Protein AF-0000000066671052 (afdb_homodimer)

Secondary structure (DSSP, 8-state):
-HHHHHHHHHHHTT----EE-S-HHHHHHHHHTT--EES-HHHHHHHHHHHTPPEEE-S-HHHHHHHHHHHHHH-TTS-EEE--S-SHHHHHHHHHTT-GGGEE-EEE----S--SGGG--TTTTTT-EEEEE--TT--HHHHHHHHHHHHHTT-EEEEE-HHHHHHHHIIIIIHHHHHHHHHHHHHHTTHHHHHHH--HHHHHHHGGGGS-HHHHHHHHGGGHHHHHHHHHHHHHHHHHHHHHHHHHS--HHHHHHHHHHHHHHHH---EE--S--TTSTTHHHHHHHHHHTTEEB----/-HHHHHHHHHHHTT----EE-S-HHHHHHHHHTT--EES-HHHHHHHHHHHTPPEEE-S-HHHHHHHHHHHHHH-TTS-EEE--S-SHHHHHHHHHTT-GGGEE-EEE----S--SGGG--TTTTTT-EEEEE--TT--HHHHHHHHHHHHHTT-EEEEE-HHHHHHHHIIIIIHHHHHHHHHHHHHHTTHHHHHHH--HHHHHHHGGGGS-HHHHHHHHGGGHHHHHHHHHHHHHHHHHHHHHHHHHS--HHHHHHHHHHHHHHHH---EE--S--TTSTTHHHHHHHHHHTTEEB----

InterPro domains:
  IPR003099 Prephenate dehydrogenase [PS51176] (1-275)
  IPR008927 6-phosphogluconate dehydrogenase-like, C-terminal domain superfamily [SSF48179] (162-263)
  IPR036291 NAD(P)-binding domain superfamily [SSF51735] (1-157)
  IPR046825 Prephenate dehydrogenase, dimerization domain [PF20463] (162-247)
  IPR046826 Prephenate dehydrogenase, nucleotide-binding domain [PF02153] (35-158)
  IPR050812 Prephenate/Arogenate Dehydrogenase [PTHR21363] (2-270)

Solvent-accessible surface area (backbone atoms only — not comparable to full-atom values): 30106 Å² total; per-residue (Å²): 48,69,45,51,14,46,52,46,18,41,40,73,60,67,46,92,68,71,48,74,31,90,45,66,68,50,20,47,53,41,38,74,73,71,43,58,42,36,71,51,60,68,61,55,33,40,53,32,40,76,66,62,34,78,43,72,47,59,55,56,63,88,54,44,56,66,51,46,54,50,36,49,72,49,26,58,85,31,34,35,36,32,51,34,84,54,37,48,66,50,52,51,50,36,46,73,54,70,42,48,72,39,37,32,50,28,30,57,48,52,83,68,70,61,64,44,62,88,52,36,38,54,64,58,36,51,76,20,43,26,40,34,46,38,43,90,78,57,43,41,67,47,42,50,52,56,51,48,52,44,41,61,36,38,22,31,34,29,38,30,35,37,65,59,46,39,48,20,40,22,35,23,49,40,44,36,42,55,53,7,12,50,47,20,38,50,22,45,73,47,38,44,34,17,52,60,57,43,37,69,58,30,51,40,34,23,51,66,14,62,26,54,44,67,59,53,45,51,54,36,42,82,43,39,71,46,32,48,55,51,50,51,54,44,51,52,52,52,49,50,40,52,52,37,30,70,75,64,56,36,53,60,69,52,38,47,48,4,24,53,25,30,48,49,55,73,63,58,64,75,43,76,57,79,86,75,52,76,74,44,87,62,28,46,61,52,41,36,54,36,13,50,67,19,24,29,36,78,69,86,134,50,68,45,51,13,47,52,45,17,39,40,74,60,66,46,94,68,70,47,74,32,90,46,63,67,49,19,49,53,40,37,73,73,71,42,57,41,36,70,52,60,68,60,55,33,39,52,32,40,76,66,60,34,79,42,71,46,58,54,56,62,88,54,44,57,67,51,46,53,51,36,48,72,48,27,58,84,32,33,34,35,32,52,34,85,53,38,48,68,52,52,51,50,35,45,73,56,70,43,48,70,37,37,34,49,28,29,57,49,54,82,68,70,61,62,45,63,89,52,37,38,54,65,59,36,51,75,21,43,25,39,33,45,38,43,92,76,55,42,40,67,48,42,50,53,54,51,48,52,44,41,61,35,38,20,32,33,28,38,29,35,38,66,59,47,41,48,20,40,22,34,25,47,39,43,38,40,55,54,6,12,50,48,20,38,50,22,45,72,47,39,44,34,16,50,62,58,44,37,68,59,31,52,41,32,24,52,66,14,62,27,54,45,68,58,53,43,52,53,35,42,82,44,40,71,45,32,48,55,50,50,52,53,45,50,51,53,52,48,51,40,52,50,36,31,71,75,67,55,37,52,62,68,52,38,46,48,4,26,52,24,31,50,48,56,73,64,59,64,74,43,75,56,82,86,74,52,77,74,44,88,62,29,45,63,51,40,35,56,38,14,50,66,19,25,28,37,78,69,85,133

Sequence (602 aa):
MIGGSLLRAAVAAGYDAWGFNRSARGAGAARADGFDVTEDLPAALTKAAEADALLVLAVPMPAVGPLLSAVATFAPHCALTDVVSVKGPVAAAVRKEGLAARYVGGHPMAGTAESGWAATDPDLFRDAVWAVGVDEGTRAEPWTTVTRLALDCGAVVVPVVADEHDRAVARISHLPHVLAEALAVAGAAGGDLALGLAAGSFRDGTRVAGTAPDLVRAICEPNSGALLEVLEETLTLLGAARDTLRADNSLAELVEAGHDARQRYETAQRWEITDIHPGDHNWLAKLRDAGQRGGVITRLNMIGGSLLRAAVAAGYDAWGFNRSARGAGAARADGFDVTEDLPAALTKAAEADALLVLAVPMPAVGPLLSAVATFAPHCALTDVVSVKGPVAAAVRKEGLAARYVGGHPMAGTAESGWAATDPDLFRDAVWAVGVDEGTRAEPWTTVTRLALDCGAVVVPVVADEHDRAVARISHLPHVLAEALAVAGAAGGDLALGLAAGSFRDGTRVAGTAPDLVRAICEPNSGALLEVLEETLTLLGAARDTLRADNSLAELVEAGHDARQRYETAQRWEITDIHPGDHNWLAKLRDAGQRGGVITRLN

Nearest PDB structures (foldseek):
  3ktd-assembly2_C  TM=9.474E-01  e=5.613E-29  Corynebacterium glutamicum ATCC 13032
  3ktd-assembly1_B  TM=9.502E-01  e=5.613E-29  Corynebacterium glutamicum ATCC 13032
  3ktd-assembly1_A  TM=9.434E-01  e=4.308E-28  Corynebacterium glutamicum ATCC 13032
  3ggp-assembly2_D  TM=8.505E-01  e=1.833E-16  Aquifex aeolicus
  2g5c-assembly1_A  TM=8.518E-01  e=2.090E-15  Aquifex aeolicus VF5

pLDDT: mean 96.87, std 3.25, range [72.88, 98.88]

Structure (mmCIF, N/CA/C/O backbone):
data_AF-0000000066671052-model_v1
#
loop_
_entity.id
_entity.type
_entity.pdbx_description
1 polymer 'Prephenate dehydrogenase'
#
loop_
_atom_site.group_PDB
_atom_site.id
_atom_site.type_symbol
_atom_site.label_atom_id
_atom_site.label_alt_id
_atom_site.label_comp_id
_atom_site.label_asym_id
_atom_site.label_entity_id
_atom_site.label_seq_id
_atom_site.pdbx_PDB_ins_code
_atom_site.Cartn_x
_atom_site.Cartn_y
_atom_site.Cartn_z
_atom_site.occupancy
_atom_site.B_iso_or_equiv
_atom_site.auth_seq_id
_atom_site.auth_comp_id
_atom_site.auth_asym_id
_atom_site.auth_atom_id
_atom_site.pdbx_PDB_model_num
ATOM 1 N N . MET A 1 1 ? 9.102 20.469 0.971 1 91 1 MET A N 1
ATOM 2 C CA . MET A 1 1 ? 8.281 20.188 -0.204 1 91 1 MET A CA 1
ATOM 3 C C . MET A 1 1 ? 6.91 20.859 -0.075 1 91 1 MET A C 1
ATOM 5 O O . MET A 1 1 ? 6.516 21.641 -0.937 1 91 1 MET A O 1
ATOM 9 N N . ILE A 1 2 ? 6.23 20.688 1.039 1 94.19 2 ILE A N 1
ATOM 10 C CA . ILE A 1 2 ? 4.887 21.234 1.219 1 94.19 2 ILE A CA 1
ATOM 11 C C . ILE A 1 2 ? 4.941 22.75 1.244 1 94.19 2 ILE A C 1
ATOM 13 O O . ILE A 1 2 ? 4.191 23.422 0.527 1 94.19 2 ILE A O 1
ATOM 17 N N . GLY A 1 3 ? 5.883 23.344 2.023 1 96.56 3 GLY A N 1
ATOM 18 C CA . GLY A 1 3 ? 6.008 24.781 2.105 1 96.56 3 GLY A CA 1
ATOM 19 C C . GLY A 1 3 ? 6.336 25.438 0.774 1 96.56 3 GLY A C 1
ATOM 20 O O . GLY A 1 3 ? 5.727 26.438 0.398 1 96.56 3 GLY A O 1
ATOM 21 N N . GLY A 1 4 ? 7.301 24.812 0.073 1 97.38 4 GLY A N 1
ATOM 22 C CA . GLY A 1 4 ? 7.648 25.328 -1.245 1 97.38 4 GLY A CA 1
ATOM 23 C C . GLY A 1 4 ? 6.52 25.188 -2.25 1 97.38 4 GLY A C 1
ATOM 24 O O . GLY A 1 4 ? 6.293 26.094 -3.061 1 97.38 4 GLY A O 1
ATOM 25 N N . SER A 1 5 ? 5.832 24.109 -2.205 1 98.19 5 SER A N 1
ATOM 26 C CA . SER A 1 5 ? 4.676 23.922 -3.078 1 98.19 5 SER A CA 1
ATOM 27 C C . SER A 1 5 ? 3.598 24.969 -2.789 1 98.19 5 SER A C 1
ATOM 29 O O . SER A 1 5 ? 2.947 25.469 -3.709 1 98.19 5 SER A O 1
ATOM 31 N N . LEU A 1 6 ? 3.453 25.281 -1.523 1 98.31 6 LEU A N 1
ATOM 32 C CA . LEU A 1 6 ? 2.461 26.281 -1.143 1 98.31 6 LEU A CA 1
ATOM 33 C C . LEU A 1 6 ? 2.863 27.656 -1.641 1 98.31 6 LEU A C 1
ATOM 35 O O . LEU A 1 6 ? 2.021 28.422 -2.125 1 98.31 6 LEU A O 1
ATOM 39 N N . LEU A 1 7 ? 4.129 28.016 -1.538 1 98.44 7 LEU A N 1
ATOM 40 C CA . LEU A 1 7 ? 4.613 29.281 -2.072 1 98.44 7 LEU A CA 1
ATOM 41 C C . LEU A 1 7 ? 4.312 29.391 -3.562 1 98.44 7 LEU A C 1
ATOM 43 O O . LEU A 1 7 ? 3.768 30.406 -4.016 1 98.44 7 LEU A O 1
ATOM 47 N N . ARG A 1 8 ? 4.617 28.328 -4.289 1 98.5 8 ARG A N 1
ATOM 48 C CA . ARG A 1 8 ? 4.352 28.328 -5.723 1 98.5 8 ARG A CA 1
ATOM 49 C C . ARG A 1 8 ? 2.861 28.453 -6.008 1 98.5 8 ARG A C 1
ATOM 51 O O . ARG A 1 8 ? 2.455 29.25 -6.867 1 98.5 8 ARG A O 1
ATOM 58 N N . ALA A 1 9 ? 2.08 27.703 -5.312 1 98.5 9 ALA A N 1
ATOM 59 C CA . ALA A 1 9 ? 0.636 27.688 -5.535 1 98.5 9 ALA A CA 1
ATOM 60 C C . ALA A 1 9 ? 0.013 29.031 -5.195 1 98.5 9 ALA A C 1
ATOM 62 O O . ALA A 1 9 ? -0.866 29.516 -5.91 1 98.5 9 ALA A O 1
ATOM 63 N N . ALA A 1 10 ? 0.42 29.656 -4.086 1 98.5 10 ALA A N 1
ATOM 64 C CA . ALA A 1 10 ? -0.112 30.953 -3.658 1 98.5 10 ALA A CA 1
ATOM 65 C C . ALA A 1 10 ? 0.219 32.062 -4.672 1 98.5 10 ALA A C 1
ATOM 67 O O . ALA A 1 10 ? -0.645 32.844 -5.035 1 98.5 10 ALA A O 1
ATOM 68 N N . VAL A 1 11 ? 1.448 32.062 -5.125 1 98.38 11 VAL A N 1
ATOM 69 C CA . VAL A 1 11 ? 1.854 33.031 -6.125 1 98.38 11 VAL A CA 1
ATOM 70 C C . VAL A 1 11 ? 1.043 32.812 -7.406 1 98.38 11 VAL A C 1
ATOM 72 O O . VAL A 1 11 ? 0.549 33.781 -7.996 1 98.38 11 VAL A O 1
ATOM 75 N N . ALA A 1 12 ? 0.932 31.609 -7.781 1 98.06 12 ALA A N 1
ATOM 76 C CA . ALA A 1 12 ? 0.157 31.297 -8.977 1 98.06 12 ALA A CA 1
ATOM 77 C C . ALA A 1 12 ? -1.292 31.75 -8.828 1 98.06 12 ALA A C 1
ATOM 79 O O . ALA A 1 12 ? -1.929 32.156 -9.805 1 98.06 12 ALA A O 1
ATOM 80 N N . ALA A 1 13 ? -1.791 31.719 -7.645 1 97.81 13 ALA A N 1
ATOM 81 C CA . ALA A 1 13 ? -3.174 32.094 -7.363 1 97.81 13 ALA A CA 1
ATOM 82 C C . ALA A 1 13 ? -3.312 33.625 -7.246 1 97.81 13 ALA A C 1
ATOM 84 O O . ALA A 1 13 ? -4.414 34.125 -7.051 1 97.81 13 ALA A O 1
ATOM 85 N N . GLY A 1 14 ? -2.225 34.344 -7.246 1 97.75 14 GLY A N 1
ATOM 86 C CA . GLY A 1 14 ? -2.287 35.812 -7.309 1 97.75 14 GLY A CA 1
ATOM 87 C C . GLY A 1 14 ? -1.894 36.469 -6.008 1 97.75 14 GLY A C 1
ATOM 88 O O . GLY A 1 14 ? -1.979 37.688 -5.883 1 97.75 14 GLY A O 1
ATOM 89 N N . TYR A 1 15 ? -1.429 35.75 -5.055 1 98.19 15 TYR A N 1
ATOM 90 C CA . TYR A 1 15 ? -1.012 36.312 -3.783 1 98.19 15 TYR A CA 1
ATOM 91 C C . TYR A 1 15 ? 0.383 36.938 -3.893 1 98.19 15 TYR A C 1
ATOM 93 O O . TYR A 1 15 ? 1.239 36.406 -4.609 1 98.19 15 TYR A O 1
ATOM 101 N N . ASP A 1 16 ? 0.544 38.031 -3.207 1 97.94 16 ASP A N 1
ATOM 102 C CA . ASP A 1 16 ? 1.909 38.438 -2.877 1 97.94 16 ASP A CA 1
ATOM 103 C C . ASP A 1 16 ? 2.48 37.562 -1.759 1 97.94 16 ASP A C 1
ATOM 105 O O . ASP A 1 16 ? 2.027 37.625 -0.615 1 97.94 16 ASP A O 1
ATOM 109 N N . ALA A 1 17 ? 3.396 36.688 -2.115 1 98.25 17 ALA A N 1
ATOM 110 C CA . ALA A 1 17 ? 3.871 35.719 -1.146 1 98.25 17 ALA A CA 1
ATOM 111 C C . ALA A 1 17 ? 5.395 35.625 -1.146 1 98.25 17 ALA A C 1
ATOM 113 O O . ALA A 1 17 ? 6.031 35.812 -2.188 1 98.25 17 ALA A O 1
ATOM 114 N N . TRP A 1 18 ? 5.961 35.375 -0.019 1 98.19 18 TRP A N 1
ATOM 115 C CA . TRP A 1 18 ? 7.395 35.188 0.157 1 98.19 18 TRP A CA 1
ATOM 116 C C . TRP A 1 18 ? 7.672 34.156 1.258 1 98.19 18 TRP A C 1
ATOM 118 O O . TRP A 1 18 ? 6.754 33.719 1.952 1 98.19 18 TRP A O 1
ATOM 128 N N . GLY A 1 19 ? 8.977 33.75 1.271 1 97.62 19 GLY A N 1
ATOM 129 C CA . GLY A 1 19 ? 9.25 32.656 2.215 1 97.62 19 GLY A CA 1
ATOM 130 C C . GLY A 1 19 ? 10.57 32.844 2.941 1 97.62 19 GLY A C 1
ATOM 131 O O . GLY A 1 19 ? 11.367 33.719 2.602 1 97.62 19 GLY A O 1
ATOM 132 N N . PHE A 1 20 ? 10.719 32.094 3.965 1 97.81 20 PHE A N 1
ATOM 133 C CA . PHE A 1 20 ? 11.953 31.859 4.707 1 97.81 20 PHE A CA 1
ATOM 134 C C . PHE A 1 20 ? 12.359 30.391 4.664 1 97.81 20 PHE A C 1
ATOM 136 O O . PHE A 1 20 ? 11.508 29.516 4.742 1 97.81 20 PHE A O 1
ATOM 143 N N . ASN A 1 21 ? 13.609 30.172 4.418 1 96.81 21 ASN A N 1
ATOM 144 C CA . ASN A 1 21 ? 14.188 28.844 4.555 1 96.81 21 ASN A CA 1
ATOM 145 C C . ASN A 1 21 ? 15.531 28.891 5.281 1 96.81 21 ASN A C 1
ATOM 147 O O . ASN A 1 21 ? 16.391 29.703 4.957 1 96.81 21 ASN A O 1
ATOM 151 N N . ARG A 1 22 ? 15.656 27.969 6.184 1 93.44 22 ARG A N 1
ATOM 152 C CA . ARG A 1 22 ? 16.875 27.938 6.973 1 93.44 22 ARG A CA 1
ATOM 153 C C . ARG A 1 22 ? 18.062 27.5 6.121 1 93.44 22 ARG A C 1
ATOM 155 O O . ARG A 1 22 ? 19.219 27.844 6.414 1 93.44 22 ARG A O 1
ATOM 162 N N . SER A 1 23 ? 17.766 26.656 5.199 1 92.56 23 SER A N 1
ATOM 163 C CA . SER A 1 23 ? 18.812 26.141 4.328 1 92.56 23 SER A CA 1
ATOM 164 C C . SER A 1 23 ? 19.141 27.125 3.205 1 92.56 23 SER A C 1
ATOM 166 O O . SER A 1 23 ? 18.25 27.484 2.416 1 92.56 23 SER A O 1
ATOM 168 N N . ALA A 1 24 ? 20.438 27.469 3.016 1 94.06 24 ALA A N 1
ATOM 169 C CA . ALA A 1 24 ? 20.859 28.344 1.927 1 94.06 24 ALA A CA 1
ATOM 170 C C . ALA A 1 24 ? 20.594 27.688 0.569 1 94.06 24 ALA A C 1
ATOM 172 O O . ALA A 1 24 ? 20.25 28.375 -0.395 1 94.06 24 ALA A O 1
ATOM 173 N N . ARG A 1 25 ? 20.844 26.453 0.545 1 92.81 25 ARG A N 1
ATOM 174 C CA . ARG A 1 25 ? 20.641 25.719 -0.7 1 92.81 25 ARG A CA 1
ATOM 175 C C . ARG A 1 25 ? 19.188 25.781 -1.138 1 92.81 25 ARG A C 1
ATOM 177 O O . ARG A 1 25 ? 18.891 26.062 -2.305 1 92.81 25 ARG A O 1
ATOM 184 N N . GLY A 1 26 ? 18.281 25.562 -0.194 1 94.69 26 GLY A N 1
ATOM 185 C CA . GLY A 1 26 ? 16.859 25.641 -0.495 1 94.69 26 GLY A CA 1
ATOM 186 C C . GLY A 1 26 ? 16.406 27.031 -0.878 1 94.69 26 GLY A C 1
ATOM 187 O O . GLY A 1 26 ? 15.688 27.203 -1.868 1 94.69 26 GLY A O 1
ATOM 188 N N . ALA A 1 27 ? 16.859 28.016 -0.106 1 96.88 27 ALA A N 1
ATOM 189 C CA . ALA A 1 27 ? 16.5 29.391 -0.393 1 96.88 27 ALA A CA 1
ATOM 190 C C . ALA A 1 27 ? 17.047 29.844 -1.746 1 96.88 27 ALA A C 1
ATOM 192 O O . ALA A 1 27 ? 16.344 30.484 -2.525 1 96.88 27 ALA A O 1
ATOM 193 N N . GLY A 1 28 ? 18.281 29.422 -1.997 1 97.19 28 GLY A N 1
ATOM 194 C CA . GLY A 1 28 ? 18.906 29.766 -3.264 1 97.19 28 GLY A CA 1
ATOM 195 C C . GLY A 1 28 ? 18.203 29.156 -4.461 1 97.19 28 GLY A C 1
ATOM 196 O O . GLY A 1 28 ? 18.016 29.828 -5.48 1 97.19 28 GLY A O 1
ATOM 197 N N . ALA A 1 29 ? 17.797 27.953 -4.336 1 97.44 29 ALA A N 1
ATOM 198 C CA . ALA A 1 29 ? 17.094 27.281 -5.422 1 97.44 29 ALA A CA 1
ATOM 199 C C . ALA A 1 29 ? 15.766 27.969 -5.711 1 97.44 29 ALA A C 1
ATOM 201 O O . ALA A 1 29 ? 15.383 28.125 -6.875 1 97.44 29 ALA A O 1
ATOM 202 N N . ALA A 1 30 ? 15.094 28.359 -4.684 1 97.94 30 ALA A N 1
ATOM 203 C CA . ALA A 1 30 ? 13.82 29.062 -4.844 1 97.94 30 ALA A CA 1
ATOM 204 C C . ALA A 1 30 ? 14.016 30.422 -5.527 1 97.94 30 ALA A C 1
ATOM 206 O O . ALA A 1 30 ? 13.266 30.781 -6.434 1 97.94 30 ALA A O 1
ATOM 207 N N . ARG A 1 31 ? 15.055 31.109 -5.145 1 98.12 31 ARG A N 1
ATOM 208 C CA . ARG A 1 31 ? 15.352 32.406 -5.75 1 98.12 31 ARG A CA 1
ATOM 209 C C . ARG A 1 31 ? 15.719 32.25 -7.223 1 98.12 31 ARG A C 1
ATOM 211 O O . ARG A 1 31 ? 15.336 33.094 -8.055 1 98.12 31 ARG A O 1
ATOM 218 N N . ALA A 1 32 ? 16.469 31.234 -7.43 1 98.06 32 ALA A N 1
ATOM 219 C CA . ALA A 1 32 ? 16.859 30.969 -8.812 1 98.06 32 ALA A CA 1
ATOM 220 C C . ALA A 1 32 ? 15.625 30.734 -9.688 1 98.06 32 ALA A C 1
ATOM 222 O O . ALA A 1 32 ? 15.641 31.047 -10.883 1 98.06 32 ALA A O 1
ATOM 223 N N . ASP A 1 33 ? 14.594 30.25 -9.086 1 97.88 33 ASP A N 1
ATOM 224 C CA . ASP A 1 33 ? 13.359 29.984 -9.812 1 97.88 33 ASP A CA 1
ATOM 225 C C . ASP A 1 33 ? 12.445 31.203 -9.797 1 97.88 33 ASP A C 1
ATOM 227 O O . ASP A 1 33 ? 11.305 31.141 -10.25 1 97.88 33 ASP A O 1
ATOM 231 N N . GLY A 1 34 ? 12.867 32.312 -9.148 1 98 34 GLY A N 1
ATOM 232 C CA . GLY A 1 34 ? 12.148 33.562 -9.242 1 98 34 GLY A CA 1
ATOM 233 C C . GLY A 1 34 ? 11.289 33.844 -8.031 1 98 34 GLY A C 1
ATOM 234 O O . GLY A 1 34 ? 10.461 34.781 -8.047 1 98 34 GLY A O 1
ATOM 235 N N . PHE A 1 35 ? 11.445 33.125 -6.992 1 98.44 35 PHE A N 1
ATOM 236 C CA . PHE A 1 35 ? 10.617 33.344 -5.812 1 98.44 35 PHE A CA 1
ATOM 237 C C . PHE A 1 35 ? 11.375 34.188 -4.77 1 98.44 35 PHE A C 1
ATOM 239 O O . PHE A 1 35 ? 12.602 34.125 -4.688 1 98.44 35 PHE A O 1
ATOM 246 N N . ASP A 1 36 ? 10.641 34.906 -4.023 1 98.25 36 ASP A N 1
ATOM 247 C CA . ASP A 1 36 ? 11.195 35.75 -2.949 1 98.25 36 ASP A CA 1
ATOM 248 C C . ASP A 1 36 ? 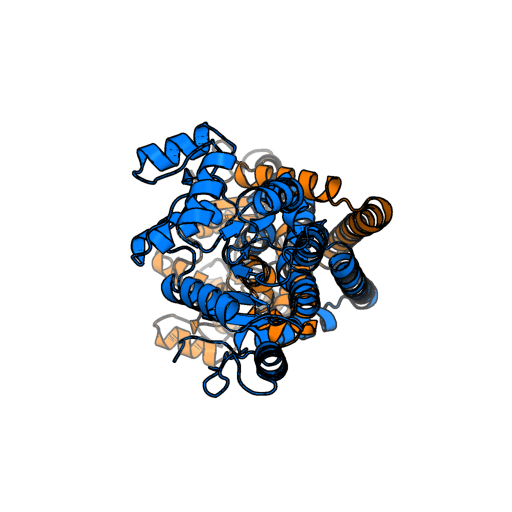11.359 34.906 -1.667 1 98.25 36 ASP A C 1
ATOM 250 O O . ASP A 1 36 ? 10.406 34.781 -0.891 1 98.25 36 ASP A O 1
ATOM 254 N N . VAL A 1 37 ? 12.539 34.406 -1.485 1 98.31 37 VAL A N 1
ATOM 255 C CA . VAL A 1 37 ? 12.828 33.594 -0.316 1 98.31 37 VAL A CA 1
ATOM 256 C C . VAL A 1 37 ? 14.117 34.062 0.345 1 98.31 37 VAL A C 1
ATOM 258 O O . VAL A 1 37 ? 15.125 34.281 -0.334 1 98.31 37 VAL A O 1
ATOM 261 N N . THR A 1 38 ? 14.125 34.25 1.604 1 98 38 THR A N 1
ATOM 262 C CA . THR A 1 38 ? 15.281 34.75 2.334 1 98 38 THR A CA 1
ATOM 263 C C . THR A 1 38 ? 15.711 33.781 3.42 1 98 38 THR A C 1
ATOM 265 O O . THR A 1 38 ? 14.969 32.844 3.766 1 98 38 THR A O 1
ATOM 268 N N . GLU A 1 39 ? 16.938 33.906 3.857 1 97.75 39 GLU A N 1
ATOM 269 C CA . GLU A 1 39 ? 17.453 33.125 4.996 1 97.75 39 GLU A CA 1
ATOM 270 C C . GLU A 1 39 ? 17.391 33.969 6.277 1 97.75 39 GLU A C 1
ATOM 272 O O . GLU A 1 39 ? 17.734 33.469 7.352 1 97.75 39 GLU A O 1
ATOM 277 N N . ASP A 1 40 ? 16.922 35.188 6.168 1 97.75 40 ASP A N 1
ATOM 278 C CA . ASP A 1 40 ? 16.844 36.125 7.289 1 97.75 40 ASP A CA 1
ATOM 279 C C . ASP A 1 40 ? 15.453 36.094 7.914 1 97.75 40 ASP A C 1
ATOM 281 O O . ASP A 1 40 ? 14.562 36.844 7.484 1 97.75 40 ASP A O 1
ATOM 285 N N . LEU A 1 41 ? 15.32 35.344 9.039 1 97.88 41 LEU A N 1
ATOM 286 C CA . LEU A 1 41 ? 14.016 35.125 9.656 1 97.88 41 LEU A CA 1
ATOM 287 C C . LEU A 1 41 ? 13.461 36.438 10.234 1 97.88 41 LEU A C 1
ATOM 289 O O . LEU A 1 41 ? 12.32 36.812 9.969 1 97.88 41 LEU A O 1
ATOM 293 N N . PRO A 1 42 ? 14.227 37.219 10.953 1 98.19 42 PRO A N 1
ATOM 294 C CA . PRO A 1 42 ? 13.703 38.469 11.477 1 98.19 42 PRO A CA 1
ATOM 295 C C . PRO A 1 42 ? 13.211 39.406 10.383 1 98.19 42 PRO A C 1
ATOM 297 O O . PRO A 1 42 ? 12.156 40.031 10.516 1 98.19 42 PRO A O 1
ATOM 300 N N . ALA A 1 43 ? 13.953 39.469 9.359 1 97.94 43 ALA A N 1
ATOM 301 C CA . ALA A 1 43 ? 13.562 40.344 8.266 1 97.94 43 ALA A CA 1
ATOM 302 C C . ALA A 1 43 ? 12.258 39.875 7.629 1 97.94 43 ALA A C 1
ATOM 304 O O . ALA A 1 43 ? 11.391 40.719 7.305 1 97.94 43 ALA A O 1
ATOM 305 N N . ALA A 1 44 ? 12.164 38.625 7.367 1 98.06 44 ALA A N 1
ATOM 306 C CA . ALA A 1 44 ? 10.953 38.062 6.773 1 98.06 44 ALA A CA 1
ATOM 307 C C . ALA A 1 44 ? 9.734 38.344 7.656 1 98.06 44 ALA A C 1
ATOM 309 O O . ALA A 1 44 ? 8.664 38.688 7.156 1 98.06 44 ALA A O 1
ATOM 310 N N . LEU A 1 45 ? 9.875 38.188 8.953 1 98.62 45 LEU A N 1
ATOM 311 C CA . LEU A 1 45 ? 8.766 38.344 9.883 1 98.62 45 LEU A CA 1
ATOM 312 C C . LEU A 1 45 ? 8.414 39.812 10.055 1 98.62 45 LEU A C 1
ATOM 314 O O . LEU A 1 45 ? 7.238 40.156 10.211 1 98.62 45 LEU A O 1
ATOM 318 N N . THR A 1 46 ? 9.391 40.656 10.07 1 98.56 46 THR A N 1
ATOM 319 C CA . THR A 1 46 ? 9.125 42.094 10.141 1 98.56 46 THR A CA 1
ATOM 320 C C . THR A 1 46 ? 8.305 42.562 8.93 1 98.56 46 THR A C 1
ATOM 322 O O . THR A 1 46 ? 7.336 43.281 9.078 1 98.56 46 THR A O 1
ATOM 325 N N . LYS A 1 47 ? 8.719 42.094 7.816 1 98.19 47 LYS A N 1
ATOM 326 C CA . LYS A 1 47 ? 7.961 42.375 6.602 1 98.19 47 LYS A CA 1
ATOM 327 C C . LYS A 1 47 ? 6.523 41.875 6.723 1 98.19 47 LYS A C 1
ATOM 329 O O . LYS A 1 47 ? 5.586 42.562 6.301 1 98.19 47 LYS A O 1
ATOM 334 N N . ALA A 1 48 ? 6.309 40.719 7.238 1 98.31 48 ALA A N 1
ATOM 335 C CA . ALA A 1 48 ? 4.984 40.125 7.422 1 98.31 48 ALA A CA 1
ATOM 336 C C . ALA A 1 48 ? 4.137 40.969 8.367 1 98.31 48 ALA A C 1
ATOM 338 O O . ALA A 1 48 ? 2.943 41.188 8.125 1 98.31 48 ALA A O 1
ATOM 339 N N . ALA A 1 49 ? 4.75 41.375 9.414 1 98.38 49 ALA A N 1
ATOM 340 C CA . ALA A 1 49 ? 4.043 42.219 10.375 1 98.38 49 ALA A CA 1
ATOM 341 C C . ALA A 1 49 ? 3.578 43.531 9.727 1 98.38 49 ALA A C 1
ATOM 343 O O . ALA A 1 49 ? 2.451 43.969 9.953 1 98.38 49 ALA A O 1
ATOM 344 N N . GLU A 1 50 ? 4.445 44.125 8.953 1 98.19 50 GLU A N 1
ATOM 345 C CA . GLU A 1 50 ? 4.133 45.375 8.281 1 98.19 50 GLU A CA 1
ATOM 346 C C . GLU A 1 50 ? 2.982 45.188 7.293 1 98.19 50 GLU A C 1
ATOM 348 O O . GLU A 1 50 ? 2.15 46.094 7.141 1 98.19 50 GLU A O 1
ATOM 353 N N . ALA A 1 51 ? 2.912 44.094 6.688 1 97.94 51 ALA A N 1
ATOM 354 C CA . ALA A 1 51 ? 1.915 43.844 5.652 1 97.94 51 ALA A CA 1
ATOM 355 C C . ALA A 1 51 ? 0.665 43.188 6.238 1 97.94 51 ALA A C 1
ATOM 357 O O . ALA A 1 51 ? -0.317 42.969 5.527 1 97.94 51 ALA A O 1
ATOM 358 N N . ASP A 1 52 ? 0.7 42.844 7.492 1 97.75 52 ASP A N 1
ATOM 359 C CA . ASP A 1 52 ? -0.359 42.062 8.133 1 97.75 52 ASP A CA 1
ATOM 360 C C . ASP A 1 52 ? -0.638 40.781 7.355 1 97.75 52 ASP A C 1
ATOM 362 O O . ASP A 1 52 ? -1.783 40.5 6.992 1 97.75 52 ASP A O 1
ATOM 366 N N . ALA A 1 53 ? 0.448 40.062 7.078 1 98.38 53 ALA A N 1
ATOM 367 C CA . ALA A 1 53 ? 0.39 38.875 6.242 1 98.38 53 ALA A CA 1
ATOM 368 C C . ALA A 1 53 ? -0.092 37.656 7.043 1 98.38 53 ALA A C 1
ATOM 370 O O . ALA A 1 53 ? -0.045 37.656 8.273 1 98.38 53 ALA A O 1
ATOM 371 N N . LEU A 1 54 ? -0.647 36.688 6.328 1 98.81 54 LEU A N 1
ATOM 372 C CA . LEU A 1 54 ? -0.841 35.375 6.906 1 98.81 54 LEU A CA 1
ATOM 373 C C . LEU A 1 54 ? 0.481 34.625 6.988 1 98.81 54 LEU A C 1
ATOM 375 O O . LEU A 1 54 ? 1.191 34.5 5.988 1 98.81 54 LEU A O 1
ATOM 379 N N . LEU A 1 55 ? 0.848 34.188 8.164 1 98.81 55 LEU A N 1
ATOM 380 C CA . LEU A 1 55 ? 2.039 33.375 8.359 1 98.81 55 LEU A CA 1
ATOM 381 C C . LEU A 1 55 ? 1.698 31.891 8.266 1 98.81 55 LEU A C 1
ATOM 383 O O . LEU A 1 55 ? 0.724 31.438 8.867 1 98.81 55 LEU A O 1
ATOM 387 N N . VAL A 1 56 ? 2.479 31.141 7.48 1 98.88 56 VAL A N 1
ATOM 388 C CA . VAL A 1 56 ? 2.295 29.688 7.363 1 98.88 56 VAL A CA 1
ATOM 389 C C . VAL A 1 56 ? 3.559 28.969 7.824 1 98.88 56 VAL A C 1
ATOM 391 O O . VAL A 1 56 ? 4.613 29.094 7.203 1 98.88 56 VAL A O 1
ATOM 394 N N . LEU A 1 57 ? 3.459 28.266 8.898 1 98.56 57 LEU A N 1
ATOM 395 C CA . LEU A 1 57 ? 4.562 27.422 9.344 1 98.56 57 LEU A CA 1
ATOM 396 C C . LEU A 1 57 ? 4.605 26.125 8.547 1 98.56 57 LEU A C 1
ATOM 398 O O . LEU A 1 57 ? 3.652 25.328 8.578 1 98.56 57 LEU A O 1
ATOM 402 N N . ALA A 1 58 ? 5.668 25.891 7.852 1 97.25 58 ALA A N 1
ATOM 403 C CA . ALA A 1 58 ? 5.824 24.703 7.012 1 97.25 58 ALA A CA 1
ATOM 404 C C . ALA A 1 58 ? 7.137 23.984 7.32 1 97.25 58 ALA A C 1
ATOM 406 O O . ALA A 1 58 ? 7.941 23.734 6.418 1 97.25 58 ALA A O 1
ATOM 407 N N . VAL A 1 59 ? 7.359 23.672 8.547 1 95.19 59 VAL A N 1
ATOM 408 C CA . VAL A 1 59 ? 8.539 22.984 9.047 1 95.19 59 VAL A CA 1
ATOM 409 C C . VAL A 1 59 ? 8.109 21.734 9.812 1 95.19 59 VAL A C 1
ATOM 411 O O . VAL A 1 59 ? 6.961 21.609 10.234 1 95.19 59 VAL A O 1
ATOM 414 N N . PRO A 1 60 ? 9.016 20.812 9.984 1 92.25 60 PRO A N 1
ATOM 415 C CA . PRO A 1 60 ? 8.68 19.672 10.836 1 92.25 60 PRO A CA 1
ATOM 416 C C . PRO A 1 60 ? 8.438 20.062 12.289 1 92.25 60 PRO A C 1
ATOM 418 O O . PRO A 1 60 ? 8.922 21.094 12.742 1 92.25 60 PRO A O 1
ATOM 421 N N . MET A 1 61 ? 7.754 19.234 12.977 1 94 61 MET A N 1
ATOM 422 C CA . MET A 1 61 ? 7.273 19.5 14.328 1 94 61 MET A CA 1
ATOM 423 C C . MET A 1 61 ? 8.414 19.938 15.234 1 94 61 MET A C 1
ATOM 425 O O . MET A 1 61 ? 8.266 20.891 16.016 1 94 61 MET A O 1
ATOM 429 N N . PRO A 1 62 ? 9.57 19.375 15.094 1 91.19 62 PRO A N 1
ATOM 430 C CA . PRO A 1 62 ? 10.633 19.781 16.016 1 91.19 62 PRO A CA 1
ATOM 431 C C . PRO A 1 62 ? 11.078 21.234 15.805 1 91.19 62 PRO A C 1
ATOM 433 O O . PRO A 1 62 ? 11.648 21.844 16.703 1 91.19 62 PRO A O 1
ATOM 436 N N . ALA A 1 63 ? 10.82 21.797 14.68 1 94.56 63 ALA A N 1
ATOM 437 C CA . ALA A 1 63 ? 11.273 23.156 14.352 1 94.56 63 ALA A CA 1
ATOM 438 C C . ALA A 1 63 ? 10.188 24.188 14.641 1 94.56 63 ALA A C 1
ATOM 440 O O . ALA A 1 63 ? 10.422 25.391 14.531 1 94.56 63 ALA A O 1
ATOM 441 N N . VAL A 1 64 ? 9.039 23.75 15.07 1 97.81 64 VAL A N 1
ATOM 442 C CA . VAL A 1 64 ? 7.883 24.625 15.242 1 97.81 64 VAL A CA 1
ATOM 443 C C . VAL A 1 64 ? 8.125 25.578 16.406 1 97.81 64 VAL A C 1
ATOM 445 O O . VAL A 1 64 ? 7.902 26.781 16.297 1 97.81 64 VAL A O 1
ATOM 448 N N . GLY A 1 65 ? 8.656 25.094 17.5 1 97.31 65 GLY A N 1
ATOM 449 C CA . GLY A 1 65 ? 8.859 25.891 18.688 1 97.31 65 GLY A CA 1
ATOM 450 C C . GLY A 1 65 ? 9.695 27.141 18.453 1 97.31 65 GLY A C 1
ATOM 451 O O . GLY A 1 65 ? 9.234 28.25 18.656 1 97.31 65 GLY A O 1
ATOM 452 N N . PRO A 1 66 ? 10.898 26.906 17.953 1 96.94 66 PRO A N 1
ATOM 453 C CA . PRO A 1 66 ? 11.781 28.047 17.703 1 96.94 66 PRO A CA 1
ATOM 454 C C . PRO A 1 66 ? 11.156 29.062 16.734 1 96.94 66 PRO A C 1
ATOM 456 O O . PRO A 1 66 ? 11.32 30.266 16.922 1 96.94 66 PRO A O 1
ATOM 459 N N . LEU A 1 67 ? 10.469 28.656 15.789 1 97.88 67 LEU A N 1
ATOM 460 C CA . LEU A 1 67 ? 9.844 29.578 14.836 1 97.88 67 LEU A CA 1
ATOM 461 C C . LEU A 1 67 ? 8.734 30.375 15.5 1 97.88 67 LEU A C 1
ATOM 463 O O . LEU A 1 67 ? 8.57 31.562 15.219 1 97.88 67 LEU A O 1
ATOM 467 N N . LEU A 1 68 ? 7.988 29.688 16.328 1 98.69 68 LEU A N 1
ATOM 468 C CA . LEU A 1 68 ? 6.906 30.375 17.031 1 98.69 68 LEU A CA 1
ATOM 469 C C . LEU A 1 68 ? 7.449 31.453 17.953 1 98.69 68 LEU A C 1
ATOM 471 O O . LEU A 1 68 ? 6.848 32.531 18.094 1 98.69 68 LEU A O 1
ATOM 475 N N . SER A 1 69 ? 8.562 31.172 18.562 1 98.5 69 SER A N 1
ATOM 476 C CA . SER A 1 69 ? 9.195 32.188 19.406 1 98.5 69 SER A CA 1
ATOM 477 C C . SER A 1 69 ? 9.555 33.406 18.594 1 98.5 69 SER A C 1
ATOM 479 O O . SER A 1 69 ? 9.344 34.562 19.047 1 98.5 69 SER A O 1
ATOM 481 N N . ALA A 1 70 ? 10.094 33.188 17.453 1 98.56 70 ALA A N 1
ATOM 482 C CA . ALA A 1 70 ? 10.43 34.312 16.562 1 98.56 70 ALA A CA 1
ATOM 483 C C . ALA A 1 70 ? 9.18 35.062 16.125 1 98.56 70 ALA A C 1
ATOM 485 O O . ALA A 1 70 ? 9.172 36.281 16.078 1 98.56 70 ALA A O 1
ATOM 486 N N . VAL A 1 71 ? 8.117 34.375 15.812 1 98.81 71 VAL A N 1
ATOM 487 C CA . VAL A 1 71 ? 6.855 35 15.406 1 98.81 71 VAL A CA 1
ATOM 488 C C . VAL A 1 71 ? 6.324 35.875 16.531 1 98.81 71 VAL A C 1
ATOM 490 O O . VAL A 1 71 ? 5.898 37.031 16.297 1 98.81 71 VAL A O 1
ATOM 493 N N . ALA A 1 72 ? 6.379 35.344 17.734 1 98.62 72 ALA A N 1
ATOM 494 C CA . ALA A 1 72 ? 5.898 36.094 18.906 1 98.62 72 ALA A CA 1
ATOM 495 C C . ALA A 1 72 ? 6.672 37.375 19.078 1 98.62 72 ALA A C 1
ATOM 497 O O . ALA A 1 72 ? 6.117 38.375 19.547 1 98.62 72 ALA A O 1
ATOM 498 N N . THR A 1 73 ? 7.891 37.375 18.641 1 98.44 73 THR A N 1
ATOM 499 C CA . THR A 1 73 ? 8.766 38.531 18.812 1 98.44 73 THR A CA 1
ATOM 500 C C . THR A 1 73 ? 8.547 39.562 17.688 1 98.44 73 THR A C 1
ATOM 502 O O . THR A 1 73 ? 8.406 40.75 17.953 1 98.44 73 THR A O 1
ATOM 505 N N . PHE A 1 74 ? 8.43 39.094 16.484 1 98.5 74 PHE A N 1
ATOM 506 C CA . PHE A 1 74 ? 8.562 40 15.352 1 98.5 74 PHE A CA 1
ATOM 507 C C . PHE A 1 74 ? 7.211 40.25 14.695 1 98.5 74 PHE A C 1
ATOM 509 O O . PHE A 1 74 ? 7.02 41.25 14 1 98.5 74 PHE A O 1
ATOM 516 N N . ALA A 1 75 ? 6.266 39.344 14.844 1 98.44 75 ALA A N 1
ATOM 517 C CA . ALA A 1 75 ? 4.988 39.469 14.141 1 98.44 75 ALA A CA 1
ATOM 518 C C . ALA A 1 75 ? 3.85 38.875 14.977 1 98.44 75 ALA A C 1
ATOM 520 O O . ALA A 1 75 ? 3.068 38.062 14.477 1 98.44 75 ALA A O 1
ATOM 521 N N . PRO A 1 76 ? 3.678 39.219 16.203 1 97.62 76 PRO A N 1
ATOM 522 C CA . PRO A 1 76 ? 2.732 38.562 17.125 1 97.62 76 PRO A CA 1
ATOM 523 C C . PRO A 1 76 ? 1.275 38.844 16.75 1 97.62 76 PRO A C 1
ATOM 525 O O . PRO A 1 76 ? 0.378 38.125 17.219 1 97.62 76 PRO A O 1
ATOM 528 N N . HIS A 1 77 ? 0.971 39.812 15.883 1 97.19 77 HIS A N 1
ATOM 529 C CA . HIS A 1 77 ? -0.416 40.156 15.617 1 97.19 77 HIS A CA 1
ATOM 530 C C . HIS A 1 77 ? -0.905 39.562 14.305 1 97.19 77 HIS A C 1
ATOM 532 O O . HIS A 1 77 ? -2.084 39.688 13.969 1 97.19 77 HIS A O 1
ATOM 538 N N . CYS A 1 78 ? 0.035 38.938 13.547 1 98.38 78 CYS A N 1
ATOM 539 C CA . CYS A 1 78 ? -0.33 38.375 12.258 1 98.38 78 CYS A CA 1
ATOM 540 C C . CYS A 1 78 ? -1.169 37.094 12.445 1 98.38 78 CYS A C 1
ATOM 542 O O . CYS A 1 78 ? -0.989 36.375 13.422 1 98.38 78 CYS A O 1
ATOM 544 N N . ALA A 1 79 ? -2.135 36.875 11.5 1 98.62 79 ALA A N 1
ATOM 545 C CA . ALA A 1 79 ? -2.773 35.562 11.438 1 98.62 79 ALA A CA 1
ATOM 546 C C . ALA A 1 79 ? -1.745 34.469 11.188 1 98.62 79 ALA A C 1
ATOM 548 O O . ALA A 1 79 ? -0.765 34.688 10.469 1 98.62 79 ALA A O 1
ATOM 549 N N . LEU A 1 80 ? -1.962 33.344 11.836 1 98.81 80 LEU A N 1
ATOM 550 C CA . LEU A 1 80 ? -0.994 32.25 11.828 1 98.81 80 LEU A CA 1
ATOM 551 C C . LEU A 1 80 ? -1.67 30.922 11.5 1 98.81 80 LEU A C 1
ATOM 553 O O . LEU A 1 80 ? -2.75 30.625 12.016 1 98.81 80 LEU A O 1
ATOM 557 N N . THR A 1 81 ? -1.108 30.203 10.562 1 98.88 81 THR A N 1
ATOM 558 C CA . THR A 1 81 ? -1.511 28.828 10.273 1 98.88 81 THR A CA 1
ATOM 559 C C . THR A 1 81 ? -0.288 27.938 10.094 1 98.88 81 THR A C 1
ATOM 561 O O . THR A 1 81 ? 0.843 28.359 10.328 1 98.88 81 THR A O 1
ATOM 564 N N . ASP A 1 82 ? -0.471 26.656 9.891 1 98.69 82 ASP A N 1
ATOM 565 C CA . ASP A 1 82 ? 0.598 25.703 9.633 1 98.69 82 ASP A CA 1
ATOM 566 C C . ASP A 1 82 ? 0.136 24.609 8.664 1 98.69 82 ASP A C 1
ATOM 568 O O . ASP A 1 82 ? -1.044 24.547 8.32 1 98.69 82 ASP A O 1
ATOM 572 N N . VAL A 1 83 ? 1.104 23.891 8.203 1 97.88 83 VAL A N 1
ATOM 573 C CA . VAL A 1 83 ? 0.798 22.734 7.363 1 97.88 83 VAL A CA 1
ATOM 574 C C . VAL A 1 83 ? 1.463 21.484 7.941 1 97.88 83 VAL A C 1
ATOM 576 O O . VAL A 1 83 ? 1.854 20.578 7.195 1 97.88 83 VAL A O 1
ATOM 579 N N . VAL A 1 84 ? 1.663 21.484 9.281 1 96.75 84 VAL A N 1
ATOM 580 C CA . VAL A 1 84 ? 2.303 20.375 9.984 1 96.75 84 VAL A CA 1
ATOM 581 C C . VAL A 1 84 ? 1.336 19.188 10.07 1 96.75 84 VAL A C 1
ATOM 583 O O . VAL A 1 84 ? 0.12 19.391 10.156 1 96.75 84 VAL A O 1
ATOM 586 N N . SER A 1 85 ? 1.854 18.016 10.141 1 94.81 85 SER A N 1
ATOM 587 C CA . SER A 1 85 ? 1.073 16.797 10.008 1 94.81 85 SER A CA 1
ATOM 588 C C . SER A 1 85 ? 0.293 16.484 11.281 1 94.81 85 SER A C 1
ATOM 590 O O . SER A 1 85 ? -0.605 15.648 11.281 1 94.81 85 SER A O 1
ATOM 592 N N . VAL A 1 86 ? 0.562 17.203 12.391 1 97.5 86 VAL A N 1
ATOM 593 C CA . VAL A 1 86 ? -0.156 17.031 13.648 1 97.5 86 VAL A CA 1
ATOM 594 C C . VAL A 1 86 ? -0.748 18.375 14.094 1 97.5 86 VAL A C 1
ATOM 596 O O . VAL A 1 86 ? -0.217 19.438 13.758 1 97.5 86 VAL A O 1
ATOM 599 N N . LYS A 1 87 ? -1.821 18.297 14.805 1 98.5 87 LYS A N 1
ATOM 600 C CA . LYS A 1 87 ? -2.498 19.547 15.141 1 98.5 87 LYS A CA 1
ATOM 601 C C . LYS A 1 87 ? -2.418 19.828 16.641 1 98.5 87 LYS A C 1
ATOM 603 O O . LYS A 1 87 ? -2.18 20.969 17.047 1 98.5 87 LYS A O 1
ATOM 608 N N . GLY A 1 88 ? -2.59 18.797 17.453 1 98.06 88 GLY A N 1
ATOM 609 C CA . GLY A 1 88 ? -2.557 18.984 18.891 1 98.06 88 GLY A CA 1
ATOM 610 C C . GLY A 1 88 ? -1.255 19.594 19.391 1 98.06 88 GLY A C 1
ATOM 611 O O . GLY A 1 88 ? -1.253 20.672 20 1 98.06 88 GLY A O 1
ATOM 612 N N . PRO A 1 89 ? -0.163 18.953 19.141 1 98 89 PRO A N 1
ATOM 613 C CA . PRO A 1 89 ? 1.146 19.469 19.547 1 98 89 PRO A CA 1
ATOM 614 C C . PRO A 1 89 ? 1.431 20.859 19.016 1 98 89 PRO A C 1
ATOM 616 O O . PRO A 1 89 ? 1.993 21.703 19.734 1 98 89 PRO A O 1
ATOM 619 N N . VAL A 1 90 ? 1.033 21.188 17.797 1 98.5 90 VAL A N 1
ATOM 620 C CA . VAL A 1 90 ? 1.251 22.516 17.234 1 98.5 90 VAL A CA 1
ATOM 621 C C . VAL A 1 90 ? 0.423 23.547 18 1 98.5 90 VAL A C 1
ATOM 623 O O . VAL A 1 90 ? 0.935 24.594 18.391 1 98.5 90 VAL A O 1
ATOM 626 N N . ALA A 1 91 ? -0.853 23.203 18.203 1 98.44 91 ALA A N 1
ATOM 627 C CA . ALA A 1 91 ? -1.734 24.109 18.938 1 98.44 91 ALA A CA 1
ATOM 628 C C . ALA A 1 91 ? -1.187 24.391 20.328 1 98.44 91 ALA A C 1
ATOM 630 O O . ALA A 1 91 ? -1.251 25.531 20.797 1 98.44 91 ALA A O 1
ATOM 631 N N . ALA A 1 92 ? -0.66 23.375 20.969 1 98.12 92 ALA A N 1
ATOM 632 C CA . ALA A 1 92 ? -0.081 23.547 22.297 1 98.12 92 ALA A CA 1
ATOM 633 C C . ALA A 1 92 ? 1.124 24.484 22.25 1 98.12 92 ALA A C 1
ATOM 635 O O . ALA A 1 92 ? 1.278 25.344 23.125 1 98.12 92 ALA A O 1
ATOM 636 N N . ALA A 1 93 ? 1.966 24.297 21.281 1 98.31 93 ALA A N 1
ATOM 637 C CA . ALA A 1 93 ? 3.137 25.156 21.125 1 98.31 93 ALA A CA 1
ATOM 638 C C . ALA A 1 93 ? 2.725 26.609 20.844 1 98.31 93 ALA A C 1
ATOM 640 O O . ALA A 1 93 ? 3.342 27.547 21.375 1 98.31 93 ALA A O 1
ATOM 641 N N . VAL A 1 94 ? 1.733 26.781 20.047 1 98.62 94 VAL A N 1
ATOM 642 C CA . VAL A 1 94 ? 1.216 28.109 19.719 1 98.62 94 VAL A CA 1
ATOM 643 C C . VAL A 1 94 ? 0.702 28.781 20.984 1 98.62 94 VAL A C 1
ATOM 645 O O . VAL A 1 94 ? 0.991 29.969 21.234 1 98.62 94 VAL A O 1
ATOM 648 N N . ARG A 1 95 ? -0.062 28.047 21.75 1 98 95 ARG A N 1
ATOM 649 C CA . ARG A 1 95 ? -0.593 28.578 23 1 98 95 ARG A CA 1
ATOM 650 C C . ARG A 1 95 ? 0.533 28.984 23.953 1 98 95 ARG A C 1
ATOM 652 O O . ARG A 1 95 ? 0.452 30.016 24.625 1 98 95 ARG A O 1
ATOM 659 N N . LYS A 1 96 ? 1.485 28.188 24.016 1 98 96 LYS A N 1
ATOM 660 C CA . LYS A 1 96 ? 2.625 28.438 24.906 1 98 96 LYS A CA 1
ATOM 661 C C . LYS A 1 96 ? 3.281 29.781 24.578 1 98 96 LYS A C 1
ATOM 663 O O . LYS A 1 96 ? 3.773 30.469 25.469 1 98 96 LYS A O 1
ATOM 668 N N . GLU A 1 97 ? 3.236 30.188 23.328 1 98.25 97 GLU A N 1
ATOM 669 C CA . GLU A 1 97 ? 3.889 31.422 22.891 1 98.25 97 GLU A CA 1
ATOM 670 C C . GLU A 1 97 ? 2.906 32.594 22.875 1 98.25 97 GLU A C 1
ATOM 672 O O . GLU A 1 97 ? 3.246 33.688 22.438 1 98.25 97 GLU A O 1
ATOM 677 N N . GLY A 1 98 ? 1.648 32.375 23.312 1 97.62 98 GLY A N 1
ATOM 678 C CA . GLY A 1 98 ? 0.653 33.406 23.391 1 97.62 98 GLY A CA 1
ATOM 679 C C . GLY A 1 98 ? 0.106 33.844 22.047 1 97.62 98 GLY A C 1
ATOM 680 O O . GLY A 1 98 ? -0.327 34.969 21.875 1 97.62 98 GLY A O 1
ATOM 681 N N . LEU A 1 99 ? 0.124 32.938 21.062 1 98.12 99 LEU A N 1
ATOM 682 C CA . LEU A 1 99 ? -0.238 33.281 19.688 1 98.12 99 LEU A CA 1
ATOM 683 C C . LEU A 1 99 ? -1.572 32.656 19.297 1 98.12 99 LEU A C 1
ATOM 685 O O . LEU A 1 99 ? -1.951 32.688 18.125 1 98.12 99 LEU A O 1
ATOM 689 N N . ALA A 1 100 ? -2.383 32.156 20.266 1 97.88 100 ALA A N 1
ATOM 690 C CA . ALA A 1 100 ? -3.555 31.328 19.984 1 97.88 100 ALA A CA 1
ATOM 691 C C . ALA A 1 100 ? -4.691 32.156 19.406 1 97.88 100 ALA A C 1
ATOM 693 O O . ALA A 1 100 ? -5.539 31.656 18.672 1 97.88 100 ALA A O 1
ATOM 694 N N . ALA A 1 101 ? -4.684 33.406 19.641 1 96.56 101 ALA A N 1
ATOM 695 C CA . ALA A 1 101 ? -5.836 34.25 19.359 1 96.56 101 ALA A CA 1
ATOM 696 C C . ALA A 1 101 ? -6.109 34.281 17.859 1 96.56 101 ALA A C 1
ATOM 698 O O . ALA A 1 101 ? -7.262 34.375 17.422 1 96.56 101 ALA A O 1
ATOM 699 N N . ARG A 1 102 ? -5.07 34.344 17.031 1 97.44 102 ARG A N 1
ATOM 700 C CA . ARG A 1 102 ? -5.258 34.438 15.594 1 97.44 102 ARG A CA 1
ATOM 701 C C . ARG A 1 102 ? -4.68 33.219 14.875 1 97.44 102 ARG A C 1
ATOM 703 O O . ARG A 1 102 ? -4.258 33.312 13.727 1 97.44 102 ARG A O 1
ATOM 710 N N . TYR A 1 103 ? -4.609 32.125 15.578 1 98.69 103 TYR A N 1
ATOM 711 C CA . TYR A 1 103 ? -4.102 30.859 15.023 1 98.69 103 TYR A CA 1
ATOM 712 C C . TYR A 1 103 ? -5.238 30 14.492 1 98.69 103 TYR A C 1
ATOM 714 O O . TYR A 1 103 ? -6.281 29.875 15.141 1 98.69 103 TYR A O 1
ATOM 722 N N . VAL A 1 104 ? -5.07 29.438 13.297 1 98.81 104 VAL A N 1
ATOM 723 C CA . VAL A 1 104 ? -5.91 28.406 12.703 1 98.81 104 VAL A CA 1
ATOM 724 C C . VAL A 1 104 ? -5.035 27.266 12.172 1 98.81 104 VAL A C 1
ATOM 726 O O . VAL A 1 104 ? -4.23 27.484 11.258 1 98.81 104 VAL A O 1
ATOM 729 N N . GLY A 1 105 ? -5.141 26.078 12.719 1 98.69 105 GLY A N 1
ATOM 730 C CA . GLY A 1 105 ? -4.348 24.953 12.258 1 98.69 105 GLY A CA 1
ATOM 731 C C . GLY A 1 105 ? -4.738 24.469 10.867 1 98.69 105 GLY A C 1
ATOM 732 O O . GLY A 1 105 ? -5.914 24.516 10.5 1 98.69 105 GLY A O 1
ATOM 733 N N . GLY A 1 106 ? -3.74 24.016 10.125 1 98.56 106 GLY A N 1
ATOM 734 C CA . GLY A 1 106 ? -3.961 23.469 8.797 1 98.56 106 GLY A CA 1
ATOM 735 C C . GLY A 1 106 ? -3.119 22.234 8.508 1 98.56 106 GLY A C 1
ATOM 736 O O . GLY A 1 106 ? -2.02 22.094 9.039 1 98.56 106 GLY A O 1
ATOM 737 N N . HIS A 1 107 ? -3.633 21.406 7.676 1 98.38 107 HIS A N 1
ATOM 738 C CA . HIS A 1 107 ? -2.904 20.219 7.234 1 98.38 107 HIS A CA 1
ATOM 739 C C . HIS A 1 107 ? -3.369 19.766 5.852 1 98.38 107 HIS A C 1
ATOM 741 O O . HIS A 1 107 ? -4.367 19.047 5.734 1 98.38 107 HIS A O 1
ATOM 747 N N . PRO A 1 108 ? -2.646 20.219 4.785 1 97.75 108 PRO A N 1
ATOM 748 C CA . PRO A 1 108 ? -2.957 19.625 3.484 1 97.75 108 PRO A CA 1
ATOM 749 C C . PRO A 1 108 ? -2.578 18.156 3.402 1 97.75 108 PRO A C 1
ATOM 751 O O . PRO A 1 108 ? -1.431 17.781 3.672 1 97.75 108 PRO A O 1
ATOM 754 N N . MET A 1 109 ? -3.576 17.406 3.148 1 95.75 109 MET A N 1
ATOM 755 C CA . MET A 1 109 ? -3.365 15.977 3.006 1 95.75 109 MET A CA 1
ATOM 756 C C . MET A 1 109 ? -2.789 15.641 1.634 1 95.75 109 MET A C 1
ATOM 758 O O . MET A 1 109 ? -3.402 14.898 0.861 1 95.75 109 MET A O 1
ATOM 762 N N . ALA A 1 110 ? -1.73 16.312 1.437 1 88 110 ALA A N 1
ATOM 763 C CA . ALA A 1 110 ? -1.057 16.219 0.144 1 88 110 ALA A CA 1
ATOM 764 C C . ALA A 1 110 ? 0.449 16.031 0.323 1 88 110 ALA A C 1
ATOM 766 O O . ALA A 1 110 ? 1.009 16.438 1.349 1 88 110 ALA A O 1
ATOM 767 N N . GLY A 1 111 ? 1.073 14.977 0.055 1 82.69 111 GLY A N 1
ATOM 768 C CA . GLY A 1 111 ? 2.51 14.773 0.154 1 82.69 111 GLY A CA 1
ATOM 769 C C . GLY A 1 111 ? 2.998 13.562 -0.612 1 82.69 111 GLY A C 1
ATOM 770 O O . GLY A 1 111 ? 2.209 12.672 -0.945 1 82.69 111 GLY A O 1
ATOM 771 N N . THR A 1 112 ? 4.207 13.812 -0.877 1 79.75 112 THR A N 1
ATOM 772 C CA . THR A 1 112 ? 4.898 12.719 -1.552 1 79.75 112 THR A CA 1
ATOM 773 C C . THR A 1 112 ? 6.09 12.234 -0.726 1 79.75 112 THR A C 1
ATOM 775 O O . THR A 1 112 ? 6.344 12.758 0.364 1 79.75 112 THR A O 1
ATOM 778 N N . ALA A 1 113 ? 6.766 11.289 -1.16 1 78.69 113 ALA A N 1
ATOM 779 C CA . ALA A 1 113 ? 7.941 10.758 -0.478 1 78.69 113 ALA A CA 1
ATOM 780 C C . ALA A 1 113 ? 9.172 11.617 -0.751 1 78.69 113 ALA A C 1
ATOM 782 O O . ALA A 1 113 ? 10.219 11.445 -0.122 1 78.69 113 ALA A O 1
ATOM 783 N N . GLU A 1 114 ? 9.008 12.594 -1.545 1 82.88 114 GLU A N 1
ATOM 784 C CA . GLU A 1 114 ? 10.125 13.438 -1.949 1 82.88 114 GLU A CA 1
ATOM 785 C C . GLU A 1 114 ? 10.227 14.672 -1.065 1 82.88 114 GLU A C 1
ATOM 787 O O . GLU A 1 114 ? 9.266 15.047 -0.39 1 82.88 114 GLU A O 1
ATOM 792 N N . SER A 1 115 ? 11.422 15.289 -1.044 1 84.94 115 SER A N 1
ATOM 793 C CA . SER A 1 115 ? 11.664 16.453 -0.192 1 84.94 115 SER A CA 1
ATOM 794 C C . SER A 1 115 ? 12.469 17.516 -0.927 1 84.94 115 SER A C 1
ATOM 796 O O . SER A 1 115 ? 13.055 17.25 -1.976 1 84.94 115 SER A O 1
ATOM 798 N N . GLY A 1 116 ? 12.375 18.766 -0.341 1 89.25 116 GLY A N 1
ATOM 799 C CA . GLY A 1 116 ? 13.172 19.859 -0.877 1 89.25 116 GLY A CA 1
ATOM 800 C C . GLY A 1 116 ? 12.461 20.641 -1.962 1 89.25 116 GLY A C 1
ATOM 801 O O . GLY A 1 116 ? 11.352 20.297 -2.359 1 89.25 116 GLY A O 1
ATOM 802 N N . TRP A 1 117 ? 13.172 21.688 -2.43 1 94.62 117 TRP A N 1
ATOM 803 C CA . TRP A 1 117 ? 12.586 22.609 -3.4 1 94.62 117 TRP A CA 1
ATOM 804 C C . TRP A 1 117 ? 12.359 21.922 -4.738 1 94.62 117 TRP A C 1
ATOM 806 O O . TRP A 1 117 ? 11.352 22.172 -5.41 1 94.62 117 TRP A O 1
ATOM 816 N N . ALA A 1 118 ? 13.297 21 -5.059 1 93.31 118 ALA A N 1
ATOM 817 C CA . ALA A 1 118 ? 13.211 20.312 -6.348 1 93.31 118 ALA A CA 1
ATOM 818 C C . ALA A 1 118 ? 11.953 19.453 -6.434 1 93.31 118 ALA A C 1
ATOM 820 O O . ALA A 1 118 ? 11.453 19.188 -7.527 1 93.31 118 ALA A O 1
ATOM 821 N N . ALA A 1 119 ? 11.422 19.094 -5.328 1 93.12 119 ALA A N 1
ATOM 822 C CA . ALA A 1 119 ? 10.25 18.219 -5.266 1 93.12 119 ALA A CA 1
ATOM 823 C C . ALA A 1 119 ? 8.961 19.031 -5.238 1 93.12 119 ALA A C 1
ATOM 825 O O . ALA A 1 119 ? 7.867 18.453 -5.188 1 93.12 119 ALA A O 1
ATOM 826 N N . THR A 1 120 ? 9.016 20.328 -5.273 1 96.38 120 THR A N 1
ATOM 827 C CA . THR A 1 120 ? 7.828 21.172 -5.156 1 96.38 120 THR A CA 1
ATOM 828 C C . THR A 1 120 ? 6.973 21.078 -6.414 1 96.38 120 THR A C 1
ATOM 830 O O . THR A 1 120 ? 7.492 20.828 -7.508 1 96.38 120 THR A O 1
ATOM 833 N N . ASP A 1 121 ? 5.707 21.25 -6.23 1 96.44 121 ASP A N 1
ATOM 834 C CA . ASP A 1 121 ? 4.695 21.172 -7.281 1 96.44 121 ASP A CA 1
ATOM 835 C C . ASP A 1 121 ? 3.566 22.172 -7.023 1 96.44 121 ASP A C 1
ATOM 837 O O . ASP A 1 121 ? 2.826 22.047 -6.047 1 96.44 121 ASP A O 1
ATOM 841 N N . PRO A 1 122 ? 3.4 23.156 -7.953 1 96.31 122 PRO A N 1
ATOM 842 C CA . PRO A 1 122 ? 2.342 24.156 -7.754 1 96.31 122 PRO A CA 1
ATOM 843 C C . PRO A 1 122 ? 0.945 23.531 -7.77 1 96.31 122 PRO A C 1
ATOM 845 O O . PRO A 1 122 ? -0.014 24.156 -7.301 1 96.31 122 PRO A O 1
ATOM 848 N N . ASP A 1 123 ? 0.848 22.281 -8.312 1 97 123 ASP A N 1
ATOM 849 C CA . ASP A 1 123 ? -0.453 21.625 -8.414 1 97 123 ASP A CA 1
ATOM 850 C C . ASP A 1 123 ? -0.636 20.594 -7.309 1 97 123 ASP A C 1
ATOM 852 O O . ASP A 1 123 ? -1.588 19.812 -7.332 1 97 123 ASP A O 1
ATOM 856 N N . LEU A 1 124 ? 0.208 20.609 -6.34 1 96.5 124 LEU A N 1
ATOM 857 C CA . LEU A 1 124 ? 0.247 19.578 -5.309 1 96.5 124 LEU A CA 1
ATOM 858 C C . LEU A 1 124 ? -1.09 19.484 -4.578 1 96.5 124 LEU A C 1
ATOM 860 O O . LEU A 1 124 ? -1.5 18.406 -4.16 1 96.5 124 LEU A O 1
ATOM 864 N N . PHE A 1 125 ? -1.802 20.609 -4.465 1 97.62 125 PHE A N 1
ATOM 865 C CA . PHE A 1 125 ? -2.953 20.672 -3.572 1 97.62 125 PHE A CA 1
ATOM 866 C C . PHE A 1 125 ? -4.254 20.547 -4.355 1 97.62 125 PHE A C 1
ATOM 868 O O . PHE A 1 125 ? -5.336 20.5 -3.77 1 97.62 125 PHE A O 1
ATOM 875 N N . ARG A 1 126 ? -4.137 20.484 -5.672 1 97.06 126 ARG A N 1
ATOM 876 C CA . ARG A 1 126 ? -5.34 20.375 -6.488 1 97.06 126 ARG A CA 1
ATOM 877 C C . ARG A 1 126 ? -6.141 19.125 -6.129 1 97.06 126 ARG A C 1
ATOM 879 O O . ARG A 1 126 ? -5.605 18.016 -6.145 1 97.06 126 ARG A O 1
ATOM 886 N N . ASP A 1 127 ? -7.32 19.359 -5.668 1 94.88 127 ASP A N 1
ATOM 887 C CA . ASP A 1 127 ? -8.32 18.344 -5.336 1 94.88 127 ASP A CA 1
ATOM 888 C C . ASP A 1 127 ? -7.934 17.578 -4.074 1 94.88 127 ASP A C 1
ATOM 890 O O . ASP A 1 127 ? -8.57 16.578 -3.721 1 94.88 127 ASP A O 1
ATOM 894 N N . ALA A 1 128 ? -6.898 18.031 -3.447 1 96.12 128 ALA A N 1
ATOM 895 C CA . ALA A 1 128 ? -6.523 17.406 -2.18 1 96.12 128 ALA A CA 1
ATOM 896 C C . ALA A 1 128 ? -7.371 17.953 -1.031 1 96.12 128 ALA A C 1
ATOM 898 O O . ALA A 1 128 ? -7.938 19.047 -1.128 1 96.12 128 ALA A O 1
ATOM 899 N N . VAL A 1 129 ? -7.445 17.172 -0.065 1 97 129 VAL A N 1
ATOM 900 C CA . VAL A 1 129 ? -8.125 17.609 1.153 1 97 129 VAL A CA 1
ATOM 901 C C . VAL A 1 129 ? -7.18 18.438 2.006 1 97 129 VAL A C 1
ATOM 903 O O . VAL A 1 129 ? -5.996 18.125 2.129 1 97 129 VAL A O 1
ATOM 906 N N . TRP A 1 130 ? -7.73 19.531 2.547 1 98.5 130 TRP A N 1
ATOM 907 C CA . TRP A 1 130 ? -7.023 20.391 3.484 1 98.5 130 TRP A CA 1
ATOM 908 C C . TRP A 1 130 ? -7.781 20.516 4.801 1 98.5 130 TRP A C 1
ATOM 910 O O . TRP A 1 130 ? -8.836 21.141 4.859 1 98.5 130 TRP A O 1
ATOM 920 N N . ALA A 1 131 ? -7.266 19.812 5.855 1 98.75 131 ALA A N 1
ATOM 921 C CA . ALA A 1 131 ? -7.875 19.938 7.176 1 98.75 131 ALA A CA 1
ATOM 922 C C . ALA A 1 131 ? -7.656 21.344 7.746 1 98.75 131 ALA A C 1
ATOM 924 O O . ALA A 1 131 ? -6.531 21.844 7.738 1 98.75 131 ALA A O 1
ATOM 925 N N . VAL A 1 132 ? -8.703 21.969 8.211 1 98.88 132 VAL A N 1
ATOM 926 C CA . VAL A 1 132 ? -8.625 23.297 8.812 1 98.88 132 VAL A CA 1
ATOM 927 C C . VAL A 1 132 ? -9.305 23.281 10.172 1 98.88 132 VAL A C 1
ATOM 929 O O . VAL A 1 132 ? -10.438 22.812 10.305 1 98.88 132 VAL A O 1
ATOM 932 N N . GLY A 1 133 ? -8.617 23.797 11.133 1 98.75 133 GLY A N 1
ATOM 933 C CA . GLY A 1 133 ? -9.031 23.688 12.523 1 98.75 133 GLY A CA 1
ATOM 934 C C . GLY A 1 133 ? -10.25 24.531 12.852 1 98.75 133 GLY A C 1
ATOM 935 O O . GLY A 1 133 ? -10.352 25.672 12.398 1 98.75 133 GLY A O 1
ATOM 936 N N . VAL A 1 134 ? -11.141 23.953 13.695 1 98.75 134 VAL A N 1
ATOM 937 C CA . VAL A 1 134 ? -12.312 24.672 14.188 1 98.75 134 VAL A CA 1
ATOM 938 C C . VAL A 1 134 ? -12.43 24.484 15.695 1 98.75 134 VAL A C 1
ATOM 940 O O . VAL A 1 134 ? -13.531 24.359 16.234 1 98.75 134 VAL A O 1
ATOM 943 N N . ASP A 1 135 ? -11.289 24.391 16.359 1 98.25 135 ASP A N 1
ATOM 944 C CA . ASP A 1 135 ? -11.273 24.281 17.812 1 98.25 135 ASP A CA 1
ATOM 945 C C . ASP A 1 135 ? -11.984 25.453 18.469 1 98.25 135 ASP A C 1
ATOM 947 O O . ASP A 1 135 ? -12.102 26.531 17.875 1 98.25 135 ASP A O 1
ATOM 951 N N . GLU A 1 136 ? -12.422 25.219 19.688 1 96.56 136 GLU A N 1
ATOM 952 C CA . GLU A 1 136 ? -13.047 26.297 20.438 1 96.56 136 GLU A CA 1
ATOM 953 C C . GLU A 1 136 ? -12.125 27.516 20.531 1 96.56 136 GLU A C 1
ATOM 955 O O . GLU A 1 136 ? -10.922 27.375 20.766 1 96.56 136 GLU A O 1
ATOM 960 N N . GLY A 1 137 ? -12.688 28.672 20.266 1 95.69 137 GLY A N 1
ATOM 961 C CA . GLY A 1 137 ? -11.914 29.891 20.375 1 95.69 137 GLY A CA 1
ATOM 962 C C . GLY A 1 137 ? -11.375 30.375 19.031 1 95.69 137 GLY A C 1
ATOM 963 O O . GLY A 1 137 ? -10.891 31.5 18.922 1 95.69 137 GLY A O 1
ATOM 964 N N . THR A 1 138 ? -11.484 29.562 17.984 1 98.06 138 THR A N 1
ATOM 965 C CA . THR A 1 138 ? -11.047 29.969 16.656 1 98.06 138 THR A CA 1
ATOM 966 C C . THR A 1 138 ? -11.867 31.172 16.172 1 98.06 138 THR A C 1
ATOM 968 O O . THR A 1 138 ? -13.094 31.172 16.266 1 98.06 138 THR A O 1
ATOM 971 N N . ARG A 1 139 ? -11.18 32.188 15.688 1 98 139 ARG A N 1
ATOM 972 C CA . ARG A 1 139 ? -11.852 33.375 15.219 1 98 139 ARG A CA 1
ATOM 973 C C . ARG A 1 139 ? -12.211 33.281 13.742 1 98 139 ARG A C 1
ATOM 975 O O . ARG A 1 139 ? -11.5 32.625 12.969 1 98 139 ARG A O 1
ATOM 982 N N . ALA A 1 140 ? -13.242 33.938 13.375 1 98.06 140 ALA A N 1
ATOM 983 C CA . ALA A 1 140 ? -13.82 33.812 12.039 1 98.06 140 ALA A CA 1
ATOM 984 C C . ALA A 1 140 ? -12.883 34.406 10.984 1 98.06 140 ALA A C 1
ATOM 986 O O . ALA A 1 140 ? -12.719 33.812 9.906 1 98.06 140 ALA A O 1
ATOM 987 N N . GLU A 1 141 ? -12.336 35.531 11.289 1 97.62 141 GLU A N 1
ATOM 988 C CA . GLU A 1 141 ? -11.562 36.219 10.273 1 97.62 141 GLU A CA 1
ATOM 989 C C . GLU A 1 141 ? -10.336 35.406 9.867 1 97.62 141 GLU A C 1
ATOM 991 O O . GLU A 1 141 ? -10.156 35.094 8.688 1 97.62 141 GLU A O 1
ATOM 996 N N . PRO A 1 142 ? -9.453 35.031 10.82 1 98.31 142 PRO A N 1
ATOM 997 C CA . PRO A 1 142 ? -8.312 34.219 10.398 1 98.31 142 PRO A CA 1
ATOM 998 C C . PRO A 1 142 ? -8.734 32.875 9.789 1 98.31 142 PRO A C 1
ATOM 1000 O O . PRO A 1 142 ? -8.078 32.375 8.875 1 98.31 142 PRO A O 1
ATOM 1003 N N . TRP A 1 143 ? -9.828 32.312 10.273 1 98.62 143 TRP A N 1
ATOM 1004 C CA . TRP A 1 143 ? -10.312 31.047 9.711 1 98.62 143 TRP A CA 1
ATOM 1005 C C . TRP A 1 143 ? -10.672 31.219 8.242 1 98.62 143 TRP A C 1
ATOM 1007 O O . TRP A 1 143 ? -10.305 30.391 7.402 1 98.62 143 TRP A O 1
ATOM 1017 N N . THR A 1 144 ? -11.344 32.281 7.953 1 98.25 144 THR A N 1
ATOM 1018 C CA . THR A 1 144 ? -11.75 32.562 6.582 1 98.25 144 THR A CA 1
ATOM 1019 C C . THR A 1 144 ? -10.531 32.781 5.691 1 98.25 144 THR A C 1
ATOM 1021 O O . THR A 1 144 ? -10.5 32.312 4.551 1 98.25 144 THR A O 1
ATOM 1024 N N . THR A 1 145 ? -9.586 33.438 6.23 1 98.19 145 THR A N 1
ATOM 1025 C CA . THR A 1 145 ? -8.359 33.688 5.477 1 98.19 145 THR A CA 1
ATOM 1026 C C . THR A 1 145 ? -7.645 32.406 5.129 1 98.19 145 THR A C 1
ATOM 1028 O O . THR A 1 145 ? -7.258 32.188 3.98 1 98.19 145 THR A O 1
ATOM 1031 N N . VAL A 1 146 ? -7.477 31.5 6.066 1 98.75 146 VAL A N 1
ATOM 1032 C CA . VAL A 1 146 ? -6.797 30.219 5.879 1 98.75 146 VAL A CA 1
ATOM 1033 C C . VAL A 1 146 ? -7.586 29.359 4.898 1 98.75 146 VAL A C 1
ATOM 1035 O O . VAL A 1 146 ? -7.008 28.75 3.996 1 98.75 146 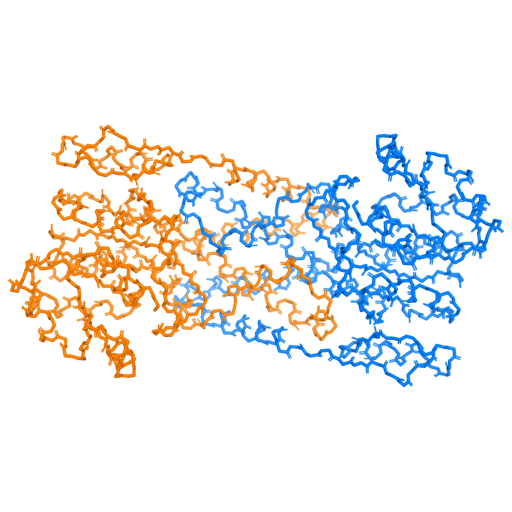VAL A O 1
ATOM 1038 N N . THR A 1 147 ? -8.867 29.312 5.055 1 98.62 147 THR A N 1
ATOM 1039 C CA . THR A 1 147 ? -9.727 28.516 4.191 1 98.62 147 THR A CA 1
ATOM 1040 C C . THR A 1 147 ? -9.68 29.031 2.756 1 98.62 147 THR A C 1
ATOM 1042 O O . THR A 1 147 ? -9.602 28.25 1.812 1 98.62 147 THR A O 1
ATOM 1045 N N . ARG A 1 148 ? -9.719 30.344 2.609 1 98.38 148 ARG A N 1
ATOM 1046 C CA . ARG A 1 148 ? -9.633 30.938 1.278 1 98.38 148 ARG A CA 1
ATOM 1047 C C . ARG A 1 148 ? -8.32 30.562 0.592 1 98.38 148 ARG A C 1
ATOM 1049 O O . ARG A 1 148 ? -8.312 30.234 -0.596 1 98.38 148 ARG A O 1
ATOM 1056 N N . LEU A 1 149 ? -7.273 30.656 1.344 1 98.5 149 LEU A N 1
ATOM 1057 C CA . LEU A 1 149 ? -5.984 30.266 0.78 1 98.5 149 LEU A CA 1
ATOM 1058 C C . LEU A 1 149 ? -6.031 28.812 0.28 1 98.5 149 LEU A C 1
ATOM 1060 O O . LEU A 1 149 ? -5.613 28.531 -0.846 1 98.5 149 LEU A O 1
ATOM 1064 N N . ALA A 1 150 ? -6.516 27.859 1.104 1 98.62 150 ALA A N 1
ATOM 1065 C CA . ALA A 1 150 ? -6.605 26.438 0.735 1 98.62 150 ALA A CA 1
ATOM 1066 C C . ALA A 1 150 ? -7.422 26.266 -0.541 1 98.62 150 ALA A C 1
ATOM 1068 O O . ALA A 1 150 ? -7.004 25.547 -1.455 1 98.62 150 ALA A O 1
ATOM 1069 N N . LEU A 1 151 ? -8.523 26.953 -0.598 1 98.56 151 LEU A N 1
ATOM 1070 C CA . LEU A 1 151 ? -9.414 26.844 -1.746 1 98.56 151 LEU A CA 1
ATOM 1071 C C . LEU A 1 151 ? -8.766 27.422 -2.998 1 98.56 151 LEU A C 1
ATOM 1073 O O . LEU A 1 151 ? -8.852 26.828 -4.078 1 98.56 151 LEU A O 1
ATOM 1077 N N . ASP A 1 152 ? -8.133 28.547 -2.83 1 98.31 152 ASP A N 1
ATOM 1078 C CA . ASP A 1 152 ? -7.488 29.203 -3.965 1 98.31 152 ASP A CA 1
ATOM 1079 C C . ASP A 1 152 ? -6.344 28.344 -4.512 1 98.31 152 ASP A C 1
ATOM 1081 O O . ASP A 1 152 ? -5.992 28.453 -5.688 1 98.31 152 ASP A O 1
ATOM 1085 N N . CYS A 1 153 ? -5.766 27.516 -3.688 1 98 153 CYS A N 1
ATOM 1086 C CA . CYS A 1 153 ? -4.707 26.609 -4.113 1 98 153 CYS A CA 1
ATOM 1087 C C . CYS A 1 153 ? -5.285 25.344 -4.738 1 98 153 CYS A C 1
ATOM 1089 O O . CYS A 1 153 ? -4.539 24.484 -5.195 1 98 153 CYS A O 1
ATOM 1091 N N . GLY A 1 154 ? -6.551 25.203 -4.73 1 97.75 154 GLY A N 1
ATOM 1092 C CA . GLY A 1 154 ? -7.227 24.125 -5.438 1 97.75 154 GLY A CA 1
ATOM 1093 C C . GLY A 1 154 ? -7.676 23 -4.52 1 97.75 154 GLY A C 1
ATOM 1094 O O . GLY A 1 154 ? -8.203 21.984 -4.984 1 97.75 154 GLY A O 1
ATOM 1095 N N . ALA A 1 155 ? -7.551 23.156 -3.25 1 98.06 155 ALA A N 1
ATOM 1096 C CA . ALA A 1 155 ? -7.891 22.109 -2.301 1 98.06 155 ALA A CA 1
ATOM 1097 C C . ALA A 1 155 ? -9.367 22.156 -1.933 1 98.06 155 ALA A C 1
ATOM 1099 O O . ALA A 1 155 ? -10.078 23.109 -2.295 1 98.06 155 ALA A O 1
ATOM 1100 N N . VAL A 1 156 ? -9.812 21.094 -1.363 1 97.69 156 VAL A N 1
ATOM 1101 C CA . VAL A 1 156 ? -11.094 21.031 -0.674 1 97.69 156 VAL A CA 1
ATOM 1102 C C . VAL A 1 156 ? -10.867 21 0.836 1 97.69 156 VAL A C 1
ATOM 1104 O O . VAL A 1 156 ? -9.945 20.344 1.322 1 97.69 156 VAL A O 1
ATOM 1107 N N . VAL A 1 157 ? -11.766 21.75 1.572 1 98.5 157 VAL A N 1
ATOM 1108 C CA . VAL A 1 157 ? -11.461 21.984 2.982 1 98.5 157 VAL A CA 1
ATOM 1109 C C . VAL A 1 157 ? -12.352 21.094 3.85 1 98.5 157 VAL A C 1
ATOM 1111 O O . VAL A 1 157 ? -13.562 21.016 3.627 1 98.5 157 VAL A O 1
ATOM 1114 N N . VAL A 1 158 ? -11.75 20.406 4.824 1 98.5 158 VAL A N 1
ATOM 1115 C CA . VAL A 1 158 ? -12.461 19.641 5.848 1 98.5 158 VAL A CA 1
ATOM 1116 C C . VAL A 1 158 ? -12.266 20.297 7.207 1 98.5 158 VAL A C 1
ATOM 1118 O O . VAL A 1 158 ? -11.148 20.359 7.723 1 98.5 158 VAL A O 1
ATOM 1121 N N . PRO A 1 159 ? -13.352 20.828 7.785 1 98.69 159 PRO A N 1
ATOM 1122 C CA . PRO A 1 159 ? -13.211 21.359 9.148 1 98.69 159 PRO A CA 1
ATOM 1123 C C . PRO A 1 159 ? -13.008 20.266 10.188 1 98.69 159 PRO A C 1
ATOM 1125 O O . PRO A 1 159 ? -13.703 19.234 10.148 1 98.69 159 PRO A O 1
ATOM 1128 N N . VAL A 1 160 ? -12.078 20.453 11.086 1 98.69 160 VAL A N 1
ATOM 1129 C CA . VAL A 1 160 ? -11.758 19.422 12.062 1 98.69 160 VAL A CA 1
ATOM 1130 C C . VAL A 1 160 ? -11.258 20.047 13.352 1 98.69 160 VAL A C 1
ATOM 1132 O O . VAL A 1 160 ? -10.703 21.141 13.344 1 98.69 160 VAL A O 1
ATOM 1135 N N . VAL A 1 161 ? -11.5 19.375 14.477 1 98.5 161 VAL A N 1
ATOM 1136 C CA . VAL A 1 161 ? -10.836 19.75 15.719 1 98.5 161 VAL A CA 1
ATOM 1137 C C . VAL A 1 161 ? -9.508 19 15.844 1 98.5 161 VAL A C 1
ATOM 1139 O O . VAL A 1 161 ? -9.375 17.875 15.344 1 98.5 161 VAL A O 1
ATOM 1142 N N . ALA A 1 162 ? -8.578 19.594 16.531 1 98.5 162 ALA A N 1
ATOM 1143 C CA . ALA A 1 162 ? -7.191 19.141 16.562 1 98.5 162 ALA A CA 1
ATOM 1144 C C . ALA A 1 162 ? -7.098 17.703 17.047 1 98.5 162 ALA A C 1
ATOM 1146 O O . ALA A 1 162 ? -6.457 16.859 16.406 1 98.5 162 ALA A O 1
ATOM 1147 N N . ASP A 1 163 ? -7.758 17.375 18.125 1 98.06 163 ASP A N 1
ATOM 1148 C CA . ASP A 1 163 ? -7.691 16.047 18.703 1 98.06 163 ASP A CA 1
ATOM 1149 C C . ASP A 1 163 ? -8.281 14.992 17.766 1 98.06 163 ASP A C 1
ATOM 1151 O O . ASP A 1 163 ? -7.734 13.898 17.625 1 98.06 163 ASP A O 1
ATOM 1155 N N . GLU A 1 164 ? -9.383 15.328 17.125 1 98.5 164 GLU A N 1
ATOM 1156 C CA . GLU A 1 164 ? -10.031 14.43 16.188 1 98.5 164 GLU A CA 1
ATOM 1157 C C . GLU A 1 164 ? -9.172 14.219 14.945 1 98.5 164 GLU A C 1
ATOM 1159 O O . GLU A 1 164 ? -9.078 13.109 14.422 1 98.5 164 GLU A O 1
ATOM 1164 N N . HIS A 1 165 ? -8.602 15.328 14.508 1 98.69 165 HIS A N 1
ATOM 1165 C CA . HIS A 1 165 ? -7.656 15.242 13.398 1 98.69 165 HIS A CA 1
ATOM 1166 C C . HIS A 1 165 ? -6.539 14.25 13.703 1 98.69 165 HIS A C 1
ATOM 1168 O O . HIS A 1 165 ? -6.27 13.344 12.914 1 98.69 165 HIS A O 1
ATOM 1174 N N . ASP A 1 166 ? -5.934 14.391 14.859 1 98.75 166 ASP A N 1
ATOM 1175 C CA . ASP A 1 166 ? -4.766 13.586 15.203 1 98.75 166 ASP A CA 1
ATOM 1176 C C . ASP A 1 166 ? -5.141 12.109 15.359 1 98.75 166 ASP A C 1
ATOM 1178 O O . ASP A 1 166 ? -4.375 11.227 14.977 1 98.75 166 ASP A O 1
ATOM 1182 N N . ARG A 1 167 ? -6.309 11.828 15.906 1 98.69 167 ARG A N 1
ATOM 1183 C CA . ARG A 1 167 ? -6.785 10.453 15.992 1 98.69 167 ARG A CA 1
ATOM 1184 C C . ARG A 1 167 ? -7.043 9.875 14.602 1 98.69 167 ARG A C 1
ATOM 1186 O O . ARG A 1 167 ? -6.727 8.719 14.336 1 98.69 167 ARG A O 1
ATOM 1193 N N . ALA A 1 168 ? -7.617 10.688 13.734 1 98.62 168 ALA A N 1
ATOM 1194 C CA . ALA A 1 168 ? -7.926 10.242 12.383 1 98.62 168 ALA A CA 1
ATOM 1195 C C . ALA A 1 168 ? -6.652 9.922 11.609 1 98.62 168 ALA A C 1
ATOM 1197 O O . ALA A 1 168 ? -6.539 8.859 10.992 1 98.62 168 ALA A O 1
ATOM 1198 N N . VAL A 1 169 ? -5.68 10.797 11.664 1 98.44 169 VAL A N 1
ATOM 1199 C CA . VAL A 1 169 ? -4.496 10.617 10.836 1 98.44 169 VAL A CA 1
ATOM 1200 C C . VAL A 1 169 ? -3.625 9.5 11.414 1 98.44 169 VAL A C 1
ATOM 1202 O O . VAL A 1 169 ? -2.857 8.867 10.688 1 98.44 169 VAL A O 1
ATOM 1205 N N . ALA A 1 170 ? -3.723 9.188 12.734 1 98.81 170 ALA A N 1
ATOM 1206 C CA . ALA A 1 170 ? -3.051 8.016 13.281 1 98.81 170 ALA A CA 1
ATOM 1207 C C . ALA A 1 170 ? -3.453 6.75 12.523 1 98.81 170 ALA A C 1
ATOM 1209 O O . ALA A 1 170 ? -2.621 5.875 12.273 1 98.81 170 ALA A O 1
ATOM 1210 N N . ARG A 1 171 ? -4.703 6.715 12.133 1 98.69 171 ARG A N 1
ATOM 1211 C CA . ARG A 1 171 ? -5.27 5.539 11.477 1 98.69 171 ARG A CA 1
ATOM 1212 C C . ARG A 1 171 ? -4.934 5.527 9.992 1 98.69 171 ARG A C 1
ATOM 1214 O O . ARG A 1 171 ? -4.555 4.492 9.445 1 98.69 171 ARG A O 1
ATOM 1221 N N . ILE A 1 172 ? -4.969 6.676 9.305 1 98.25 172 ILE A N 1
ATOM 1222 C CA . ILE A 1 172 ? -5 6.652 7.844 1 98.25 172 ILE A CA 1
ATOM 1223 C C . ILE A 1 172 ?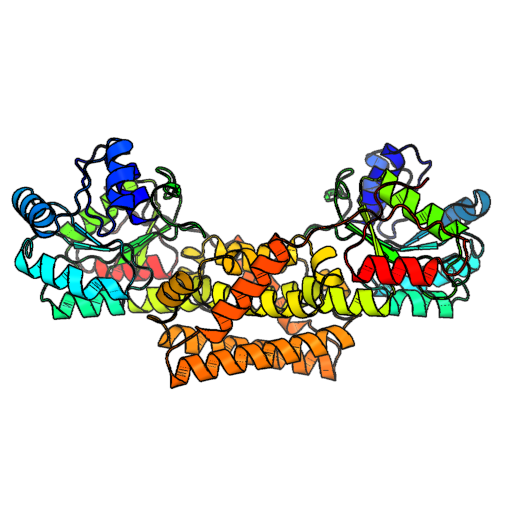 -3.693 7.215 7.293 1 98.25 172 ILE A C 1
ATOM 1225 O O . ILE A 1 172 ? -3.453 7.176 6.082 1 98.25 172 ILE A O 1
ATOM 1229 N N . SER A 1 173 ? -2.809 7.668 8.094 1 97.5 173 SER A N 1
ATOM 1230 C CA . SER A 1 173 ? -1.533 8.203 7.629 1 97.5 173 SER A CA 1
ATOM 1231 C C . SER A 1 173 ? -0.365 7.582 8.391 1 97.5 173 SER A C 1
ATOM 1233 O O . SER A 1 173 ? 0.547 7.02 7.781 1 97.5 173 SER A O 1
ATOM 1235 N N . HIS A 1 174 ? -0.385 7.598 9.758 1 98.19 174 HIS A N 1
ATOM 1236 C CA . HIS A 1 174 ? 0.739 7.098 10.547 1 98.19 174 HIS A CA 1
ATOM 1237 C C . HIS A 1 174 ? 0.827 5.578 10.477 1 98.19 174 HIS A C 1
ATOM 1239 O O . HIS A 1 174 ? 1.894 5.023 10.195 1 98.19 174 HIS A O 1
ATOM 1245 N N . LEU A 1 175 ? -0.294 4.891 10.688 1 98.81 175 LEU A N 1
ATOM 1246 C CA . LEU A 1 175 ? -0.315 3.432 10.672 1 98.81 175 LEU A CA 1
ATOM 1247 C C . LEU A 1 175 ? 0.132 2.896 9.312 1 98.81 175 LEU A C 1
ATOM 1249 O O . LEU A 1 175 ? 0.859 1.903 9.242 1 98.81 175 LEU A O 1
ATOM 1253 N N . PRO A 1 176 ? -0.31 3.545 8.195 1 98.44 176 PRO A N 1
ATOM 1254 C CA . PRO A 1 176 ? 0.195 3.107 6.891 1 98.44 176 PRO A CA 1
ATOM 1255 C C . PRO A 1 176 ? 1.721 3.08 6.828 1 98.44 176 PRO A C 1
ATOM 1257 O O . PRO A 1 176 ? 2.301 2.148 6.262 1 98.44 176 PRO A O 1
ATOM 1260 N N . HIS A 1 177 ? 2.404 4.059 7.395 1 98.06 177 HIS A N 1
ATOM 1261 C CA . HIS A 1 177 ? 3.863 4.07 7.414 1 98.06 177 HIS A CA 1
ATOM 1262 C C . HIS A 1 177 ? 4.41 2.904 8.234 1 98.06 177 HIS A C 1
ATOM 1264 O O . HIS A 1 177 ? 5.332 2.213 7.793 1 98.06 177 HIS A O 1
ATOM 1270 N N . VAL A 1 178 ? 3.836 2.67 9.375 1 98.88 178 VAL A N 1
ATOM 1271 C CA . VAL A 1 178 ? 4.301 1.621 10.281 1 98.88 178 VAL A CA 1
ATOM 1272 C C . VAL A 1 178 ? 4.176 0.26 9.594 1 98.88 178 VAL A C 1
ATOM 1274 O O . VAL A 1 178 ? 5.125 -0.523 9.586 1 98.88 178 VAL A O 1
ATOM 1277 N N . LEU A 1 179 ? 3.037 -0.018 9.008 1 98.88 179 LEU A N 1
ATOM 1278 C CA . LEU A 1 179 ? 2.807 -1.311 8.375 1 98.88 179 LEU A CA 1
ATOM 1279 C C . LEU A 1 179 ? 3.65 -1.455 7.113 1 98.88 179 LEU A C 1
ATOM 1281 O O . LEU A 1 179 ? 4.117 -2.551 6.793 1 98.88 179 LEU A O 1
ATOM 1285 N N . ALA A 1 180 ? 3.828 -0.348 6.367 1 98.69 180 ALA A N 1
ATOM 1286 C CA . ALA A 1 180 ? 4.68 -0.386 5.18 1 98.69 180 ALA A CA 1
ATOM 1287 C C . ALA A 1 180 ? 6.113 -0.758 5.543 1 98.69 180 ALA A C 1
ATOM 1289 O O . ALA A 1 180 ? 6.754 -1.545 4.844 1 98.69 180 ALA A O 1
ATOM 1290 N N . GLU A 1 181 ? 6.633 -0.146 6.621 1 98.81 181 GLU A N 1
ATOM 1291 C CA . GLU A 1 181 ? 7.984 -0.453 7.082 1 98.81 181 GLU A CA 1
ATOM 1292 C C . GLU A 1 181 ? 8.125 -1.93 7.438 1 98.81 181 GLU A C 1
ATOM 1294 O O . GLU A 1 181 ? 9.102 -2.578 7.043 1 98.81 181 GLU A O 1
ATOM 1299 N N . ALA A 1 182 ? 7.164 -2.445 8.188 1 98.88 182 ALA A N 1
ATOM 1300 C CA . ALA A 1 182 ? 7.195 -3.85 8.586 1 98.88 182 ALA A CA 1
ATOM 1301 C C . ALA A 1 182 ? 7.133 -4.77 7.371 1 98.88 182 ALA A C 1
ATOM 1303 O O . ALA A 1 182 ? 7.84 -5.777 7.309 1 98.88 182 ALA A O 1
ATOM 1304 N N . LEU A 1 183 ? 6.301 -4.438 6.402 1 98.88 183 LEU A N 1
ATOM 1305 C CA . LEU A 1 183 ? 6.164 -5.23 5.188 1 98.88 183 LEU A CA 1
ATOM 1306 C C . LEU A 1 183 ? 7.469 -5.246 4.398 1 98.88 183 LEU A C 1
ATOM 1308 O O . LEU A 1 183 ? 7.883 -6.293 3.895 1 98.88 183 LEU A O 1
ATOM 1312 N N . ALA A 1 184 ? 8.094 -4.051 4.281 1 98.88 184 ALA A N 1
ATOM 1313 C CA . ALA A 1 184 ? 9.367 -3.965 3.578 1 98.88 184 ALA A CA 1
ATOM 1314 C C . ALA A 1 184 ? 10.406 -4.879 4.219 1 98.88 184 ALA A C 1
ATOM 1316 O O . ALA A 1 184 ? 11.117 -5.613 3.521 1 98.88 184 ALA A O 1
ATOM 1317 N N . VAL A 1 185 ? 10.484 -4.895 5.539 1 98.88 185 VAL A N 1
ATOM 1318 C CA . VAL A 1 185 ? 11.438 -5.727 6.27 1 98.88 185 VAL A CA 1
ATOM 1319 C C . VAL A 1 185 ? 11.133 -7.203 6.008 1 98.88 185 VAL A C 1
ATOM 1321 O O . VAL A 1 185 ? 12.047 -7.988 5.73 1 98.88 185 VAL A O 1
ATOM 1324 N N . ALA A 1 186 ? 9.875 -7.586 6.07 1 98.69 186 ALA A N 1
ATOM 1325 C CA . ALA A 1 186 ? 9.477 -8.969 5.84 1 98.69 186 ALA A CA 1
ATOM 1326 C C . ALA A 1 186 ? 9.859 -9.43 4.434 1 98.69 186 ALA A C 1
ATOM 1328 O O . ALA A 1 186 ? 10.367 -10.531 4.254 1 98.69 186 ALA A O 1
ATOM 1329 N N . GLY A 1 187 ? 9.562 -8.57 3.424 1 98.5 187 GLY A N 1
ATOM 1330 C CA . GLY A 1 187 ? 9.898 -8.914 2.051 1 98.5 187 GLY A CA 1
ATOM 1331 C C . GLY A 1 187 ? 11.391 -9.086 1.83 1 98.5 187 GLY A C 1
ATOM 1332 O O . GLY A 1 187 ? 11.82 -10.062 1.211 1 98.5 187 GLY A O 1
ATOM 1333 N N . ALA A 1 188 ? 12.148 -8.133 2.357 1 98.12 188 ALA A N 1
ATOM 1334 C CA . ALA A 1 188 ? 13.602 -8.156 2.174 1 98.12 188 ALA A CA 1
ATOM 1335 C C . ALA A 1 188 ? 14.219 -9.398 2.816 1 98.12 188 ALA A C 1
ATOM 1337 O O . ALA A 1 188 ? 15.211 -9.93 2.322 1 98.12 188 ALA A O 1
ATOM 1338 N N . ALA A 1 189 ? 13.633 -9.922 3.879 1 98.12 189 ALA A N 1
ATOM 1339 C CA . ALA A 1 189 ? 14.125 -11.109 4.578 1 98.12 189 ALA A CA 1
ATOM 1340 C C . ALA A 1 189 ? 14.039 -12.344 3.688 1 98.12 189 ALA A C 1
ATOM 1342 O O . ALA A 1 189 ? 14.695 -13.359 3.955 1 98.12 189 ALA A O 1
ATOM 1343 N N . GLY A 1 190 ? 13.242 -12.297 2.619 1 97.5 190 GLY A N 1
ATOM 1344 C CA . GLY A 1 190 ? 13.125 -13.406 1.687 1 97.5 190 GLY A CA 1
ATOM 1345 C C . GLY A 1 190 ? 14.227 -13.445 0.651 1 97.5 190 GLY A C 1
ATOM 1346 O O . GLY A 1 190 ? 14.281 -14.352 -0.18 1 97.5 190 GLY A O 1
ATOM 1347 N N . GLY A 1 191 ? 15.086 -12.414 0.684 1 96.81 191 GLY A N 1
ATOM 1348 C CA . GLY A 1 191 ? 16.234 -12.383 -0.208 1 96.81 191 GLY A CA 1
ATOM 1349 C C . GLY A 1 191 ? 15.891 -11.938 -1.617 1 96.81 191 GLY A C 1
ATOM 1350 O O . GLY A 1 191 ? 14.805 -11.406 -1.854 1 96.81 191 GLY A O 1
ATOM 1351 N N . ASP A 1 192 ? 16.844 -12.195 -2.527 1 96.38 192 ASP A N 1
ATOM 1352 C CA . ASP A 1 192 ? 16.734 -11.711 -3.904 1 96.38 192 ASP A CA 1
ATOM 1353 C C . ASP A 1 192 ? 15.594 -12.398 -4.645 1 96.38 192 ASP A C 1
ATOM 1355 O O . ASP A 1 192 ? 14.945 -11.789 -5.5 1 96.38 192 ASP A O 1
ATOM 1359 N N . LEU A 1 193 ? 15.344 -13.602 -4.297 1 97.12 193 LEU A N 1
ATOM 1360 C CA . LEU A 1 193 ? 14.258 -14.32 -4.949 1 97.12 193 LEU A CA 1
ATOM 1361 C C . LEU A 1 193 ? 12.914 -13.664 -4.652 1 97.12 193 LEU A C 1
ATOM 1363 O O . LEU A 1 193 ? 12.148 -13.367 -5.574 1 97.12 193 LEU A O 1
ATOM 1367 N N . ALA A 1 194 ? 12.695 -13.422 -3.336 1 97.44 194 ALA A N 1
ATOM 1368 C CA . ALA A 1 194 ? 11.438 -12.781 -2.953 1 97.44 194 ALA A CA 1
ATOM 1369 C C . ALA A 1 194 ? 11.312 -11.398 -3.594 1 97.44 194 ALA A C 1
ATOM 1371 O O . ALA A 1 194 ? 10.273 -11.07 -4.176 1 97.44 194 ALA A O 1
ATOM 1372 N N . LEU A 1 195 ? 12.367 -10.633 -3.52 1 96.94 195 LEU A N 1
ATOM 1373 C CA . LEU A 1 195 ? 12.336 -9.281 -4.074 1 96.94 195 LEU A CA 1
ATOM 1374 C C . LEU A 1 195 ? 12.172 -9.32 -5.59 1 96.94 195 LEU A C 1
ATOM 1376 O O . LEU A 1 195 ? 11.508 -8.453 -6.164 1 96.94 195 LEU A O 1
ATOM 1380 N N . GLY A 1 196 ? 12.734 -10.359 -6.227 1 95.31 196 GLY A N 1
ATOM 1381 C CA . GLY A 1 196 ? 12.602 -10.523 -7.668 1 95.31 196 GLY A CA 1
ATOM 1382 C C . GLY A 1 196 ? 11.203 -10.93 -8.102 1 95.31 196 GLY A C 1
ATOM 1383 O O . GLY A 1 196 ? 10.789 -10.641 -9.227 1 95.31 196 GLY A O 1
ATOM 1384 N N . LEU A 1 197 ? 10.477 -11.578 -7.211 1 96.5 197 LEU A N 1
ATOM 1385 C CA . LEU A 1 197 ? 9.125 -12.047 -7.523 1 96.5 197 LEU A CA 1
ATOM 1386 C C . LEU A 1 197 ? 8.086 -11 -7.152 1 96.5 197 LEU A C 1
ATOM 1388 O O . LEU A 1 197 ? 6.926 -11.102 -7.551 1 96.5 197 LEU A O 1
ATOM 1392 N N . ALA A 1 198 ? 8.523 -10 -6.359 1 95.31 198 ALA A N 1
ATOM 1393 C CA . ALA A 1 198 ? 7.586 -9 -5.859 1 95.31 198 ALA A CA 1
ATOM 1394 C C . ALA A 1 198 ? 6.883 -8.281 -7.008 1 95.31 198 ALA A C 1
ATOM 1396 O O . ALA A 1 198 ? 7.5 -7.992 -8.039 1 95.31 198 ALA A O 1
ATOM 1397 N N . ALA A 1 199 ? 5.621 -7.984 -6.844 1 92.69 199 ALA A N 1
ATOM 1398 C CA . ALA A 1 199 ? 4.773 -7.348 -7.844 1 92.69 199 ALA A CA 1
ATOM 1399 C C . ALA A 1 199 ? 3.982 -6.191 -7.238 1 92.69 199 ALA A C 1
ATOM 1401 O O . ALA A 1 199 ? 4.5 -5.445 -6.402 1 92.69 199 ALA A O 1
ATOM 1402 N N . GLY A 1 200 ? 2.82 -5.891 -7.746 1 90.56 200 GLY A N 1
ATOM 1403 C CA . GLY A 1 200 ? 2.072 -4.676 -7.473 1 90.56 200 GLY A CA 1
ATOM 1404 C C . GLY A 1 200 ? 1.66 -4.547 -6.016 1 90.56 200 GLY A C 1
ATOM 1405 O O . GLY A 1 200 ? 1.699 -3.451 -5.449 1 90.56 200 GLY A O 1
ATOM 1406 N N . SER A 1 201 ? 1.23 -5.672 -5.367 1 92.06 201 SER A N 1
ATOM 1407 C CA . SER A 1 201 ? 0.758 -5.605 -3.986 1 92.06 201 SER A CA 1
ATOM 1408 C C . SER A 1 201 ? 1.885 -5.215 -3.035 1 92.06 201 SER A C 1
ATOM 1410 O O . SER A 1 201 ? 1.681 -4.422 -2.115 1 92.06 201 SER A O 1
ATOM 1412 N N . PHE A 1 202 ? 3.082 -5.738 -3.275 1 97.12 202 PHE A N 1
ATOM 1413 C CA . PHE A 1 202 ? 4.238 -5.41 -2.451 1 97.12 202 PHE A CA 1
ATOM 1414 C C . PHE A 1 202 ? 4.707 -3.984 -2.719 1 97.12 202 PHE A C 1
ATOM 1416 O O . PHE A 1 202 ? 4.98 -3.229 -1.784 1 97.12 202 PHE A O 1
ATOM 1423 N N . ARG A 1 203 ? 4.785 -3.633 -4 1 95.44 203 ARG A N 1
ATOM 1424 C CA . ARG A 1 203 ? 5.207 -2.293 -4.391 1 95.44 203 ARG A CA 1
ATOM 1425 C C . ARG A 1 203 ? 4.32 -1.23 -3.75 1 95.44 203 ARG A C 1
ATOM 1427 O O . ARG A 1 203 ? 4.816 -0.307 -3.104 1 95.44 203 ARG A O 1
ATOM 1434 N N . ASP A 1 204 ? 3.031 -1.386 -3.865 1 94.56 204 ASP A N 1
ATOM 1435 C CA . ASP A 1 204 ? 2.088 -0.406 -3.334 1 94.56 204 ASP A CA 1
ATOM 1436 C C . ASP A 1 204 ? 2.107 -0.397 -1.807 1 94.56 204 ASP A C 1
ATOM 1438 O O . ASP A 1 204 ? 2.1 0.668 -1.187 1 94.56 204 ASP A O 1
ATOM 1442 N N . GLY A 1 205 ? 2.191 -1.572 -1.207 1 96.88 205 GLY A N 1
ATOM 1443 C CA . GLY A 1 205 ? 2.143 -1.705 0.24 1 96.88 205 GLY A CA 1
ATOM 1444 C C . GLY A 1 205 ? 3.383 -1.168 0.93 1 96.88 205 GLY A C 1
ATOM 1445 O O . GLY A 1 205 ? 3.359 -0.889 2.131 1 96.88 205 GLY A O 1
ATOM 1446 N N . THR A 1 206 ? 4.484 -0.996 0.137 1 97.88 206 THR A N 1
ATOM 1447 C CA . THR A 1 206 ? 5.734 -0.571 0.76 1 97.88 206 THR A CA 1
ATOM 1448 C C . THR A 1 206 ? 6.164 0.795 0.233 1 97.88 206 THR A C 1
ATOM 1450 O O . THR A 1 206 ? 7.242 1.284 0.568 1 97.88 206 THR A O 1
ATOM 1453 N N . ARG A 1 207 ? 5.379 1.418 -0.639 1 95.69 207 ARG A N 1
ATOM 1454 C CA . ARG A 1 207 ? 5.777 2.65 -1.31 1 95.69 207 ARG A CA 1
ATOM 1455 C C . ARG A 1 207 ? 6.273 3.686 -0.305 1 95.69 207 ARG A C 1
ATOM 1457 O O . ARG A 1 207 ? 7.344 4.27 -0.485 1 95.69 207 ARG A O 1
ATOM 1464 N N . VAL A 1 208 ? 5.559 3.881 0.781 1 95.5 208 VAL A N 1
ATOM 1465 C CA . VAL A 1 208 ? 5.863 4.977 1.696 1 95.5 208 VAL A CA 1
ATOM 1466 C C . VAL A 1 208 ? 7.051 4.594 2.58 1 95.5 208 VAL A C 1
ATOM 1468 O O . VAL A 1 208 ? 7.617 5.445 3.27 1 95.5 208 VAL A O 1
ATOM 1471 N N . ALA A 1 209 ? 7.461 3.314 2.598 1 97.56 209 ALA A N 1
ATOM 1472 C CA . ALA A 1 209 ? 8.688 2.916 3.285 1 97.56 209 ALA A CA 1
ATOM 1473 C C . ALA A 1 209 ? 9.914 3.498 2.594 1 97.56 209 ALA A C 1
ATOM 1475 O O . ALA A 1 209 ? 11.016 3.475 3.15 1 97.56 209 ALA A O 1
ATOM 1476 N N . GLY A 1 210 ? 9.75 4.035 1.403 1 96 210 GLY A N 1
ATOM 1477 C CA . GLY A 1 210 ? 10.812 4.738 0.708 1 96 210 GLY A CA 1
ATOM 1478 C C . GLY A 1 210 ? 11.062 6.133 1.248 1 96 210 GLY A C 1
ATOM 1479 O O . GLY A 1 210 ? 12.07 6.762 0.923 1 96 210 GLY A O 1
ATOM 1480 N N . THR A 1 211 ? 10.188 6.676 2.086 1 93.81 211 THR A N 1
ATOM 1481 C CA . THR A 1 211 ? 10.32 8 2.68 1 93.81 211 THR A CA 1
ATOM 1482 C C . THR A 1 211 ? 11.5 8.047 3.65 1 93.81 211 THR A C 1
ATOM 1484 O O . THR A 1 211 ? 11.727 7.094 4.402 1 93.81 211 THR A O 1
ATOM 1487 N N . ALA A 1 212 ? 12.211 9.164 3.631 1 94.12 212 ALA A N 1
ATOM 1488 C CA . ALA A 1 212 ? 13.344 9.312 4.543 1 94.12 212 ALA A CA 1
ATOM 1489 C C . ALA A 1 212 ? 12.914 9.07 5.988 1 94.12 212 ALA A C 1
ATOM 1491 O O . ALA A 1 212 ? 11.922 9.633 6.453 1 94.12 212 ALA A O 1
ATOM 1492 N N . PRO A 1 213 ? 13.734 8.258 6.734 1 96.75 213 PRO A N 1
ATOM 1493 C CA . PRO A 1 213 ? 13.352 7.871 8.094 1 96.75 213 PRO A CA 1
ATOM 1494 C C . PRO A 1 213 ? 13.094 9.07 9 1 96.75 213 PRO A C 1
ATOM 1496 O O . PRO A 1 213 ? 12.133 9.078 9.766 1 96.75 213 PRO A O 1
ATOM 1499 N N . ASP A 1 214 ? 13.859 10.109 8.906 1 94.12 214 ASP A N 1
ATOM 1500 C CA . ASP A 1 214 ? 13.695 11.297 9.75 1 94.12 214 ASP A CA 1
ATOM 1501 C C . ASP A 1 214 ? 12.336 11.953 9.508 1 94.12 214 ASP A C 1
ATOM 1503 O O . ASP A 1 214 ? 11.711 12.453 10.445 1 94.12 214 ASP A O 1
ATOM 1507 N N . LEU A 1 215 ? 11.938 12 8.273 1 91.69 215 LEU A N 1
ATOM 1508 C CA . LEU A 1 215 ? 10.641 12.594 7.953 1 91.69 215 LEU A CA 1
ATOM 1509 C C . LEU A 1 215 ? 9.508 11.758 8.531 1 91.69 215 LEU A C 1
ATOM 1511 O O . LEU A 1 215 ? 8.555 12.305 9.094 1 91.69 215 LEU A O 1
ATOM 1515 N N . VAL A 1 216 ? 9.609 10.406 8.414 1 95.62 216 VAL A N 1
ATOM 1516 C CA . VAL A 1 216 ? 8.57 9.523 8.945 1 95.62 216 VAL A CA 1
ATOM 1517 C C . VAL A 1 216 ? 8.461 9.711 10.461 1 95.62 216 VAL A C 1
ATOM 1519 O O . VAL A 1 216 ? 7.363 9.812 11.008 1 95.62 216 VAL A O 1
ATOM 1522 N N . ARG A 1 217 ? 9.602 9.742 11.094 1 96.69 217 ARG A N 1
ATOM 1523 C CA . ARG A 1 217 ? 9.609 9.945 12.539 1 96.69 217 ARG A CA 1
ATOM 1524 C C . ARG A 1 217 ? 9 11.289 12.906 1 96.69 217 ARG A C 1
ATOM 1526 O O . ARG A 1 217 ? 8.219 11.391 13.852 1 96.69 217 ARG A O 1
ATOM 1533 N N . ALA A 1 218 ? 9.336 12.336 12.156 1 92.94 218 ALA A N 1
ATOM 1534 C CA . ALA A 1 218 ? 8.828 13.68 12.406 1 92.94 218 ALA A CA 1
ATOM 1535 C C . ALA A 1 218 ? 7.312 13.742 12.227 1 92.94 218 ALA A C 1
ATOM 1537 O O . ALA A 1 218 ? 6.641 14.586 12.82 1 92.94 218 ALA A O 1
ATOM 1538 N N . ILE A 1 219 ? 6.805 12.859 11.43 1 92.56 219 ILE A N 1
ATOM 1539 C CA . ILE A 1 219 ? 5.375 12.805 11.141 1 92.56 219 ILE A CA 1
ATOM 1540 C C . ILE A 1 219 ? 4.656 12 12.227 1 92.56 219 ILE A C 1
ATOM 1542 O O . ILE A 1 219 ? 3.631 12.438 12.75 1 92.56 219 ILE A O 1
ATOM 1546 N N . CYS A 1 220 ? 5.207 10.883 12.688 1 97.38 220 CYS A N 1
ATOM 1547 C CA . CYS A 1 220 ? 4.492 9.891 13.492 1 97.38 220 CYS A CA 1
ATOM 1548 C C . CYS A 1 220 ? 4.719 10.133 14.977 1 97.38 220 CYS A C 1
ATOM 1550 O O . CYS A 1 220 ? 3.777 10.062 15.773 1 97.38 220 CYS A O 1
ATOM 1552 N N . GLU A 1 221 ? 5.891 10.445 15.391 1 98.12 221 GLU A N 1
ATOM 1553 C CA . GLU A 1 221 ? 6.273 10.414 16.797 1 98.12 221 GLU A CA 1
ATOM 1554 C C . GLU A 1 221 ? 5.566 11.516 17.594 1 98.12 221 GLU A C 1
ATOM 1556 O O . GLU A 1 221 ? 5.16 11.297 18.734 1 98.12 221 GLU A O 1
ATOM 1561 N N . PRO A 1 222 ? 5.359 12.703 17 1 97.5 222 PRO A N 1
ATOM 1562 C CA . PRO A 1 222 ? 4.629 13.719 17.75 1 97.5 222 PRO A CA 1
ATOM 1563 C C . PRO A 1 222 ? 3.186 13.305 18.047 1 97.5 222 PRO A C 1
ATOM 1565 O O . PRO A 1 222 ? 2.516 13.938 18.859 1 97.5 222 PRO A O 1
ATOM 1568 N N . ASN A 1 223 ? 2.658 12.328 17.375 1 98 223 ASN A N 1
ATOM 1569 C CA . ASN A 1 223 ? 1.312 11.805 17.578 1 98 223 ASN A CA 1
ATOM 1570 C C . ASN A 1 223 ? 1.339 10.391 18.156 1 98 223 ASN A C 1
ATOM 1572 O O . ASN A 1 223 ? 0.467 9.57 17.859 1 98 223 ASN A O 1
ATOM 1576 N N . SER A 1 224 ? 2.342 10.094 18.984 1 98.12 224 SER A N 1
ATOM 1577 C CA . SER A 1 224 ? 2.611 8.75 19.469 1 98.12 224 SER A CA 1
ATOM 1578 C C . SER A 1 224 ? 1.44 8.211 20.281 1 98.12 224 SER A C 1
ATOM 1580 O O . SER A 1 224 ? 1.149 7.012 20.25 1 98.12 224 SER A O 1
ATOM 1582 N N . GLY A 1 225 ? 0.726 9.07 21.078 1 98.12 225 GLY A N 1
ATOM 1583 C CA . GLY A 1 225 ? -0.407 8.602 21.875 1 98.12 225 GLY A CA 1
ATOM 1584 C C . GLY A 1 225 ? -1.49 7.957 21.031 1 98.12 225 GLY A C 1
ATOM 1585 O O . GLY A 1 225 ? -1.877 6.812 21.266 1 98.12 225 GLY A O 1
ATOM 1586 N N . ALA A 1 226 ? -1.976 8.703 20.031 1 98.56 226 ALA A N 1
ATOM 1587 C CA . ALA A 1 226 ? -3.01 8.188 19.141 1 98.56 226 ALA A CA 1
ATOM 1588 C C . ALA A 1 226 ? -2.492 7.004 18.328 1 98.56 226 ALA A C 1
ATOM 1590 O O . ALA A 1 226 ? -3.217 6.031 18.109 1 98.56 226 ALA A O 1
ATOM 1591 N N . LEU A 1 227 ? -1.244 7.059 17.891 1 98.75 227 LEU A N 1
ATOM 1592 C CA . LEU A 1 227 ? -0.662 5.988 17.094 1 98.75 227 LEU A CA 1
ATOM 1593 C C . LEU A 1 227 ? -0.558 4.699 17.891 1 98.75 227 LEU A C 1
ATOM 1595 O O . LEU A 1 227 ? -0.809 3.611 17.359 1 98.75 227 LEU A O 1
ATOM 1599 N N . LEU A 1 228 ? -0.186 4.832 19.172 1 98.81 228 LEU A N 1
ATOM 1600 C CA . LEU A 1 228 ? -0.081 3.656 20.031 1 98.81 228 LEU A CA 1
ATOM 1601 C C . LEU A 1 228 ? -1.433 2.965 20.172 1 98.81 228 LEU A C 1
ATOM 1603 O O . LEU A 1 228 ? -1.512 1.734 20.141 1 98.81 228 LEU A O 1
ATOM 1607 N N . GLU A 1 229 ? -2.463 3.734 20.328 1 98.62 229 GLU A N 1
ATOM 1608 C CA . GLU A 1 229 ? -3.803 3.17 20.438 1 98.62 229 GLU A CA 1
ATOM 1609 C C . GLU A 1 229 ? -4.172 2.361 19.203 1 98.62 229 GLU A C 1
ATOM 1611 O O . GLU A 1 229 ? -4.625 1.22 19.312 1 98.62 229 GLU A O 1
ATOM 1616 N N . VAL A 1 230 ? -3.941 2.916 18.062 1 98.75 230 VAL A N 1
ATOM 1617 C CA . VAL A 1 230 ? -4.344 2.256 16.812 1 98.75 230 VAL A CA 1
ATOM 1618 C C . VAL A 1 230 ? -3.426 1.064 16.547 1 98.75 230 VAL A C 1
ATOM 1620 O O . VAL A 1 230 ? -3.869 0.037 16.031 1 98.75 230 VAL A O 1
ATOM 1623 N N . LEU A 1 231 ? -2.117 1.179 16.828 1 98.81 231 LEU A N 1
ATOM 1624 C CA . LEU A 1 231 ? -1.181 0.073 16.656 1 98.81 231 LEU A CA 1
ATOM 1625 C C . LEU A 1 231 ? -1.579 -1.113 17.531 1 98.81 231 LEU A C 1
ATOM 1627 O O . LEU A 1 231 ? -1.533 -2.262 17.094 1 98.81 231 LEU A O 1
ATOM 1631 N N . GLU A 1 232 ? -1.99 -0.84 18.766 1 98.75 232 GLU A N 1
ATOM 1632 C CA . GLU A 1 232 ? -2.432 -1.9 19.672 1 98.75 232 GLU A CA 1
ATOM 1633 C C . GLU A 1 232 ? -3.691 -2.582 19.141 1 98.75 232 GLU A C 1
ATOM 1635 O O . GLU A 1 232 ? -3.805 -3.811 19.188 1 98.75 232 GLU A O 1
ATOM 1640 N N . GLU A 1 233 ? -4.652 -1.782 18.656 1 98.69 233 GLU A N 1
ATOM 1641 C CA . GLU A 1 233 ? -5.836 -2.34 18 1 98.69 233 GLU A CA 1
ATOM 1642 C C . GLU A 1 233 ? -5.453 -3.252 16.844 1 98.69 233 GLU A C 1
ATOM 1644 O O . GLU A 1 233 ? -6.016 -4.336 16.688 1 98.69 233 GLU A O 1
ATOM 1649 N N . THR A 1 234 ? -4.531 -2.816 16.047 1 98.81 234 THR A N 1
ATOM 1650 C CA . THR A 1 234 ? -4.105 -3.537 14.852 1 98.81 234 THR A CA 1
ATOM 1651 C C . THR A 1 234 ? -3.395 -4.836 15.227 1 98.81 234 THR A C 1
ATOM 1653 O O . THR A 1 234 ? -3.625 -5.875 14.609 1 98.81 234 THR A O 1
ATOM 1656 N N . LEU A 1 235 ? -2.512 -4.777 16.266 1 98.88 235 LEU A N 1
ATOM 1657 C CA . LEU A 1 235 ? -1.818 -5.965 16.75 1 98.88 235 LEU A CA 1
ATOM 1658 C C . LEU A 1 235 ? -2.812 -7.004 17.266 1 98.88 235 LEU A C 1
ATOM 1660 O O . LEU A 1 235 ? -2.631 -8.203 17.031 1 98.88 235 LEU A O 1
ATOM 1664 N N . THR A 1 236 ? -3.836 -6.535 17.922 1 98.81 236 THR A N 1
ATOM 1665 C CA . THR A 1 236 ? -4.883 -7.438 18.391 1 98.81 236 THR A CA 1
ATOM 1666 C C . THR A 1 236 ? -5.582 -8.109 17.219 1 98.81 236 THR A C 1
ATOM 1668 O O . THR A 1 236 ? -5.789 -9.328 17.219 1 98.81 236 THR A O 1
ATOM 1671 N N . LEU A 1 237 ? -5.93 -7.34 16.219 1 98.81 237 LEU A N 1
ATOM 1672 C CA . LEU A 1 237 ? -6.598 -7.844 15.016 1 98.81 237 LEU A CA 1
ATOM 1673 C C . LEU A 1 237 ? -5.727 -8.867 14.297 1 98.81 237 LEU A C 1
ATOM 1675 O O . LEU A 1 237 ? -6.199 -9.938 13.922 1 98.81 237 LEU A O 1
ATOM 1679 N N . LEU A 1 238 ? -4.453 -8.547 14.07 1 98.88 238 LEU A N 1
ATOM 1680 C CA . LEU A 1 238 ? -3.523 -9.43 13.383 1 98.88 238 LEU A CA 1
ATOM 1681 C C . LEU A 1 238 ? -3.256 -10.688 14.211 1 98.88 238 LEU A C 1
ATOM 1683 O O . LEU A 1 238 ? -3.076 -11.773 13.664 1 98.88 238 LEU A O 1
ATOM 1687 N N . GLY A 1 239 ? -3.17 -10.492 15.547 1 98.81 239 GLY A N 1
ATOM 1688 C CA . GLY A 1 239 ? -3.033 -11.648 16.422 1 98.81 239 GLY A CA 1
ATOM 1689 C C . GLY A 1 239 ? -4.191 -12.625 16.328 1 98.81 239 GLY A C 1
ATOM 1690 O O . GLY A 1 239 ? -3.984 -13.836 16.297 1 98.81 239 GLY A O 1
ATOM 1691 N N . ALA A 1 240 ? -5.383 -12.109 16.281 1 98.75 240 ALA A N 1
ATOM 1692 C CA . ALA A 1 240 ? -6.566 -12.945 16.109 1 98.75 240 ALA A CA 1
ATOM 1693 C C . ALA A 1 240 ? -6.527 -13.68 14.766 1 98.75 240 ALA A C 1
ATOM 1695 O O . ALA A 1 240 ? -6.887 -14.852 14.68 1 98.75 240 ALA A O 1
ATOM 1696 N N . ALA A 1 241 ? -6.156 -12.984 13.719 1 98.75 241 ALA A N 1
ATOM 1697 C CA . ALA A 1 241 ? -6.031 -13.602 12.406 1 98.75 241 ALA A CA 1
ATOM 1698 C C . ALA A 1 241 ? -5.012 -14.734 12.43 1 98.75 241 ALA A C 1
ATOM 1700 O O . ALA A 1 241 ? -5.258 -15.805 11.859 1 98.75 241 ALA A O 1
ATOM 1701 N N . ARG A 1 242 ? -3.828 -14.461 13.07 1 98.75 242 ARG A N 1
ATOM 1702 C CA . ARG A 1 242 ? -2.803 -15.492 13.227 1 98.75 242 ARG A CA 1
ATOM 1703 C C . ARG A 1 242 ? -3.373 -16.734 13.914 1 98.75 242 ARG A C 1
ATOM 1705 O O . ARG A 1 242 ? -3.156 -17.859 13.453 1 98.75 242 ARG A O 1
ATOM 1712 N N . ASP A 1 243 ? -4.109 -16.516 14.961 1 98.69 243 ASP A N 1
ATOM 1713 C CA . ASP A 1 243 ? -4.645 -17.625 15.75 1 98.69 243 ASP A CA 1
ATOM 1714 C C . ASP A 1 243 ? -5.676 -18.422 14.945 1 98.69 243 ASP A C 1
ATOM 1716 O O . ASP A 1 243 ? -5.691 -19.656 14.992 1 98.69 243 ASP A O 1
ATOM 1720 N N . THR A 1 244 ? -6.523 -17.75 14.211 1 98.56 244 THR A N 1
ATOM 1721 C CA . THR A 1 244 ? -7.527 -18.422 13.398 1 98.56 244 THR A CA 1
ATOM 1722 C C . THR A 1 244 ? -6.875 -19.172 12.242 1 98.56 244 THR A C 1
ATOM 1724 O O . THR A 1 244 ? -7.289 -20.281 11.906 1 98.56 244 THR A O 1
ATOM 1727 N N . LEU A 1 245 ? -5.891 -18.531 11.625 1 98.62 245 LEU A N 1
ATOM 1728 C CA . LEU A 1 245 ? -5.16 -19.219 10.562 1 98.62 245 LEU A CA 1
ATOM 1729 C C . LEU A 1 245 ? -4.504 -20.484 11.07 1 98.62 245 LEU A C 1
ATOM 1731 O O . LEU A 1 245 ? -4.562 -21.531 10.414 1 98.62 245 LEU A O 1
ATOM 1735 N N . ARG A 1 246 ? -3.93 -20.438 12.242 1 98.12 246 ARG A N 1
ATOM 1736 C CA . ARG A 1 246 ? -3.254 -21.578 12.852 1 98.12 246 ARG A CA 1
ATOM 1737 C C . ARG A 1 246 ? -4.246 -22.688 13.195 1 98.12 246 ARG A C 1
ATOM 1739 O O . ARG A 1 246 ? -4.02 -23.859 12.875 1 98.12 246 ARG A O 1
ATOM 1746 N N . ALA A 1 247 ? -5.355 -22.359 13.758 1 98.25 247 ALA A N 1
ATOM 1747 C CA . ALA A 1 247 ? -6.305 -23.328 14.289 1 98.25 247 ALA A CA 1
ATOM 1748 C C . ALA A 1 247 ? -7.211 -23.875 13.188 1 98.25 247 ALA A C 1
ATOM 1750 O O . ALA A 1 247 ? -7.535 -25.062 13.172 1 98.25 247 ALA A O 1
ATOM 1751 N N . ASP A 1 248 ? -7.605 -23 12.242 1 97.75 248 ASP A N 1
ATOM 1752 C CA . ASP A 1 248 ? -8.68 -23.359 11.32 1 97.75 248 ASP A CA 1
ATOM 1753 C C . ASP A 1 248 ? -8.227 -23.234 9.867 1 97.75 248 ASP A C 1
ATOM 1755 O O . ASP A 1 248 ? -9.016 -23.453 8.945 1 97.75 248 ASP A O 1
ATOM 1759 N N . ASN A 1 249 ? -7.02 -22.781 9.664 1 97.81 249 ASN A N 1
ATOM 1760 C CA . ASN A 1 249 ? -6.512 -22.547 8.312 1 97.81 249 ASN A CA 1
ATOM 1761 C C . ASN A 1 249 ? -7.398 -21.562 7.555 1 97.81 249 ASN A C 1
ATOM 1763 O O . ASN A 1 249 ? -7.73 -21.781 6.391 1 97.81 249 ASN A O 1
ATOM 1767 N N . SER A 1 250 ? -7.812 -20.5 8.312 1 98.12 250 SER A N 1
ATOM 1768 C CA . SER A 1 250 ? -8.758 -19.594 7.672 1 98.12 250 SER A CA 1
ATOM 1769 C C . SER A 1 250 ? -8.414 -18.141 7.977 1 98.12 250 SER A C 1
ATOM 1771 O O . SER A 1 250 ? -8.016 -17.812 9.102 1 98.12 250 SER A O 1
ATOM 1773 N N . LEU A 1 251 ? -8.539 -17.281 6.957 1 98.5 251 LEU A N 1
ATOM 1774 C CA . LEU A 1 251 ? -8.414 -15.836 7.098 1 98.5 251 LEU A CA 1
ATOM 1775 C C . LEU A 1 251 ? -9.766 -15.156 6.918 1 98.5 251 LEU A C 1
ATOM 1777 O O . LEU A 1 251 ? -9.836 -13.93 6.781 1 98.5 251 LEU A O 1
ATOM 1781 N N . ALA A 1 252 ? -10.852 -15.906 6.934 1 98.31 252 ALA A N 1
ATOM 1782 C CA . ALA A 1 252 ? -12.172 -15.445 6.5 1 98.31 252 ALA A CA 1
ATOM 1783 C C . ALA A 1 252 ? -12.586 -14.188 7.254 1 98.31 252 ALA A C 1
ATOM 1785 O O . ALA A 1 252 ? -13.008 -13.203 6.641 1 98.31 252 ALA A O 1
ATOM 1786 N N . GLU A 1 253 ? -12.438 -14.156 8.547 1 98.38 253 GLU A N 1
ATOM 1787 C CA . GLU A 1 253 ? -12.898 -13.023 9.352 1 98.38 253 GLU A CA 1
ATOM 1788 C C . GLU A 1 253 ? -12.148 -11.75 8.992 1 98.38 253 GLU A C 1
ATOM 1790 O O . GLU A 1 253 ? -12.766 -10.703 8.766 1 98.38 253 GLU A O 1
ATOM 1795 N N . LEU A 1 254 ? -10.867 -11.836 8.914 1 98.75 254 LEU A N 1
ATOM 1796 C CA . LEU A 1 254 ? -10.062 -10.656 8.602 1 98.75 254 LEU A CA 1
ATOM 1797 C C . LEU A 1 254 ? -10.344 -10.164 7.184 1 98.75 254 LEU A C 1
ATOM 1799 O O . LEU A 1 254 ? -10.547 -8.969 6.965 1 98.75 254 LEU A O 1
ATOM 1803 N N . VAL A 1 255 ? -10.359 -11.078 6.246 1 98.56 255 VAL A N 1
ATOM 1804 C CA . VAL A 1 255 ? -10.477 -10.719 4.836 1 98.56 255 VAL A CA 1
ATOM 1805 C C . VAL A 1 255 ? -11.859 -10.125 4.562 1 98.56 255 VAL A C 1
ATOM 1807 O O . VAL A 1 255 ? -11.992 -9.164 3.803 1 98.56 255 VAL A O 1
ATOM 1810 N N . GLU A 1 256 ? -12.898 -10.648 5.168 1 98.62 256 GLU A N 1
ATOM 1811 C CA . GLU A 1 256 ? -14.25 -10.102 5.016 1 98.62 256 GLU A CA 1
ATOM 1812 C C . GLU A 1 256 ? -14.352 -8.711 5.641 1 98.62 256 GLU A C 1
ATOM 1814 O O . GLU A 1 256 ? -14.891 -7.789 5.023 1 98.62 256 GLU A O 1
ATOM 1819 N N . ALA A 1 257 ? -13.836 -8.562 6.844 1 98.75 257 ALA A N 1
ATOM 1820 C CA . ALA A 1 257 ? -13.859 -7.273 7.52 1 98.75 257 ALA A CA 1
ATOM 1821 C C . ALA A 1 257 ? -13.062 -6.23 6.742 1 98.75 257 ALA A C 1
ATOM 1823 O O . ALA A 1 257 ? -13.508 -5.09 6.586 1 98.75 257 ALA A O 1
ATOM 1824 N N . GLY A 1 258 ? -11.867 -6.645 6.305 1 98.75 258 GLY A N 1
ATOM 1825 C CA . GLY A 1 258 ? -11.039 -5.738 5.531 1 98.75 258 GLY A CA 1
ATOM 1826 C C . GLY A 1 258 ? -11.68 -5.305 4.227 1 98.75 258 GLY A C 1
ATOM 1827 O O . GLY A 1 258 ? -11.625 -4.129 3.865 1 98.75 258 GLY A O 1
ATOM 1828 N N . HIS A 1 259 ? -12.273 -6.27 3.523 1 98.38 259 HIS A N 1
ATOM 1829 C CA . HIS A 1 259 ? -12.945 -5.965 2.268 1 98.38 259 HIS A CA 1
ATOM 1830 C C . HIS A 1 259 ? -14.117 -5.008 2.49 1 98.38 259 HIS A C 1
ATOM 1832 O O . HIS A 1 259 ? -14.273 -4.035 1.748 1 98.38 259 HIS A O 1
ATOM 1838 N N . ASP A 1 260 ? -14.914 -5.258 3.506 1 98.44 260 ASP A N 1
ATOM 1839 C CA . ASP A 1 260 ? -16.016 -4.371 3.844 1 98.44 2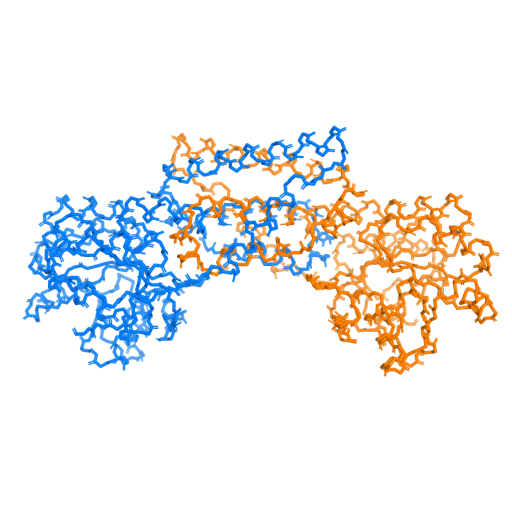60 ASP A CA 1
ATOM 1840 C C . ASP A 1 260 ? -15.516 -2.963 4.164 1 98.44 260 ASP A C 1
ATOM 1842 O O . ASP A 1 260 ? -16.109 -1.974 3.723 1 98.44 260 ASP A O 1
ATOM 1846 N N . ALA A 1 261 ? -14.484 -2.887 4.93 1 98.62 261 ALA A N 1
ATOM 1847 C CA . ALA A 1 261 ? -13.891 -1.605 5.301 1 98.62 261 ALA A CA 1
ATOM 1848 C C . ALA A 1 261 ? -13.391 -0.857 4.07 1 98.62 261 ALA A C 1
ATOM 1850 O O . ALA A 1 261 ? -13.578 0.355 3.951 1 98.62 261 ALA A O 1
ATOM 1851 N N . ARG A 1 262 ? -12.758 -1.581 3.129 1 98.12 262 ARG A N 1
ATOM 1852 C CA . ARG A 1 262 ? -12.281 -0.963 1.899 1 98.12 262 ARG A CA 1
ATOM 1853 C C . ARG A 1 262 ? -13.438 -0.472 1.04 1 98.12 262 ARG A C 1
ATOM 1855 O O . ARG A 1 262 ? -13.352 0.59 0.42 1 98.12 262 ARG A O 1
ATOM 1862 N N . GLN A 1 263 ? -14.508 -1.222 0.987 1 97.12 263 GLN A N 1
ATOM 1863 C CA . GLN A 1 263 ? -15.695 -0.794 0.257 1 97.12 263 GLN A CA 1
ATOM 1864 C C . GLN A 1 263 ? -16.281 0.482 0.854 1 97.12 263 GLN A C 1
ATOM 1866 O O . GLN A 1 263 ? -16.734 1.363 0.124 1 97.12 263 GLN A O 1
ATOM 1871 N N . ARG A 1 264 ? -16.234 0.579 2.16 1 96.75 264 ARG A N 1
ATOM 1872 C CA . ARG A 1 264 ? -16.703 1.797 2.818 1 96.75 264 ARG A CA 1
ATOM 1873 C C . ARG A 1 264 ? -15.852 2.998 2.404 1 96.75 264 ARG A C 1
ATOM 1875 O O . ARG A 1 264 ? -16.391 4.082 2.154 1 96.75 264 ARG A O 1
ATOM 1882 N N . TYR A 1 265 ? -14.602 2.824 2.318 1 97.5 265 TYR A N 1
ATOM 1883 C CA . TYR A 1 265 ? -13.695 3.873 1.855 1 97.5 265 TYR A CA 1
ATOM 1884 C C . TYR A 1 265 ? -14.023 4.281 0.424 1 97.5 265 TYR A C 1
ATOM 1886 O O . TYR A 1 265 ? -14.094 5.473 0.113 1 97.5 265 TYR A O 1
ATOM 1894 N N . GLU A 1 266 ? -14.258 3.289 -0.423 1 94.81 266 GLU A N 1
ATOM 1895 C CA . GLU A 1 266 ? -14.508 3.541 -1.84 1 94.81 266 GLU A CA 1
ATOM 1896 C C . GLU A 1 266 ? -15.836 4.258 -2.047 1 94.81 266 GLU A C 1
ATOM 1898 O O . GLU A 1 266 ? -15.992 5.035 -2.99 1 94.81 266 GLU A O 1
ATOM 1903 N N . THR A 1 267 ? -16.688 4.043 -1.185 1 92.06 267 THR A N 1
ATOM 1904 C CA . THR A 1 267 ? -18.031 4.562 -1.406 1 92.06 267 THR A CA 1
ATOM 1905 C C . THR A 1 267 ? -18.297 5.777 -0.521 1 92.06 267 THR A C 1
ATOM 1907 O O . THR A 1 267 ? -19.391 6.34 -0.542 1 92.06 267 THR A O 1
ATOM 1910 N N . ALA A 1 268 ? -17.281 6.055 0.291 1 88.38 268 ALA A N 1
ATOM 1911 C CA . ALA A 1 268 ? -17.438 7.242 1.125 1 88.38 268 ALA A CA 1
ATOM 1912 C C . ALA A 1 268 ? -17.688 8.484 0.27 1 88.38 268 ALA A C 1
ATOM 1914 O O . ALA A 1 268 ? -16.969 8.719 -0.708 1 88.38 268 ALA A O 1
ATOM 1915 N N . GLN A 1 269 ? -18.766 9.18 0.514 1 83.88 269 GLN A N 1
ATOM 1916 C CA . GLN A 1 269 ? -19.141 10.352 -0.261 1 83.88 269 GLN A CA 1
ATOM 1917 C C . GLN A 1 269 ? -18.953 11.633 0.549 1 83.88 269 GLN A C 1
ATOM 1919 O O . GLN A 1 269 ? -19.312 11.695 1.725 1 83.88 269 GLN A O 1
ATOM 1924 N N . ARG A 1 270 ? -18.25 12.523 -0.066 1 87.44 270 ARG A N 1
ATOM 1925 C CA . ARG A 1 270 ? -18.188 13.883 0.466 1 87.44 270 ARG A CA 1
ATOM 1926 C C . ARG A 1 270 ? -19.422 14.688 0.073 1 87.44 270 ARG A C 1
ATOM 1928 O O . ARG A 1 270 ? -20.047 14.406 -0.949 1 87.44 270 ARG A O 1
ATOM 1935 N N . TRP A 1 271 ? -19.844 15.469 1.045 1 94.31 271 TRP A N 1
ATOM 1936 C CA . TRP A 1 271 ? -20.906 16.422 0.722 1 94.31 271 TRP A CA 1
ATOM 1937 C C . TRP A 1 271 ? -20.469 17.844 1.043 1 94.31 271 TRP A C 1
ATOM 1939 O O . TRP A 1 271 ? -19.641 18.062 1.917 1 94.31 271 TRP A O 1
ATOM 1949 N N . GLU A 1 272 ? -21.109 18.781 0.355 1 96.75 272 GLU A N 1
ATOM 1950 C CA . GLU A 1 272 ? -20.688 20.172 0.478 1 96.75 272 GLU A CA 1
ATOM 1951 C C . GLU A 1 272 ? -21.391 20.859 1.64 1 96.75 272 GLU A C 1
ATOM 1953 O O . GLU A 1 272 ? -22.609 20.781 1.771 1 96.75 272 GLU A O 1
ATOM 1958 N N . ILE A 1 273 ? -20.625 21.469 2.457 1 96.88 273 ILE A N 1
ATOM 1959 C CA . ILE A 1 273 ? -21.156 22.344 3.498 1 96.88 273 ILE A CA 1
ATOM 1960 C C . ILE A 1 273 ? -21.516 23.703 2.895 1 96.88 273 ILE A C 1
ATOM 1962 O O . ILE A 1 273 ? -20.656 24.438 2.434 1 96.88 273 ILE A O 1
ATOM 1966 N N . THR A 1 274 ? -22.781 24.094 2.902 1 94.69 274 THR A N 1
ATOM 1967 C CA . THR A 1 274 ? -23.188 25.312 2.227 1 94.69 274 THR A CA 1
ATOM 1968 C C . THR A 1 274 ? -23.922 26.25 3.193 1 94.69 274 THR A C 1
ATOM 1970 O O . THR A 1 274 ? -24.109 27.422 2.896 1 94.69 274 THR A O 1
ATOM 1973 N N . ASP A 1 275 ? -24.25 25.859 4.348 1 92.75 275 ASP A N 1
ATOM 1974 C CA . ASP A 1 275 ? -25.188 26.609 5.16 1 92.75 275 ASP A CA 1
ATOM 1975 C C . ASP A 1 275 ? -24.562 27.047 6.477 1 92.75 275 ASP A C 1
ATOM 1977 O O . ASP A 1 275 ? -25.266 27.344 7.441 1 92.75 275 ASP A O 1
ATOM 1981 N N . ILE A 1 276 ? -23.281 27.016 6.582 1 95.44 276 ILE A N 1
ATOM 1982 C CA . ILE A 1 276 ? -22.594 27.438 7.801 1 95.44 276 ILE A CA 1
ATOM 1983 C C . ILE A 1 276 ? -21.656 28.609 7.492 1 95.44 276 ILE A C 1
ATOM 1985 O O . ILE A 1 276 ? -20.766 28.484 6.656 1 95.44 276 ILE A O 1
ATOM 1989 N N . HIS A 1 277 ? -21.875 29.688 8.148 1 94.5 277 HIS A N 1
ATOM 1990 C CA . HIS A 1 277 ? -21.078 30.891 7.914 1 94.5 277 HIS A CA 1
ATOM 1991 C C . HIS A 1 277 ? -20.219 31.219 9.125 1 94.5 277 HIS A C 1
ATOM 1993 O O . HIS A 1 277 ? -20.734 31.406 10.227 1 94.5 277 HIS A O 1
ATOM 1999 N N . PRO A 1 278 ? -18.953 31.328 8.914 1 95.19 278 PRO A N 1
ATOM 2000 C CA . PRO A 1 278 ? -18.078 31.672 10.039 1 95.19 278 PRO A CA 1
ATOM 2001 C C . PRO A 1 278 ? -18.5 32.969 10.742 1 95.19 278 PRO A C 1
ATOM 2003 O O . PRO A 1 278 ? -18.828 33.938 10.086 1 95.19 278 PRO A O 1
ATOM 2006 N N . GLY A 1 279 ? -18.5 32.938 12.008 1 94.56 279 GLY A N 1
ATOM 2007 C CA . GLY A 1 279 ? -18.906 34.094 12.789 1 94.56 279 GLY A CA 1
ATOM 2008 C C . GLY A 1 279 ? -20.344 34 13.258 1 94.56 279 GLY A C 1
ATOM 2009 O O . GLY A 1 279 ? -20.75 34.719 14.188 1 94.56 279 GLY A O 1
ATOM 2010 N N . ASP A 1 280 ? -21.109 33.188 12.586 1 94.38 280 ASP A N 1
ATOM 2011 C CA . ASP A 1 280 ? -22.484 32.969 13.047 1 94.38 280 ASP A CA 1
ATOM 2012 C C . ASP A 1 280 ? -22.5 32.219 14.367 1 94.38 280 ASP A C 1
ATOM 2014 O O . ASP A 1 280 ? -21.469 31.703 14.82 1 94.38 280 ASP A O 1
ATOM 2018 N N . HIS A 1 281 ? -23.688 32.188 14.906 1 94.88 281 HIS A N 1
ATOM 2019 C CA . HIS A 1 281 ? -23.875 31.469 16.172 1 94.88 281 HIS A CA 1
ATOM 2020 C C . HIS A 1 281 ? -23.516 30 16.016 1 94.88 281 HIS A C 1
ATOM 2022 O O . HIS A 1 281 ? -23.984 29.328 15.094 1 94.88 281 HIS A O 1
ATOM 2028 N N . ASN A 1 282 ? -22.672 29.484 16.812 1 96.56 282 ASN A N 1
ATOM 2029 C CA . ASN A 1 282 ? -22.281 28.078 16.938 1 96.56 282 ASN A CA 1
ATOM 2030 C C . ASN A 1 282 ? -21.625 27.562 15.664 1 96.56 282 ASN A C 1
ATOM 2032 O O . ASN A 1 282 ? -21.719 26.375 15.352 1 96.56 282 ASN A O 1
ATOM 2036 N N . TRP A 1 283 ? -20.984 28.484 14.914 1 97.5 283 TRP A N 1
ATOM 2037 C CA . TRP A 1 283 ? -20.438 28.062 13.625 1 97.5 283 TRP A CA 1
ATOM 2038 C C . TRP A 1 283 ? -19.344 27.031 13.82 1 97.5 283 TRP A C 1
ATOM 2040 O O . TRP A 1 283 ? -19.203 26.109 13.023 1 97.5 283 TRP A O 1
ATOM 2050 N N . LEU A 1 284 ? -18.609 27.109 14.914 1 98.31 284 LEU A N 1
ATOM 2051 C CA . LEU A 1 284 ? -17.531 26.156 15.164 1 98.31 284 LEU A CA 1
ATOM 2052 C C . LEU A 1 284 ? -18.094 24.766 15.414 1 98.31 284 LEU A C 1
ATOM 2054 O O . LEU A 1 284 ? -17.625 23.781 14.82 1 98.31 284 LEU A O 1
ATOM 2058 N N . ALA A 1 285 ? -19.062 24.656 16.219 1 98.25 285 ALA A N 1
ATOM 2059 C CA . ALA A 1 285 ? -19.688 23.375 16.531 1 98.25 285 ALA A CA 1
ATOM 2060 C C . ALA A 1 285 ? -20.344 22.766 15.289 1 98.25 285 ALA A C 1
ATOM 2062 O O . ALA A 1 285 ? -20.281 21.547 15.078 1 98.25 285 ALA A O 1
ATOM 2063 N N . LYS A 1 286 ? -20.984 23.625 14.57 1 98.25 286 LYS A N 1
ATOM 2064 C CA . LYS A 1 286 ? -21.656 23.156 13.359 1 98.25 286 LYS A CA 1
ATOM 2065 C C . LYS A 1 286 ? -20.656 22.625 12.336 1 98.25 286 LYS A C 1
ATOM 2067 O O . LYS A 1 286 ? -20.875 21.594 11.703 1 98.25 286 LYS A O 1
ATOM 2072 N N . LEU A 1 287 ? -19.578 23.328 12.141 1 98.38 287 LEU A N 1
ATOM 2073 C CA . LEU A 1 287 ? -18.547 22.891 11.203 1 98.38 287 LEU A CA 1
ATOM 2074 C C . LEU A 1 287 ? -17.875 21.609 11.688 1 98.38 287 LEU A C 1
ATOM 2076 O O . LEU A 1 287 ? -17.578 20.719 10.883 1 98.38 287 LEU A O 1
ATOM 2080 N N . ARG A 1 288 ? -17.625 21.5 13 1 98.5 288 ARG A N 1
ATOM 2081 C CA . ARG A 1 288 ? -17.062 20.281 13.555 1 98.5 288 ARG A CA 1
ATOM 2082 C C . ARG A 1 288 ? -17.938 19.078 13.242 1 98.5 288 ARG A C 1
ATOM 2084 O O . ARG A 1 288 ? -17.453 18.047 12.742 1 98.5 288 ARG A O 1
ATOM 2091 N N . ASP A 1 289 ? -19.203 19.234 13.516 1 98.12 289 ASP A N 1
ATOM 2092 C CA . ASP A 1 289 ? -20.172 18.156 13.281 1 98.12 289 ASP A CA 1
ATOM 2093 C C . ASP A 1 289 ? -20.188 17.766 11.805 1 98.12 289 ASP A C 1
ATOM 2095 O O . ASP A 1 289 ? -20.203 16.578 11.477 1 98.12 289 ASP A O 1
ATOM 2099 N N . ALA A 1 290 ? -20.219 18.781 10.938 1 97.88 290 ALA A N 1
ATOM 2100 C CA . ALA A 1 290 ? -20.234 18.531 9.5 1 97.88 290 ALA A CA 1
ATOM 2101 C C . ALA A 1 290 ? -18.969 17.797 9.055 1 97.88 290 ALA A C 1
ATOM 2103 O O . ALA A 1 290 ? -19.047 16.844 8.289 1 97.88 290 ALA A O 1
ATOM 2104 N N . GLY A 1 291 ? -17.828 18.234 9.523 1 97.5 291 GLY A N 1
ATOM 2105 C CA . GLY A 1 291 ? -16.578 17.578 9.188 1 97.5 291 GLY A CA 1
ATOM 2106 C C . GLY A 1 291 ? -16.531 16.125 9.625 1 97.5 291 GLY A C 1
ATOM 2107 O O . GLY A 1 291 ? -16.062 15.266 8.883 1 97.5 291 GLY A O 1
ATOM 2108 N N . GLN A 1 292 ? -17.047 15.828 10.805 1 97.12 292 GLN A N 1
ATOM 2109 C CA . GLN A 1 292 ? -17.078 14.469 11.336 1 97.12 292 GLN A CA 1
ATOM 2110 C C . GLN A 1 292 ? -17.922 13.547 10.453 1 97.12 292 GLN A C 1
ATOM 2112 O O . GLN A 1 292 ? -17.656 12.344 10.383 1 97.12 292 GLN A O 1
ATOM 2117 N N . ARG A 1 293 ? -18.828 14.188 9.773 1 96 293 ARG A N 1
ATOM 2118 C CA . ARG A 1 293 ? -19.766 13.406 8.977 1 96 293 ARG A CA 1
ATOM 2119 C C . ARG A 1 293 ? -19.375 13.422 7.5 1 96 293 ARG A C 1
ATOM 2121 O O . ARG A 1 293 ? -20.172 13.016 6.641 1 96 293 ARG A O 1
ATOM 2128 N N . GLY A 1 294 ? -18.203 13.953 7.176 1 95.12 294 GLY A N 1
ATOM 2129 C CA . GLY A 1 294 ? -17.703 13.883 5.812 1 95.12 294 GLY A CA 1
ATOM 2130 C C . GLY A 1 294 ? -17.984 15.141 5.012 1 95.12 294 GLY A C 1
ATOM 2131 O O . GLY A 1 294 ? -17.766 15.164 3.797 1 95.12 294 GLY A O 1
ATOM 2132 N N . GLY A 1 295 ? -18.391 16.203 5.684 1 97.19 295 GLY A N 1
ATOM 2133 C CA . GLY A 1 295 ? -18.625 17.469 5.008 1 97.19 295 GLY A CA 1
ATOM 2134 C C . GLY A 1 295 ? -17.344 18.156 4.598 1 97.19 295 GLY A C 1
ATOM 2135 O O . GLY A 1 295 ? -16.328 18.094 5.309 1 97.19 295 GLY A O 1
ATOM 2136 N N . VAL A 1 296 ? -17.453 18.859 3.438 1 97.94 296 VAL A N 1
ATOM 2137 C CA . VAL A 1 296 ? -16.312 19.594 2.93 1 97.94 296 VAL A CA 1
ATOM 2138 C C . VAL A 1 296 ? -16.75 20.984 2.451 1 97.94 296 VAL A C 1
ATOM 2140 O O . VAL A 1 296 ? -17.938 21.188 2.146 1 97.94 296 VAL A O 1
ATOM 2143 N N . ILE A 1 297 ? -15.875 21.859 2.494 1 98.12 297 ILE A N 1
ATOM 2144 C CA . ILE A 1 297 ? -16.078 23.203 1.941 1 98.12 297 ILE A CA 1
ATOM 2145 C C . ILE A 1 297 ? -15.336 23.328 0.61 1 98.12 297 ILE A C 1
ATOM 2147 O O . ILE A 1 297 ? -14.133 23.062 0.535 1 98.12 297 ILE A O 1
ATOM 2151 N N . THR A 1 298 ? -16.047 23.719 -0.469 1 97.06 298 THR A N 1
ATOM 2152 C CA . THR A 1 298 ? -15.461 23.844 -1.795 1 97.06 298 THR A CA 1
ATOM 2153 C C . THR A 1 298 ? -15.477 25.297 -2.27 1 97.06 298 THR A C 1
ATOM 2155 O O . THR A 1 298 ? -14.82 25.625 -3.258 1 97.06 298 THR A O 1
ATOM 2158 N N . ARG A 1 299 ? -16.281 26.078 -1.552 1 94.75 299 ARG A N 1
ATOM 2159 C CA . ARG A 1 299 ? -16.359 27.516 -1.832 1 94.75 299 ARG A CA 1
ATOM 2160 C C . ARG A 1 299 ? -16.703 28.297 -0.575 1 94.75 299 ARG A C 1
ATOM 2162 O O . ARG A 1 299 ? -17.328 27.766 0.344 1 94.75 299 ARG A O 1
ATOM 2169 N N . LEU A 1 300 ? -16.078 29.516 -0.505 1 90.62 300 LEU A N 1
ATOM 2170 C CA . LEU A 1 300 ? -16.484 30.438 0.532 1 90.62 300 LEU A CA 1
ATOM 2171 C C . LEU A 1 300 ? -17.438 31.5 -0.038 1 90.62 300 LEU A C 1
ATOM 2173 O O . LEU A 1 300 ? -17.234 31.984 -1.155 1 90.62 300 LEU A O 1
ATOM 2177 N N . ASN A 1 301 ? -18.625 31.672 0.513 1 72.94 301 ASN A N 1
ATOM 2178 C CA . ASN A 1 301 ? -19.562 32.719 0.094 1 72.94 301 ASN A CA 1
ATOM 2179 C C . ASN A 1 301 ? -19.156 34.094 0.635 1 72.94 301 ASN A C 1
ATOM 2181 O O . ASN A 1 301 ? -18.547 34.188 1.696 1 72.94 301 ASN A O 1
ATOM 2185 N N . MET B 1 1 ? -9.516 -14.445 -14.617 1 90.88 1 MET B N 1
ATOM 2186 C CA . MET B 1 1 ? -8.781 -13.336 -15.203 1 90.88 1 MET B CA 1
ATOM 2187 C C . MET B 1 1 ? -7.441 -13.797 -15.766 1 90.88 1 MET B C 1
ATOM 2189 O O . MET B 1 1 ? -7.156 -13.609 -16.953 1 90.88 1 MET B O 1
ATOM 2193 N N . ILE B 1 2 ? -6.656 -14.539 -15 1 94.25 2 ILE B N 1
ATOM 2194 C CA . ILE B 1 2 ? -5.328 -14.969 -15.422 1 94.25 2 ILE B CA 1
ATOM 2195 C C . ILE B 1 2 ? -5.449 -15.953 -16.578 1 94.25 2 ILE B C 1
ATOM 2197 O O . ILE B 1 2 ? -4.797 -15.789 -17.625 1 94.25 2 ILE B O 1
ATOM 2201 N N . GLY B 1 3 ? -6.34 -16.953 -16.469 1 96.56 3 GLY B N 1
ATOM 2202 C CA . GLY B 1 3 ? -6.523 -17.938 -17.516 1 96.56 3 GLY B CA 1
ATOM 2203 C C . GLY B 1 3 ? -6.992 -17.328 -18.828 1 96.56 3 GLY B C 1
ATOM 2204 O O . GLY B 1 3 ? -6.457 -17.641 -19.891 1 96.56 3 GLY B O 1
ATOM 2205 N N . GLY B 1 4 ? -7.988 -16.438 -18.703 1 97.44 4 GLY B N 1
ATOM 2206 C CA . GLY B 1 4 ? -8.469 -15.758 -19.891 1 97.44 4 GLY B CA 1
ATOM 2207 C C . GLY B 1 4 ? -7.43 -14.844 -20.516 1 97.44 4 GLY B C 1
ATOM 2208 O O . GLY B 1 4 ? -7.316 -14.773 -21.75 1 97.44 4 GLY B O 1
ATOM 2209 N N . SER B 1 5 ? -6.691 -14.172 -19.703 1 98.19 5 SER B N 1
ATOM 2210 C CA . SER B 1 5 ? -5.609 -13.336 -20.219 1 98.19 5 SER B CA 1
ATOM 2211 C C . SER B 1 5 ? -4.555 -14.164 -20.938 1 98.19 5 SER B C 1
ATOM 2213 O O . SER B 1 5 ? -4.012 -13.742 -21.969 1 98.19 5 SER B O 1
ATOM 2215 N N . LEU B 1 6 ? -4.312 -15.336 -20.406 1 98.31 6 LEU B N 1
ATOM 2216 C CA . LEU B 1 6 ? -3.332 -16.219 -21.031 1 98.31 6 LEU B CA 1
ATOM 2217 C C . LEU B 1 6 ? -3.836 -16.734 -22.375 1 98.31 6 LEU B C 1
ATOM 2219 O O . LEU B 1 6 ? -3.072 -16.797 -23.344 1 98.31 6 LEU B O 1
ATOM 2223 N N . LEU B 1 7 ? -5.105 -17.078 -22.469 1 98.5 7 LEU B N 1
ATOM 2224 C CA . LEU B 1 7 ? -5.688 -17.484 -23.75 1 98.5 7 LEU B CA 1
ATOM 2225 C C . LEU B 1 7 ? -5.527 -16.391 -24.797 1 98.5 7 LEU B C 1
ATOM 2227 O O . LEU B 1 7 ? -5.062 -16.641 -25.906 1 98.5 7 LEU B O 1
ATOM 2231 N N . ARG B 1 8 ? -5.848 -15.164 -24.406 1 98.5 8 ARG B N 1
ATOM 2232 C CA . ARG B 1 8 ? -5.715 -14.039 -25.328 1 98.5 8 ARG B CA 1
ATOM 2233 C C . ARG B 1 8 ? -4.262 -13.836 -25.734 1 98.5 8 ARG B C 1
ATOM 2235 O O . ARG B 1 8 ? -3.967 -13.656 -26.922 1 98.5 8 ARG B O 1
ATOM 2242 N N . ALA B 1 9 ? -3.389 -13.875 -24.781 1 98.56 9 ALA B N 1
ATOM 2243 C CA . ALA B 1 9 ? -1.972 -13.625 -25.047 1 98.56 9 ALA B CA 1
ATOM 2244 C C . ALA B 1 9 ? -1.379 -14.719 -25.922 1 98.56 9 ALA B C 1
ATOM 2246 O O . ALA B 1 9 ? -0.587 -14.438 -26.828 1 98.56 9 ALA B O 1
ATOM 2247 N N . ALA B 1 10 ? -1.708 -15.992 -25.672 1 98.56 10 ALA B N 1
ATOM 2248 C CA . ALA B 1 10 ? -1.194 -17.125 -26.453 1 98.56 10 ALA B CA 1
ATOM 2249 C C . ALA B 1 10 ? -1.659 -17.031 -27.906 1 98.56 10 ALA B C 1
ATOM 2251 O O . ALA B 1 10 ? -0.865 -17.234 -28.828 1 98.56 10 ALA B O 1
ATOM 2252 N N . VAL B 1 11 ? -2.926 -16.75 -28.078 1 98.38 11 VAL B N 1
ATOM 2253 C CA . VAL B 1 11 ? -3.459 -16.609 -29.438 1 98.38 11 VAL B CA 1
ATOM 2254 C C . VAL B 1 11 ? -2.754 -15.453 -30.141 1 98.38 11 VAL B C 1
ATOM 2256 O O . VAL B 1 11 ? -2.352 -15.594 -31.312 1 98.38 11 VAL B O 1
ATOM 2259 N N . ALA B 1 12 ? -2.631 -14.383 -29.438 1 98.06 12 ALA B N 1
ATOM 2260 C CA . ALA B 1 12 ? -1.951 -13.227 -30.016 1 98.06 12 ALA B CA 1
ATOM 2261 C C . ALA B 1 12 ? -0.515 -13.562 -30.406 1 98.06 12 ALA B C 1
ATOM 2263 O O . ALA B 1 12 ? 0.015 -13.039 -31.391 1 98.06 12 ALA B O 1
ATOM 2264 N N . ALA B 1 13 ? 0.092 -14.445 -29.688 1 97.81 13 ALA B N 1
ATOM 2265 C CA . ALA B 1 13 ? 1.477 -14.844 -29.922 1 97.81 13 ALA B CA 1
ATOM 2266 C C . ALA B 1 13 ? 1.562 -15.891 -31.047 1 97.81 13 ALA B C 1
ATOM 2268 O O . ALA B 1 13 ? 2.656 -16.328 -31.406 1 97.81 13 ALA B O 1
ATOM 2269 N N . GLY B 1 14 ? 0.449 -16.406 -31.516 1 97.75 14 GLY B N 1
ATOM 2270 C CA . GLY B 1 14 ? 0.444 -17.266 -32.688 1 97.75 14 GLY B CA 1
ATOM 2271 C C . GLY B 1 14 ? 0.138 -18.719 -32.344 1 97.75 14 GLY B C 1
ATOM 2272 O O . GLY B 1 14 ? 0.185 -19.578 -33.219 1 97.75 14 GLY B O 1
ATOM 2273 N N . TYR B 1 15 ? -0.214 -19.016 -31.141 1 98.19 15 TYR B N 1
ATOM 2274 C CA . TYR B 1 15 ? -0.541 -20.375 -30.766 1 98.19 15 TYR B CA 1
ATOM 2275 C C . TYR B 1 15 ? -1.962 -20.734 -31.172 1 98.19 15 TYR B C 1
ATOM 2277 O O . TYR B 1 15 ? -2.855 -19.891 -31.156 1 98.19 15 TYR B O 1
ATOM 2285 N N . ASP B 1 16 ? -2.102 -21.969 -31.578 1 97.94 16 ASP B N 1
ATOM 2286 C CA . ASP B 1 16 ? -3.447 -22.531 -31.562 1 97.94 16 ASP B CA 1
ATOM 2287 C C . ASP B 1 16 ? -3.883 -22.875 -30.141 1 97.94 16 ASP B C 1
ATOM 2289 O O . ASP B 1 16 ? -3.342 -23.797 -29.516 1 97.94 16 ASP B O 1
ATOM 2293 N N . ALA B 1 17 ? -4.781 -22.094 -29.609 1 98.25 17 ALA B N 1
ATOM 2294 C CA . ALA B 1 17 ? -5.129 -22.234 -28.203 1 98.25 17 ALA B CA 1
ATOM 2295 C C . ALA B 1 17 ? -6.645 -22.25 -28 1 98.25 17 ALA B C 1
ATOM 2297 O O . ALA B 1 17 ? -7.375 -21.578 -28.734 1 98.25 17 ALA B O 1
ATOM 2298 N N . TRP B 1 18 ? -7.105 -22.984 -27.062 1 98.25 18 TRP B N 1
ATOM 2299 C CA . TRP B 1 18 ? -8.508 -23.062 -26.656 1 98.25 18 TRP B CA 1
ATOM 2300 C C . TRP B 1 18 ? -8.641 -23.281 -25.156 1 98.25 18 TRP B C 1
ATOM 2302 O O . TRP B 1 18 ? -7.648 -23.5 -24.469 1 98.25 18 TRP B O 1
ATOM 2312 N N . GLY B 1 19 ? -9.922 -23.078 -24.703 1 97.69 19 GLY B N 1
ATOM 2313 C CA . GLY B 1 19 ? -10.062 -23.141 -23.266 1 97.69 19 GLY B CA 1
ATOM 2314 C C . GLY B 1 19 ? -11.32 -23.859 -22.812 1 97.69 19 GLY B C 1
ATOM 2315 O O . GLY B 1 19 ? -12.18 -24.188 -23.641 1 97.69 19 GLY B O 1
ATOM 2316 N N . PHE B 1 20 ? -11.344 -24.203 -21.578 1 97.81 20 PHE B N 1
ATOM 2317 C CA . PHE B 1 20 ? -12.5 -24.688 -20.844 1 97.81 20 PHE B CA 1
ATOM 2318 C C . PHE B 1 20 ? -12.844 -23.734 -19.703 1 97.81 20 PHE B C 1
ATOM 2320 O O . PHE B 1 20 ? -11.953 -23.203 -19.031 1 97.81 20 PHE B O 1
ATOM 2327 N N . ASN B 1 21 ? -14.109 -23.453 -19.578 1 96.88 21 ASN B N 1
ATOM 2328 C CA . ASN B 1 21 ? -14.617 -22.75 -18.422 1 96.88 21 ASN B CA 1
ATOM 2329 C C . ASN B 1 21 ? -15.891 -23.391 -17.875 1 96.88 21 ASN B C 1
ATOM 2331 O O . ASN B 1 21 ? -16.812 -23.703 -18.625 1 96.88 21 ASN B O 1
ATOM 2335 N N . ARG B 1 22 ? -15.891 -23.516 -16.578 1 93.5 22 ARG B N 1
ATOM 2336 C CA . ARG B 1 22 ? -17.047 -24.172 -15.953 1 93.5 22 ARG B CA 1
ATOM 2337 C C . ARG B 1 22 ? -18.281 -23.281 -16.031 1 93.5 22 ARG B C 1
ATOM 2339 O O . ARG B 1 22 ? -19.406 -23.781 -16.016 1 93.5 22 ARG B O 1
ATOM 2346 N N . SER B 1 23 ? -18.016 -22.016 -16 1 92.69 23 SER B N 1
ATOM 2347 C CA . SER B 1 23 ? -19.125 -21.062 -16.047 1 92.69 23 SER B CA 1
ATOM 2348 C C . SER B 1 23 ? -19.578 -20.828 -17.484 1 92.69 23 SER B C 1
ATOM 2350 O O . SER B 1 23 ? -18.797 -20.406 -18.328 1 92.69 23 SER B O 1
ATOM 2352 N N . ALA B 1 24 ? -20.906 -20.953 -17.75 1 94.06 24 ALA B N 1
ATOM 2353 C CA . ALA B 1 24 ? -21.469 -20.688 -19.062 1 94.06 24 ALA B CA 1
ATOM 2354 C C . ALA B 1 24 ? -21.297 -19.219 -19.438 1 94.06 24 ALA B C 1
ATOM 2356 O O . ALA B 1 24 ? -21.062 -18.891 -20.609 1 94.06 24 ALA B O 1
ATOM 2357 N N . ARG B 1 25 ? -21.484 -18.422 -18.469 1 92.75 25 ARG B N 1
ATOM 2358 C CA . ARG B 1 25 ? -21.359 -16.984 -18.703 1 92.75 25 ARG B CA 1
ATOM 2359 C C . ARG B 1 25 ? -19.953 -16.625 -19.156 1 92.75 25 ARG B C 1
ATOM 2361 O O . ARG B 1 25 ? -19.781 -15.883 -20.125 1 92.75 25 ARG B O 1
ATOM 2368 N N . GLY B 1 26 ? -18.969 -17.188 -18.484 1 94.81 26 GLY B N 1
ATOM 2369 C CA . GLY B 1 26 ? -17.578 -16.938 -18.859 1 94.81 26 GLY B CA 1
ATOM 2370 C C . GLY B 1 26 ? -17.219 -17.516 -20.219 1 94.81 26 GLY B C 1
ATOM 2371 O O . GLY B 1 26 ? -16.594 -16.828 -21.031 1 94.81 26 GLY B O 1
ATOM 2372 N N . ALA B 1 27 ? -17.641 -18.734 -20.453 1 96.94 27 ALA B N 1
ATOM 2373 C CA . ALA B 1 27 ? -17.375 -19.375 -21.734 1 96.94 27 ALA B CA 1
ATOM 2374 C C . ALA B 1 27 ? -18.062 -18.625 -22.875 1 96.94 27 ALA B C 1
ATOM 2376 O O . ALA B 1 27 ? -17.453 -18.406 -23.922 1 96.94 27 ALA B O 1
ATOM 2377 N N . GLY B 1 28 ? -19.297 -18.219 -22.594 1 97.25 28 GLY B N 1
ATOM 2378 C CA . GLY B 1 28 ? -20.047 -17.484 -23.594 1 97.25 28 GLY B CA 1
ATOM 2379 C C . GLY B 1 28 ? -19.422 -16.141 -23.953 1 97.25 28 GLY B C 1
ATOM 2380 O O . GLY B 1 28 ? -19.359 -15.773 -25.125 1 97.25 28 GLY B O 1
ATOM 2381 N N . ALA B 1 29 ? -18.969 -15.461 -22.969 1 97.5 29 ALA B N 1
ATOM 2382 C CA . ALA B 1 29 ? -18.328 -14.172 -23.188 1 97.5 29 ALA B CA 1
ATOM 2383 C C . ALA B 1 29 ? -17.062 -14.32 -24.031 1 97.5 29 ALA B C 1
ATOM 2385 O O . ALA B 1 29 ? -16.797 -13.516 -24.922 1 97.5 29 ALA B O 1
ATOM 2386 N N . ALA B 1 30 ? -16.312 -15.344 -23.75 1 98 30 ALA B N 1
ATOM 2387 C CA . ALA B 1 30 ? -15.086 -15.602 -24.516 1 98 30 ALA B CA 1
ATOM 2388 C C . ALA B 1 30 ? -15.398 -15.938 -25.969 1 98 30 ALA B C 1
ATOM 2390 O O . ALA B 1 30 ? -14.742 -15.438 -26.875 1 98 30 ALA B O 1
ATOM 2391 N N . ARG B 1 31 ? -16.422 -16.719 -26.172 1 98.19 31 ARG B N 1
ATOM 2392 C CA . ARG B 1 31 ? -16.828 -17.078 -27.531 1 98.19 31 ARG B CA 1
ATOM 2393 C C . ARG B 1 31 ? -17.328 -15.859 -28.297 1 98.19 31 ARG B C 1
ATOM 2395 O O . ARG B 1 31 ? -17.047 -15.727 -29.5 1 98.19 31 ARG B O 1
ATOM 2402 N N . ALA B 1 32 ? -18.047 -15.094 -27.562 1 98.06 32 ALA B N 1
ATOM 2403 C CA . ALA B 1 32 ? -18.531 -13.867 -28.188 1 98.06 32 ALA B CA 1
ATOM 2404 C C . ALA B 1 32 ? -17.391 -12.992 -28.672 1 98.06 32 ALA B C 1
ATOM 2406 O O . ALA B 1 32 ? -17.516 -12.273 -29.656 1 98.06 32 ALA B O 1
ATOM 2407 N N . ASP B 1 33 ? -16.281 -13.102 -28 1 97.94 33 ASP B N 1
ATOM 2408 C CA . ASP B 1 33 ? -15.109 -12.32 -28.375 1 97.94 33 ASP B CA 1
ATOM 2409 C C . ASP B 1 33 ? -14.25 -13.07 -29.391 1 97.94 33 ASP B C 1
ATOM 2411 O O . ASP B 1 33 ? -13.148 -12.617 -29.734 1 97.94 33 ASP B O 1
ATOM 2415 N N . GLY B 1 34 ? -14.656 -14.266 -29.797 1 98 34 GLY B N 1
ATOM 2416 C CA . GLY B 1 34 ? -14 -14.961 -30.891 1 98 34 GLY B CA 1
ATOM 2417 C C . GLY B 1 34 ? -13.047 -16.047 -30.438 1 98 34 GLY B C 1
ATOM 2418 O O . GLY B 1 34 ? -12.266 -16.578 -31.234 1 98 34 GLY B O 1
ATOM 2419 N N . PHE B 1 35 ? -13.078 -16.406 -29.219 1 98.5 35 PHE B N 1
ATOM 2420 C CA . PHE B 1 35 ? -12.164 -17.422 -28.719 1 98.5 35 PHE B CA 1
ATOM 2421 C C . PHE B 1 35 ? -12.852 -18.781 -28.625 1 98.5 35 PHE B C 1
ATOM 2423 O O . PHE B 1 35 ? -14.07 -18.844 -28.422 1 98.5 35 PHE B O 1
ATOM 2430 N N . ASP B 1 36 ? -12.094 -19.781 -28.797 1 98.25 36 ASP B N 1
ATOM 2431 C CA . ASP B 1 36 ? -12.578 -21.156 -28.703 1 98.25 36 ASP B CA 1
ATOM 2432 C C . ASP B 1 36 ? -12.594 -21.641 -27.25 1 98.25 36 ASP B C 1
ATOM 2434 O O . ASP B 1 36 ? -11.57 -22.109 -26.734 1 98.25 36 ASP B O 1
ATOM 2438 N N . VAL B 1 37 ? -13.742 -21.516 -26.641 1 98.38 37 VAL B N 1
ATOM 2439 C CA . VAL B 1 37 ? -13.891 -21.922 -25.25 1 98.38 37 VAL B CA 1
ATOM 2440 C C . VAL B 1 37 ? -15.141 -22.781 -25.094 1 98.38 37 VAL B C 1
ATOM 2442 O O . VAL B 1 37 ? -16.203 -22.438 -25.609 1 98.38 37 VAL B O 1
ATOM 2445 N N . THR B 1 38 ? -15.047 -23.875 -24.438 1 98.06 38 THR B N 1
ATOM 2446 C CA . THR B 1 38 ? -16.156 -24.812 -24.281 1 98.06 38 THR B CA 1
ATOM 2447 C C . THR B 1 38 ? -16.453 -25.047 -22.797 1 98.06 38 THR B C 1
ATOM 2449 O O . THR B 1 38 ? -15.641 -24.703 -21.938 1 98.06 38 THR B O 1
ATOM 2452 N N . GLU B 1 39 ? -17.625 -25.516 -22.516 1 97.75 39 GLU B N 1
ATOM 2453 C CA . GLU B 1 39 ? -18.016 -25.938 -21.172 1 97.75 39 GLU B CA 1
ATOM 2454 C C . GLU B 1 39 ? -17.875 -27.453 -21 1 97.75 39 GLU B C 1
ATOM 2456 O O . GLU B 1 39 ? -18.109 -27.984 -19.922 1 97.75 39 GLU B O 1
ATOM 2461 N N . ASP B 1 40 ? -17.453 -28.109 -22.047 1 97.75 40 ASP B N 1
ATOM 2462 C CA . ASP B 1 40 ? -17.312 -29.562 -22.078 1 97.75 40 ASP B CA 1
ATOM 2463 C C . ASP B 1 40 ? -15.875 -29.984 -21.797 1 97.75 40 ASP B C 1
ATOM 2465 O O . ASP B 1 40 ? -15.055 -30.078 -22.719 1 97.75 40 ASP B O 1
ATOM 2469 N N . LEU B 1 41 ? -15.625 -30.375 -20.516 1 97.88 41 LEU B N 1
ATOM 2470 C CA . LEU B 1 41 ? -14.266 -30.656 -20.078 1 97.88 41 LEU B CA 1
ATOM 2471 C C . LEU B 1 41 ? -13.719 -31.906 -20.766 1 97.88 41 LEU B C 1
ATOM 2473 O O . LEU B 1 41 ? -12.617 -31.891 -21.328 1 97.88 41 LEU B O 1
ATOM 2477 N N . PRO B 1 42 ? -14.438 -33 -20.859 1 98.19 42 PRO B N 1
ATOM 2478 C CA . PRO B 1 42 ? -13.922 -34.156 -21.547 1 98.19 42 PRO B CA 1
ATOM 2479 C C . PRO B 1 42 ? -13.57 -33.906 -23 1 98.19 42 PRO B C 1
ATOM 2481 O O . PRO B 1 42 ? -12.531 -34.344 -23.484 1 98.19 42 PRO B O 1
ATOM 2484 N N . ALA B 1 43 ? -14.398 -33.188 -23.625 1 97.94 43 ALA B N 1
ATOM 2485 C CA . ALA B 1 43 ? -14.141 -32.875 -25.031 1 97.94 43 ALA B CA 1
ATOM 2486 C C . ALA B 1 43 ? -12.875 -32.031 -25.188 1 97.94 43 ALA B C 1
ATOM 2488 O O . ALA B 1 43 ? -12.07 -32.25 -26.094 1 97.94 43 ALA B O 1
ATOM 2489 N N . ALA B 1 44 ? -12.758 -31.016 -24.375 1 98.06 44 ALA B N 1
ATOM 2490 C CA . ALA B 1 44 ? -11.586 -30.156 -24.422 1 98.06 44 ALA B CA 1
ATOM 2491 C C . ALA B 1 44 ? -10.305 -30.953 -24.188 1 98.06 44 ALA B C 1
ATOM 2493 O O . ALA B 1 44 ? -9.297 -30.734 -24.859 1 98.06 44 ALA B O 1
ATOM 2494 N N . LEU B 1 45 ? -10.328 -31.859 -23.234 1 98.69 45 LEU B N 1
ATOM 2495 C CA . LEU B 1 45 ? -9.148 -32.656 -22.875 1 98.69 45 LEU B CA 1
ATOM 2496 C C . LEU B 1 45 ? -8.844 -33.688 -23.938 1 98.69 45 LEU B C 1
ATOM 2498 O O . LEU B 1 45 ? -7.672 -33.969 -24.203 1 98.69 45 LEU B O 1
ATOM 2502 N N . THR B 1 46 ? -9.836 -34.281 -24.5 1 98.56 46 THR B N 1
ATOM 2503 C CA . THR B 1 46 ? -9.633 -35.219 -25.578 1 98.56 46 THR B CA 1
ATOM 2504 C C . THR B 1 46 ? -8.938 -34.531 -26.766 1 98.56 46 THR B C 1
ATOM 2506 O O . THR B 1 46 ? -7.988 -35.094 -27.328 1 98.56 46 THR B O 1
ATOM 2509 N N . LYS B 1 47 ? -9.438 -33.406 -27.078 1 98.25 47 LYS B N 1
ATOM 2510 C CA . LYS B 1 47 ? -8.805 -32.625 -28.125 1 98.25 47 LYS B CA 1
ATOM 2511 C C . LYS B 1 47 ? -7.344 -32.344 -27.797 1 98.25 47 LYS B C 1
ATOM 2513 O O . LYS B 1 47 ? -6.477 -32.406 -28.672 1 98.25 47 LYS B O 1
ATOM 2518 N N . ALA B 1 48 ? -7.035 -31.984 -26.594 1 98.38 48 ALA B N 1
ATOM 2519 C CA . ALA B 1 48 ? -5.68 -31.703 -26.141 1 98.38 48 ALA B CA 1
ATOM 2520 C C . ALA B 1 48 ? -4.781 -32.938 -26.266 1 98.38 48 ALA B C 1
ATOM 2522 O O . ALA B 1 48 ? -3.627 -32.812 -26.688 1 98.38 48 ALA B O 1
ATOM 2523 N N . ALA B 1 49 ? -5.309 -34.031 -25.875 1 98.38 49 ALA B N 1
ATOM 2524 C CA . ALA B 1 49 ? -4.559 -35.281 -25.984 1 98.38 49 ALA B CA 1
ATOM 2525 C C . ALA B 1 49 ? -4.207 -35.594 -27.438 1 98.38 49 ALA B C 1
ATOM 2527 O O . ALA B 1 49 ? -3.082 -36 -27.75 1 98.38 49 ALA B O 1
ATOM 2528 N N . GLU B 1 50 ? -5.168 -35.375 -28.297 1 98.19 50 GLU B N 1
ATOM 2529 C CA . GLU B 1 50 ? -4.969 -35.656 -29.719 1 98.19 50 GLU B CA 1
ATOM 2530 C C . GLU B 1 50 ? -3.91 -34.719 -30.312 1 98.19 50 GLU B C 1
ATOM 2532 O O . GLU B 1 50 ? -3.131 -35.125 -31.172 1 98.19 50 GLU B O 1
ATOM 2537 N N . ALA B 1 51 ? -3.852 -33.562 -29.844 1 97.94 51 ALA B N 1
ATOM 2538 C CA . ALA B 1 51 ? -2.941 -32.562 -30.375 1 97.94 51 ALA B CA 1
ATOM 2539 C C . ALA B 1 51 ? -1.617 -32.531 -29.625 1 97.94 51 ALA B C 1
ATOM 2541 O O . ALA B 1 51 ? -0.695 -31.812 -29.984 1 97.94 51 ALA B O 1
ATOM 2542 N N . ASP B 1 52 ? -1.519 -33.281 -28.547 1 97.75 52 ASP B N 1
ATOM 2543 C CA . ASP B 1 52 ? -0.377 -33.25 -27.641 1 97.75 52 ASP B CA 1
ATOM 2544 C C . ASP B 1 52 ? -0.115 -31.812 -27.156 1 97.75 52 ASP B C 1
ATOM 2546 O O . ASP B 1 52 ? 1.006 -31.312 -27.266 1 97.75 52 ASP B O 1
ATOM 2550 N N . ALA B 1 53 ? -1.188 -31.219 -26.703 1 98.38 53 ALA B N 1
ATOM 2551 C CA . ALA B 1 53 ? -1.155 -29.812 -26.297 1 98.38 53 ALA B CA 1
ATOM 2552 C C . ALA B 1 53 ? -0.555 -29.656 -24.906 1 98.38 53 ALA B C 1
ATOM 2554 O O . ALA B 1 53 ? -0.498 -30.609 -24.141 1 98.38 53 ALA B O 1
ATOM 2555 N N . LEU B 1 54 ? -0.018 -28.453 -24.656 1 98.81 54 LEU B N 1
ATOM 2556 C CA . LEU B 1 54 ? 0.279 -28.047 -23.281 1 98.81 54 LEU B CA 1
ATOM 2557 C C . LEU B 1 54 ? -1 -27.703 -22.531 1 98.81 54 LEU B C 1
ATOM 2559 O O . LEU B 1 54 ? -1.79 -26.875 -23 1 98.81 54 LEU B O 1
ATOM 2563 N N . LEU B 1 55 ? -1.243 -28.359 -21.438 1 98.81 55 LEU B N 1
ATOM 2564 C CA . LEU B 1 55 ? -2.377 -28.047 -20.578 1 98.81 55 LEU B CA 1
ATOM 2565 C C . LEU B 1 55 ? -1.984 -27.016 -19.516 1 98.81 55 LEU B C 1
ATOM 2567 O O . LEU B 1 55 ? -0.944 -27.156 -18.875 1 98.81 55 LEU B O 1
ATOM 2571 N N . VAL B 1 56 ? -2.801 -25.969 -19.375 1 98.88 56 VAL B N 1
ATOM 2572 C CA . VAL B 1 56 ? -2.566 -24.953 -18.344 1 98.88 56 VAL B CA 1
ATOM 2573 C C . VAL B 1 56 ? -3.752 -24.906 -17.375 1 98.88 56 VAL B C 1
ATOM 2575 O O . VAL B 1 56 ? -4.863 -24.547 -17.766 1 98.88 56 VAL B O 1
ATOM 2578 N N . LEU B 1 57 ? -3.527 -25.281 -16.156 1 98.56 57 LEU B N 1
ATOM 2579 C CA . LEU B 1 57 ? -4.547 -25.141 -15.133 1 98.56 57 LEU B CA 1
ATOM 2580 C C . LEU B 1 57 ? -4.609 -23.703 -14.617 1 98.56 57 LEU B C 1
ATOM 2582 O O . LEU B 1 57 ? -3.625 -23.203 -14.078 1 98.56 57 LEU B O 1
ATOM 2586 N N . ALA B 1 58 ? -5.727 -23.078 -14.789 1 97.25 58 ALA B N 1
ATOM 2587 C CA . ALA B 1 58 ? -5.914 -21.688 -14.383 1 97.25 58 ALA B CA 1
ATOM 2588 C C . ALA B 1 58 ? -7.164 -21.531 -13.516 1 97.25 58 ALA B C 1
ATOM 2590 O O . ALA B 1 58 ? -8.039 -20.719 -13.82 1 97.25 58 ALA B O 1
ATOM 2591 N N . VAL B 1 59 ? -7.258 -22.281 -12.484 1 95.12 59 VAL B N 1
ATOM 2592 C CA . VAL B 1 59 ? -8.359 -22.281 -11.531 1 95.12 59 VAL B CA 1
ATOM 2593 C C . VAL B 1 59 ? -7.824 -22.062 -10.117 1 95.12 59 VAL B C 1
ATOM 2595 O O . VAL B 1 59 ? -6.637 -22.266 -9.859 1 95.12 59 VAL B O 1
ATOM 2598 N N . PRO B 1 60 ? -8.672 -21.672 -9.227 1 92.19 60 PRO B N 1
ATOM 2599 C CA . PRO B 1 60 ? -8.227 -21.578 -7.836 1 92.19 60 PRO B CA 1
ATOM 2600 C C . PRO B 1 60 ? -7.871 -22.953 -7.246 1 92.19 60 PRO B C 1
ATOM 2602 O O . PRO B 1 60 ? -8.359 -23.969 -7.723 1 92.19 60 PRO B O 1
ATOM 2605 N N . MET B 1 61 ? -7.09 -22.922 -6.23 1 93.81 61 MET B N 1
ATOM 2606 C CA . MET B 1 61 ? -6.496 -24.125 -5.637 1 93.81 61 MET B CA 1
ATOM 2607 C C . MET B 1 61 ? -7.57 -25.156 -5.305 1 93.81 61 MET B C 1
ATOM 2609 O O . MET B 1 61 ? -7.387 -26.344 -5.559 1 93.81 61 MET B O 1
ATOM 2613 N N . PRO B 1 62 ? -8.711 -24.734 -4.863 1 91.12 62 PRO B N 1
ATOM 2614 C CA . PRO B 1 62 ? -9.703 -25.75 -4.508 1 91.12 62 PRO B CA 1
ATOM 2615 C C . PRO B 1 62 ? -10.219 -26.516 -5.723 1 91.12 62 PRO B C 1
ATOM 2617 O O . PRO B 1 62 ? -10.734 -27.641 -5.582 1 91.12 62 PRO B O 1
ATOM 2620 N N . ALA B 1 63 ? -10.094 -26 -6.887 1 94.5 63 ALA B N 1
ATOM 2621 C CA . ALA B 1 63 ? -10.625 -26.609 -8.102 1 94.5 63 ALA B CA 1
ATOM 2622 C C . ALA B 1 63 ? -9.555 -27.438 -8.812 1 94.5 63 ALA B C 1
ATOM 2624 O O . ALA B 1 63 ? -9.844 -28.125 -9.797 1 94.5 63 ALA B O 1
ATOM 2625 N N . VAL B 1 64 ? -8.359 -27.453 -8.305 1 97.75 64 VAL B N 1
ATOM 2626 C CA . VAL B 1 64 ? -7.227 -28.078 -8.977 1 97.75 64 VAL B CA 1
ATOM 2627 C C . VAL B 1 64 ? -7.402 -29.594 -8.953 1 97.75 64 VAL B C 1
ATOM 2629 O O . VAL B 1 64 ? -7.238 -30.266 -9.984 1 97.75 64 VAL B O 1
ATOM 2632 N N . GLY B 1 65 ? -7.82 -30.156 -7.859 1 97.25 65 GLY B N 1
ATOM 2633 C CA . GLY B 1 65 ? -7.945 -31.609 -7.703 1 97.25 65 GLY B CA 1
ATOM 2634 C C . GLY B 1 65 ? -8.859 -32.25 -8.742 1 97.25 65 GLY B C 1
ATOM 2635 O O . GLY B 1 65 ? -8.422 -33.094 -9.516 1 97.25 65 GLY B O 1
ATOM 2636 N N . PRO B 1 66 ? -10.086 -31.75 -8.766 1 96.81 66 PRO B N 1
ATOM 2637 C CA . PRO B 1 66 ? -11.039 -32.312 -9.734 1 96.81 66 PRO B CA 1
ATOM 2638 C C . PRO B 1 66 ? -10.547 -32.188 -11.18 1 96.81 66 PRO B C 1
ATOM 2640 O O . PRO B 1 66 ? -10.742 -33.094 -11.977 1 96.81 66 PRO B O 1
ATOM 2643 N N . LEU B 1 67 ? -9.922 -31.172 -11.531 1 97.88 67 LEU B N 1
ATOM 2644 C CA . LEU B 1 67 ? -9.422 -30.984 -12.883 1 97.88 67 LEU B CA 1
ATOM 2645 C C . LEU B 1 67 ? -8.289 -31.953 -13.188 1 97.88 67 LEU B C 1
ATOM 2647 O O . LEU B 1 67 ? -8.211 -32.5 -14.297 1 97.88 67 LEU B O 1
ATOM 2651 N N . LEU B 1 68 ? -7.445 -32.125 -12.195 1 98.69 68 LEU B N 1
ATOM 2652 C CA . LEU B 1 68 ? -6.332 -33.062 -12.391 1 98.69 68 LEU B CA 1
ATOM 2653 C C . LEU B 1 68 ? -6.836 -34.469 -12.594 1 98.69 68 LEU B C 1
ATOM 2655 O O . LEU B 1 68 ? -6.27 -35.25 -13.383 1 98.69 68 LEU B O 1
ATOM 2659 N N . SER B 1 69 ? -7.879 -34.812 -11.898 1 98.44 69 SER B N 1
ATOM 2660 C CA . SER B 1 69 ? -8.477 -36.125 -12.102 1 98.44 69 SER B CA 1
ATOM 2661 C C . SER B 1 69 ? -8.961 -36.312 -13.539 1 98.44 69 SER B C 1
ATOM 2663 O O . SER B 1 69 ? -8.758 -37.375 -14.141 1 98.44 69 SER B O 1
ATOM 2665 N N . ALA B 1 70 ? -9.594 -35.312 -14.031 1 98.56 70 ALA B N 1
ATOM 2666 C CA . ALA B 1 70 ? -10.047 -35.344 -15.422 1 98.56 70 ALA B CA 1
ATOM 2667 C C . ALA B 1 70 ? -8.867 -35.438 -16.391 1 98.56 70 ALA B C 1
ATOM 2669 O O . ALA B 1 70 ? -8.914 -36.156 -17.375 1 98.56 70 ALA B O 1
ATOM 2670 N N . VAL B 1 71 ? -7.816 -34.719 -16.156 1 98.75 71 VAL B N 1
ATOM 2671 C CA . VAL B 1 71 ? -6.625 -34.719 -17 1 98.75 71 VAL B CA 1
ATOM 2672 C C . VAL B 1 71 ? -6.031 -36.125 -17.016 1 98.75 71 VAL B C 1
ATOM 2674 O O . VAL B 1 71 ? -5.68 -36.656 -18.078 1 98.75 71 VAL B O 1
ATOM 2677 N N . ALA B 1 72 ? -5.957 -36.719 -15.828 1 98.62 72 ALA B N 1
ATOM 2678 C CA . ALA B 1 72 ? -5.406 -38.094 -15.719 1 98.62 72 ALA B CA 1
ATOM 2679 C C . ALA B 1 72 ? -6.211 -39.062 -16.547 1 98.62 72 ALA B C 1
ATOM 2681 O O . ALA B 1 72 ? -5.66 -40.031 -17.078 1 98.62 72 ALA B O 1
ATOM 2682 N N . THR B 1 73 ? -7.469 -38.781 -16.719 1 98.44 73 THR B N 1
ATOM 2683 C CA . THR B 1 73 ? -8.375 -39.688 -17.422 1 98.44 73 THR B CA 1
ATOM 2684 C C . THR B 1 73 ? -8.289 -39.438 -18.938 1 98.44 73 THR B C 1
ATOM 2686 O O . THR B 1 73 ? -8.172 -40.406 -19.703 1 98.44 73 THR B O 1
ATOM 2689 N N . PHE B 1 74 ? -8.266 -38.188 -19.344 1 98.5 74 PHE B N 1
ATOM 2690 C CA . PHE B 1 74 ? -8.531 -37.906 -20.75 1 98.5 74 PHE B CA 1
ATOM 2691 C C . PHE B 1 74 ? -7.254 -37.5 -21.469 1 98.5 74 PHE B C 1
ATOM 2693 O O . PHE B 1 74 ? -7.172 -37.594 -22.703 1 98.5 74 PHE B O 1
ATOM 2700 N N . ALA B 1 75 ? -6.262 -37 -20.75 1 98.44 75 ALA B N 1
ATOM 2701 C CA . ALA B 1 75 ? -5.055 -36.469 -21.391 1 98.44 75 ALA B CA 1
ATOM 2702 C C . ALA B 1 75 ? -3.826 -36.719 -20.516 1 98.44 75 ALA B C 1
ATOM 2704 O O . ALA B 1 75 ? -3.057 -35.781 -20.266 1 98.44 75 ALA B O 1
ATOM 2705 N N . PRO B 1 76 ? -3.559 -37.875 -20.031 1 97.62 76 PRO B N 1
ATOM 2706 C CA . PRO B 1 76 ? -2.508 -38.156 -19.047 1 97.62 76 PRO B CA 1
ATOM 2707 C C . PRO B 1 76 ? -1.104 -37.938 -19.609 1 97.62 76 PRO B C 1
ATOM 2709 O O . PRO B 1 76 ? -0.14 -37.812 -18.844 1 97.62 76 PRO B O 1
ATOM 2712 N N . HIS B 1 77 ? -0.915 -37.875 -20.922 1 97.19 77 HIS B N 1
ATOM 2713 C CA . HIS B 1 77 ? 0.427 -37.844 -21.5 1 97.19 77 HIS B CA 1
ATOM 2714 C C . HIS B 1 77 ? 0.823 -36.438 -21.891 1 97.19 77 HIS B C 1
ATOM 2716 O O . HIS B 1 77 ? 1.963 -36.188 -22.297 1 97.19 77 HIS B O 1
ATOM 2722 N N . CYS B 1 78 ? -0.164 -35.5 -21.797 1 98.38 78 CYS B N 1
ATOM 2723 C CA . CYS B 1 78 ? 0.11 -34.094 -22.188 1 98.38 78 CYS B CA 1
ATOM 2724 C C . CYS B 1 78 ? 1.014 -33.406 -21.172 1 98.38 78 CYS B C 1
ATOM 2726 O O . CYS B 1 78 ? 0.948 -33.719 -19.984 1 98.38 78 CYS B O 1
ATOM 2728 N N . ALA B 1 79 ? 1.903 -32.5 -21.688 1 98.62 79 ALA B N 1
ATOM 2729 C CA . ALA B 1 79 ? 2.588 -31.609 -20.781 1 98.62 79 ALA B CA 1
ATOM 2730 C C . ALA B 1 79 ? 1.589 -30.75 -19.984 1 98.62 79 ALA B C 1
ATOM 2732 O O . ALA B 1 79 ? 0.542 -30.375 -20.516 1 98.62 79 ALA B O 1
ATOM 2733 N N . LEU B 1 80 ? 1.908 -30.531 -18.719 1 98.81 80 LEU B N 1
ATOM 2734 C CA . LEU B 1 80 ? 0.99 -29.875 -17.781 1 98.81 80 LEU B CA 1
ATOM 2735 C C . LEU B 1 80 ? 1.69 -28.75 -17.031 1 98.81 80 LEU B C 1
ATOM 2737 O O . LEU B 1 80 ? 2.824 -28.922 -16.578 1 98.81 80 LEU B O 1
ATOM 2741 N N . THR B 1 81 ? 1.082 -27.594 -17.016 1 98.88 81 THR B N 1
ATOM 2742 C CA . THR B 1 81 ? 1.514 -26.484 -16.172 1 98.88 81 THR B CA 1
ATOM 2743 C C . THR B 1 81 ? 0.319 -25.844 -15.484 1 98.88 81 THR B C 1
ATOM 2745 O O . THR B 1 81 ? -0.804 -26.344 -15.57 1 98.88 81 THR B O 1
ATOM 2748 N N . ASP B 1 82 ? 0.542 -24.875 -14.641 1 98.69 82 ASP B N 1
ATOM 2749 C CA . ASP B 1 82 ? -0.504 -24.109 -13.961 1 98.69 82 ASP B CA 1
ATOM 2750 C C . ASP B 1 82 ? -0.085 -22.656 -13.766 1 98.69 82 ASP B C 1
ATOM 2752 O O . ASP B 1 82 ? 1.062 -22.297 -14.031 1 98.69 82 ASP B O 1
ATOM 2756 N N . VAL B 1 83 ? -1.065 -21.875 -13.43 1 97.88 83 VAL B N 1
ATOM 2757 C CA . VAL B 1 83 ? -0.789 -20.484 -13.086 1 97.88 83 VAL B CA 1
ATOM 2758 C C . VAL B 1 83 ? -1.35 -20.172 -11.703 1 97.88 83 VAL B C 1
ATOM 2760 O O . VAL B 1 83 ? -1.768 -19.047 -11.438 1 97.88 83 VAL B O 1
ATOM 2763 N N . VAL B 1 84 ? -1.434 -21.219 -10.844 1 96.75 84 VAL B N 1
ATOM 2764 C CA . VAL B 1 84 ? -1.966 -21.094 -9.492 1 96.75 84 VAL B CA 1
ATOM 2765 C C . VAL B 1 84 ? -0.95 -20.375 -8.602 1 96.75 84 VAL B C 1
ATOM 2767 O O . VAL B 1 84 ? 0.26 -20.5 -8.797 1 96.75 84 VAL B O 1
ATOM 2770 N N . SER B 1 85 ? -1.409 -19.703 -7.609 1 94.81 85 SER B N 1
ATOM 2771 C CA . SER B 1 85 ? -0.596 -18.781 -6.816 1 94.81 85 SER B CA 1
ATOM 2772 C C . SER B 1 85 ? 0.306 -19.547 -5.848 1 94.81 85 SER B C 1
ATOM 2774 O O . SER B 1 85 ? 1.234 -18.969 -5.277 1 94.81 85 SER B O 1
ATOM 2776 N N . VAL B 1 86 ? 0.104 -20.859 -5.672 1 97.5 86 VAL B N 1
ATOM 2777 C CA . VAL B 1 86 ? 0.938 -21.703 -4.816 1 97.5 86 VAL B CA 1
ATOM 2778 C C . VAL B 1 86 ? 1.514 -22.859 -5.625 1 97.5 86 VAL B C 1
ATOM 2780 O O . VAL B 1 86 ? 0.914 -23.297 -6.609 1 97.5 86 VAL B O 1
ATOM 2783 N N . LYS B 1 87 ? 2.656 -23.312 -5.227 1 98.5 87 LYS B N 1
ATOM 2784 C CA . LYS B 1 87 ? 3.309 -24.344 -6.035 1 98.5 87 LYS B CA 1
ATOM 2785 C C . LYS B 1 87 ? 3.348 -25.672 -5.305 1 98.5 87 LYS B C 1
ATOM 2787 O O . LYS B 1 87 ? 3.098 -26.719 -5.902 1 98.5 87 LYS B O 1
ATOM 2792 N N . GLY B 1 88 ? 3.637 -25.656 -4.012 1 98.06 88 GLY B N 1
ATOM 2793 C CA . GLY B 1 88 ? 3.725 -26.891 -3.25 1 98.06 88 GLY B CA 1
ATOM 2794 C C . GLY B 1 88 ? 2.447 -27.703 -3.293 1 98.06 88 GLY B C 1
ATOM 2795 O O . GLY B 1 88 ? 2.455 -28.859 -3.74 1 98.06 88 GLY B O 1
ATOM 2796 N N . PRO B 1 89 ? 1.36 -27.156 -2.855 1 98 89 PRO B N 1
ATOM 2797 C CA . PRO B 1 89 ? 0.075 -27.859 -2.871 1 98 89 PRO B CA 1
ATOM 2798 C C . PRO B 1 89 ? -0.315 -28.344 -4.266 1 98 89 PRO B C 1
ATOM 2800 O O . PRO B 1 89 ? -0.844 -29.438 -4.414 1 98 89 PRO B O 1
ATOM 2803 N N . VAL B 1 90 ? -0.047 -27.578 -5.328 1 98.5 90 VAL B N 1
ATOM 2804 C CA . VAL B 1 90 ? -0.369 -28 -6.691 1 98.5 90 VAL B CA 1
ATOM 2805 C C . VAL B 1 90 ? 0.481 -29.203 -7.078 1 98.5 90 VAL B C 1
ATOM 2807 O O . VAL B 1 90 ? -0.037 -30.188 -7.598 1 98.5 90 VAL B O 1
ATOM 2810 N N . ALA B 1 91 ? 1.794 -29.094 -6.789 1 98.44 91 ALA B N 1
ATOM 2811 C CA . ALA B 1 91 ? 2.699 -30.188 -7.109 1 98.44 91 ALA B CA 1
ATOM 2812 C C . ALA B 1 91 ? 2.266 -31.469 -6.406 1 98.44 91 ALA B C 1
ATOM 2814 O O . ALA B 1 91 ? 2.32 -32.562 -6.996 1 98.44 91 ALA B O 1
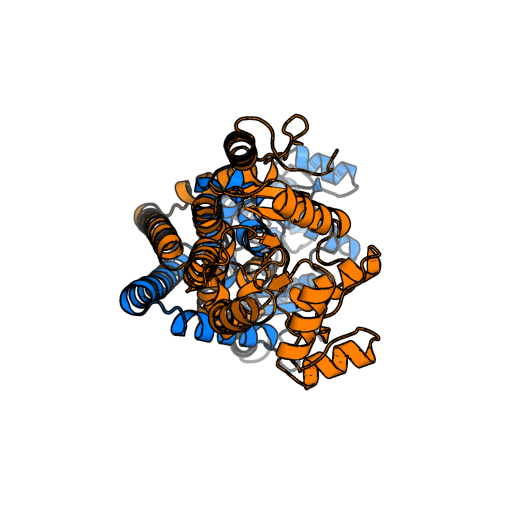ATOM 2815 N N . ALA B 1 92 ? 1.835 -31.344 -5.176 1 98.12 92 ALA B N 1
ATOM 2816 C CA . ALA B 1 92 ? 1.37 -32.5 -4.422 1 98.12 92 ALA B CA 1
ATOM 2817 C C . ALA B 1 92 ? 0.129 -33.125 -5.062 1 98.12 92 ALA B C 1
ATOM 2819 O O . ALA B 1 92 ? 0.02 -34.344 -5.18 1 98.12 92 ALA B O 1
ATOM 2820 N N . ALA B 1 93 ? -0.79 -32.281 -5.465 1 98.31 93 ALA B N 1
ATOM 2821 C CA . ALA B 1 93 ? -2.004 -32.75 -6.125 1 98.31 93 ALA B CA 1
ATOM 2822 C C . ALA B 1 93 ? -1.678 -33.469 -7.445 1 98.31 93 ALA B C 1
ATOM 2824 O O . ALA B 1 93 ? -2.281 -34.469 -7.785 1 98.31 93 ALA B O 1
ATOM 2825 N N . VAL B 1 94 ? -0.764 -32.906 -8.18 1 98.62 94 VAL B N 1
ATOM 2826 C CA . VAL B 1 94 ? -0.333 -33.469 -9.453 1 98.62 94 VAL B CA 1
ATOM 2827 C C . VAL B 1 94 ? 0.263 -34.844 -9.234 1 98.62 94 VAL B C 1
ATOM 2829 O O . VAL B 1 94 ? -0.052 -35.781 -9.961 1 98.62 94 VAL B O 1
ATOM 2832 N N . ARG B 1 95 ? 1.12 -34.938 -8.227 1 98 95 ARG B N 1
ATOM 2833 C CA . ARG B 1 95 ? 1.74 -36.219 -7.902 1 98 95 ARG B CA 1
ATOM 2834 C C . ARG B 1 95 ? 0.688 -37.25 -7.516 1 98 95 ARG B C 1
ATOM 2836 O O . ARG B 1 95 ? 0.783 -38.406 -7.91 1 98 95 ARG B O 1
ATOM 2843 N N . LYS B 1 96 ? -0.23 -36.844 -6.773 1 98 96 LYS B N 1
ATOM 2844 C CA . LYS B 1 96 ? -1.294 -37.75 -6.316 1 98 96 LYS B CA 1
ATOM 2845 C C . LYS B 1 96 ? -2.031 -38.375 -7.5 1 98 96 LYS B C 1
ATOM 2847 O O . LYS B 1 96 ? -2.467 -39.5 -7.426 1 98 96 LYS B O 1
ATOM 2852 N N . GLU B 1 97 ? -2.115 -37.656 -8.617 1 98.19 97 GLU B N 1
ATOM 2853 C CA . GLU B 1 97 ? -2.854 -38.125 -9.781 1 98.19 97 GLU B CA 1
ATOM 2854 C C . GLU B 1 97 ? -1.926 -38.812 -10.781 1 98.19 97 GLU B C 1
ATOM 2856 O O . GLU B 1 97 ? -2.352 -39.188 -11.883 1 98.19 97 GLU B O 1
ATOM 2861 N N . GLY B 1 98 ? -0.62 -38.938 -10.445 1 97.56 98 GLY B N 1
ATOM 2862 C CA . GLY B 1 98 ? 0.333 -39.656 -11.297 1 97.56 98 GLY B CA 1
ATOM 2863 C C . GLY B 1 98 ? 0.74 -38.844 -12.516 1 97.56 98 GLY B C 1
ATOM 2864 O O . GLY B 1 98 ? 1.107 -39.406 -13.547 1 97.56 98 GLY B O 1
ATOM 2865 N N . LEU B 1 99 ? 0.663 -37.5 -12.445 1 98.12 99 LEU B N 1
ATOM 2866 C CA . LEU B 1 99 ? 0.885 -36.656 -13.609 1 98.12 99 LEU B CA 1
ATOM 2867 C C . LEU B 1 99 ? 2.203 -35.906 -13.484 1 98.12 99 LEU B C 1
ATOM 2869 O O . LEU B 1 99 ? 2.471 -34.969 -14.258 1 98.12 99 LEU B O 1
ATOM 2873 N N . ALA B 1 100 ? 3.125 -36.281 -12.562 1 97.88 100 ALA B N 1
ATOM 2874 C CA . ALA B 1 100 ? 4.301 -35.5 -12.203 1 97.88 100 ALA B CA 1
ATOM 2875 C C . ALA B 1 100 ? 5.348 -35.531 -13.312 1 97.88 100 ALA B C 1
ATOM 2877 O O . ALA B 1 100 ? 6.145 -34.594 -13.453 1 97.88 100 ALA B O 1
ATOM 2878 N N . ALA B 1 101 ? 5.312 -36.5 -14.109 1 96.56 101 ALA B N 1
ATOM 2879 C CA . ALA B 1 101 ? 6.398 -36.75 -15.047 1 96.56 101 ALA B CA 1
ATOM 2880 C C . ALA B 1 101 ? 6.539 -35.625 -16.062 1 96.56 101 ALA B C 1
ATOM 2882 O O . ALA B 1 101 ? 7.645 -35.281 -16.5 1 96.56 101 ALA B O 1
ATOM 2883 N N . ARG B 1 102 ? 5.426 -35.031 -16.516 1 97.44 102 ARG B N 1
ATOM 2884 C CA . ARG B 1 102 ? 5.488 -33.969 -17.516 1 97.44 102 ARG B CA 1
ATOM 2885 C C . ARG B 1 102 ? 4.902 -32.688 -16.969 1 97.44 102 ARG B C 1
ATOM 2887 O O . ARG B 1 102 ? 4.383 -31.859 -17.719 1 97.44 102 ARG B O 1
ATOM 2894 N N . TYR B 1 103 ? 4.938 -32.531 -15.656 1 98.69 103 TYR B N 1
ATOM 2895 C CA . TYR B 1 103 ? 4.43 -31.344 -15 1 98.69 103 TYR B CA 1
ATOM 2896 C C . TYR B 1 103 ? 5.551 -30.328 -14.766 1 98.69 103 TYR B C 1
ATOM 2898 O O . TYR B 1 103 ? 6.652 -30.703 -14.344 1 98.69 103 TYR B O 1
ATOM 2906 N N . VAL B 1 104 ? 5.305 -29.062 -15.07 1 98.81 104 VAL B N 1
ATOM 2907 C CA . VAL B 1 104 ? 6.129 -27.906 -14.711 1 98.81 104 VAL B CA 1
ATOM 2908 C C . VAL B 1 104 ? 5.258 -26.812 -14.094 1 98.81 104 VAL B C 1
ATOM 2910 O O . VAL B 1 104 ? 4.367 -26.281 -14.758 1 98.81 104 VAL B O 1
ATOM 2913 N N . GLY B 1 105 ? 5.465 -26.484 -12.828 1 98.69 105 GLY B N 1
ATOM 2914 C CA . GLY B 1 105 ? 4.68 -25.438 -12.188 1 98.69 105 GLY B CA 1
ATOM 2915 C C . GLY B 1 105 ? 4.965 -24.062 -12.734 1 98.69 105 GLY B C 1
ATOM 2916 O O . GLY B 1 105 ? 6.098 -23.75 -13.109 1 98.69 105 GLY B O 1
ATOM 2917 N N . GLY B 1 106 ? 3.93 -23.219 -12.742 1 98.56 106 GLY B N 1
ATOM 2918 C CA . GLY B 1 106 ? 4.055 -21.844 -13.18 1 98.56 106 GLY B CA 1
ATOM 2919 C C . GLY B 1 106 ? 3.236 -20.875 -12.336 1 98.56 106 GLY B C 1
ATOM 2920 O O . GLY B 1 106 ? 2.195 -21.25 -11.797 1 98.56 106 GLY B O 1
ATOM 2921 N N . HIS B 1 107 ? 3.711 -19.688 -12.258 1 98.38 107 HIS B N 1
ATOM 2922 C CA . HIS B 1 107 ? 2.99 -18.641 -11.555 1 98.38 107 HIS B CA 1
ATOM 2923 C C . HIS B 1 107 ? 3.352 -17.266 -12.109 1 98.38 107 HIS B C 1
ATOM 2925 O O . HIS B 1 107 ? 4.367 -16.688 -11.727 1 98.38 107 HIS B O 1
ATOM 2931 N N . PRO B 1 108 ? 2.521 -16.75 -13.062 1 97.75 108 PRO B N 1
ATOM 2932 C CA . PRO B 1 108 ? 2.74 -15.352 -13.445 1 97.75 108 PRO B CA 1
ATOM 2933 C C . PRO B 1 108 ? 2.42 -14.375 -12.32 1 97.75 108 PRO B C 1
ATOM 2935 O O . PRO B 1 108 ? 1.318 -14.406 -11.766 1 97.75 108 PRO B O 1
ATOM 2938 N N . MET B 1 109 ? 3.424 -13.664 -11.984 1 95.75 109 MET B N 1
ATOM 2939 C CA . MET B 1 109 ? 3.264 -12.664 -10.938 1 95.75 109 MET B CA 1
ATOM 2940 C C . MET B 1 109 ? 2.58 -11.414 -11.477 1 95.75 109 MET B C 1
ATOM 2942 O O . MET B 1 109 ? 3.148 -10.32 -11.438 1 95.75 109 MET B O 1
ATOM 2946 N N . ALA B 1 110 ? 1.486 -11.734 -11.984 1 89.19 110 ALA B N 1
ATOM 2947 C CA . ALA B 1 110 ? 0.682 -10.703 -12.633 1 89.19 110 ALA B CA 1
ATOM 2948 C C . ALA B 1 110 ? -0.783 -10.805 -12.219 1 89.19 110 ALA B C 1
ATOM 2950 O O . ALA B 1 110 ? -1.237 -11.867 -11.781 1 89.19 110 ALA B O 1
ATOM 2951 N N . GLY B 1 111 ? -1.423 -9.836 -11.773 1 83.06 111 GLY B N 1
ATOM 2952 C CA . GLY B 1 111 ? -2.832 -9.867 -11.414 1 83.06 111 GLY B CA 1
ATOM 2953 C C . GLY B 1 111 ? -3.348 -8.539 -10.898 1 83.06 111 GLY B C 1
ATOM 2954 O O . GLY B 1 111 ? -2.562 -7.668 -10.516 1 83.06 111 GLY B O 1
ATOM 2955 N N . THR B 1 112 ? -4.578 -8.562 -11.086 1 79.69 112 THR B N 1
ATOM 2956 C CA . THR B 1 112 ? -5.289 -7.387 -10.602 1 79.69 112 THR B CA 1
ATOM 2957 C C . THR B 1 112 ? -6.375 -7.785 -9.609 1 79.69 112 THR B C 1
ATOM 2959 O O . THR B 1 112 ? -6.559 -8.969 -9.312 1 79.69 112 THR B O 1
ATOM 2962 N N . ALA B 1 113 ? -7.031 -6.883 -9.07 1 78.44 113 ALA B N 1
ATOM 2963 C CA . ALA B 1 113 ? -8.117 -7.133 -8.125 1 78.44 113 ALA B CA 1
ATOM 2964 C C . ALA B 1 113 ? -9.398 -7.527 -8.859 1 78.44 113 ALA B C 1
ATOM 2966 O O . ALA B 1 113 ? -10.375 -7.953 -8.234 1 78.44 113 ALA B O 1
ATOM 2967 N N . GLU B 1 114 ? -9.344 -7.523 -10.117 1 82.81 114 GLU B N 1
ATOM 2968 C CA . GLU B 1 114 ? -10.531 -7.801 -10.93 1 82.81 114 GLU B CA 1
ATOM 2969 C C . GLU B 1 114 ? -10.594 -9.273 -11.328 1 82.81 114 GLU B C 1
ATOM 2971 O O . GLU B 1 114 ? -9.586 -9.977 -11.281 1 82.81 114 GLU B O 1
ATOM 2976 N N . SER B 1 115 ? -11.805 -9.742 -11.68 1 84.88 115 SER B N 1
ATOM 2977 C CA . SER B 1 115 ? -12.008 -11.148 -12.023 1 84.88 115 SER B CA 1
ATOM 2978 C C . SER B 1 115 ? -12.922 -11.297 -13.234 1 84.88 115 SER B C 1
ATOM 2980 O O . SER B 1 115 ? -13.594 -10.336 -13.633 1 84.88 115 SER B O 1
ATOM 2982 N N . GLY B 1 116 ? -12.836 -12.523 -13.836 1 89.25 116 GLY B N 1
ATOM 2983 C CA . GLY B 1 116 ? -13.727 -12.836 -14.945 1 89.25 116 GLY B CA 1
ATOM 2984 C C . GLY B 1 116 ? -13.141 -12.461 -16.297 1 89.25 116 GLY B C 1
ATOM 2985 O O . GLY B 1 116 ? -12.055 -11.883 -16.375 1 89.25 116 GLY B O 1
ATOM 2986 N N . TRP B 1 117 ? -13.93 -12.805 -17.344 1 94.62 117 TRP B N 1
ATOM 2987 C CA . TRP B 1 117 ? -13.477 -12.609 -18.719 1 94.62 117 TRP B CA 1
ATOM 2988 C C . TRP B 1 117 ? -13.336 -11.125 -19.031 1 94.62 117 TRP B C 1
ATOM 2990 O O . TRP B 1 117 ? -12.414 -10.719 -19.734 1 94.62 117 TRP B O 1
ATOM 3000 N N . ALA B 1 118 ? -14.258 -10.32 -18.422 1 93.31 118 ALA B N 1
ATOM 3001 C CA . ALA B 1 118 ? -14.258 -8.891 -18.719 1 93.31 118 ALA B CA 1
ATOM 3002 C C . ALA B 1 118 ? -12.977 -8.227 -18.219 1 93.31 118 ALA B C 1
ATOM 3004 O O . ALA B 1 118 ? -12.562 -7.188 -18.734 1 93.31 118 ALA B O 1
ATOM 3005 N N . ALA B 1 119 ? -12.328 -8.852 -17.297 1 93.12 119 ALA B N 1
ATOM 3006 C CA . ALA B 1 119 ? -11.125 -8.289 -16.688 1 93.12 119 ALA B CA 1
ATOM 3007 C C . ALA B 1 119 ? -9.867 -8.766 -17.406 1 93.12 119 ALA B C 1
ATOM 3009 O O . ALA B 1 119 ? -8.75 -8.391 -17.031 1 93.12 119 ALA B O 1
ATOM 3010 N N . THR B 1 120 ? -9.984 -9.562 -18.438 1 96.38 120 THR B N 1
ATOM 3011 C CA . THR B 1 120 ? -8.828 -10.125 -19.109 1 96.38 120 THR B CA 1
ATOM 3012 C C . THR B 1 120 ? -8.086 -9.055 -19.906 1 96.38 120 THR B C 1
ATOM 3014 O O . THR B 1 120 ? -8.695 -8.078 -20.344 1 96.38 120 THR B O 1
ATOM 3017 N N . ASP B 1 121 ? -6.816 -9.258 -20.031 1 96.44 121 ASP B N 1
ATOM 3018 C CA . ASP B 1 121 ? -5.902 -8.352 -20.719 1 96.44 121 ASP B CA 1
ATOM 3019 C C . ASP B 1 121 ? -4.797 -9.133 -21.438 1 96.44 121 ASP B C 1
ATOM 3021 O O . ASP B 1 121 ? -3.967 -9.773 -20.781 1 96.44 121 ASP B O 1
ATOM 3025 N N . PRO B 1 122 ? -4.762 -9.023 -22.797 1 96.31 122 PRO B N 1
ATOM 3026 C CA . PRO B 1 122 ? -3.729 -9.758 -23.531 1 96.31 122 PRO B CA 1
ATOM 3027 C C . PRO B 1 122 ? -2.314 -9.297 -23.188 1 96.31 122 PRO B C 1
ATOM 3029 O O . PRO B 1 122 ? -1.345 -10.008 -23.469 1 96.31 122 PRO B O 1
ATOM 3032 N N . ASP B 1 123 ? -2.213 -8.07 -22.578 1 97.06 123 ASP B N 1
ATOM 3033 C CA . ASP B 1 123 ? -0.899 -7.523 -22.25 1 97.06 123 ASP B CA 1
ATOM 3034 C C . ASP B 1 123 ? -0.575 -7.723 -20.766 1 97.06 123 ASP B C 1
ATOM 3036 O O . ASP B 1 123 ? 0.405 -7.168 -20.266 1 97.06 123 ASP B O 1
ATOM 3040 N N . LEU B 1 124 ? -1.33 -8.523 -20.094 1 96.5 124 LEU B N 1
ATOM 3041 C CA . LEU B 1 124 ? -1.232 -8.672 -18.641 1 96.5 124 LEU B CA 1
ATOM 3042 C C . LEU B 1 124 ? 0.167 -9.117 -18.234 1 96.5 124 LEU B C 1
ATOM 3044 O O . LEU B 1 124 ? 0.659 -8.742 -17.172 1 96.5 124 LEU B O 1
ATOM 3048 N N . PHE B 1 125 ? 0.839 -9.875 -19.094 1 97.62 125 PHE B N 1
ATOM 3049 C CA . PHE B 1 125 ? 2.062 -10.555 -18.688 1 97.62 125 PHE B CA 1
ATOM 3050 C C . PHE B 1 125 ? 3.291 -9.82 -19.203 1 97.62 125 PHE B C 1
ATOM 3052 O O . PHE B 1 125 ? 4.426 -10.203 -18.891 1 97.62 125 PHE B O 1
ATOM 3059 N N . ARG B 1 126 ? 3.059 -8.766 -19.969 1 97 126 ARG B N 1
ATOM 3060 C CA . ARG B 1 126 ? 4.188 -8.016 -20.5 1 97 126 ARG B CA 1
ATOM 3061 C C . ARG B 1 126 ? 5.066 -7.465 -19.391 1 97 126 ARG B C 1
ATOM 3063 O O . ARG B 1 126 ? 4.582 -6.762 -18.5 1 97 126 ARG B O 1
ATOM 3070 N N . ASP B 1 127 ? 6.273 -7.918 -19.375 1 94.88 127 ASP B N 1
ATOM 3071 C CA . ASP B 1 127 ? 7.34 -7.488 -18.469 1 94.88 127 ASP B CA 1
ATOM 3072 C C . ASP B 1 127 ? 7.102 -7.992 -17.047 1 94.88 127 ASP B C 1
ATOM 3074 O O . ASP B 1 127 ? 7.805 -7.602 -16.125 1 94.88 127 ASP B O 1
ATOM 3078 N N . ALA B 1 128 ? 6.109 -8.812 -16.922 1 96.12 128 ALA B N 1
ATOM 3079 C CA . ALA B 1 128 ? 5.879 -9.422 -15.609 1 96.12 128 ALA B CA 1
ATOM 3080 C C . ALA B 1 128 ? 6.805 -10.609 -15.383 1 96.12 128 ALA B C 1
ATOM 3082 O O . ALA B 1 128 ? 7.312 -11.203 -16.344 1 96.12 128 ALA B O 1
ATOM 3083 N N . VAL B 1 129 ? 6.992 -10.859 -14.18 1 97 129 VAL B N 1
ATOM 3084 C CA . VAL B 1 129 ? 7.762 -12.047 -13.805 1 97 129 VAL B CA 1
ATOM 3085 C C . VAL B 1 129 ? 6.859 -13.273 -13.836 1 97 129 VAL B C 1
ATOM 3087 O O . VAL B 1 129 ? 5.707 -13.219 -13.398 1 97 129 VAL B O 1
ATOM 3090 N N . TRP B 1 130 ? 7.414 -14.359 -14.383 1 98.5 130 TRP B N 1
ATOM 3091 C CA . TRP B 1 130 ? 6.754 -15.664 -14.398 1 98.5 130 TRP B CA 1
ATOM 3092 C C . TRP B 1 130 ? 7.621 -16.719 -13.734 1 98.5 130 TRP B C 1
ATOM 3094 O O . TRP B 1 130 ? 8.648 -17.125 -14.281 1 98.5 130 TRP B O 1
ATOM 3104 N N . ALA B 1 131 ? 7.223 -17.125 -12.484 1 98.75 131 ALA B N 1
ATOM 3105 C CA . ALA B 1 131 ? 7.941 -18.203 -11.812 1 98.75 131 ALA B CA 1
ATOM 3106 C C . ALA B 1 131 ? 7.715 -19.531 -12.523 1 98.75 131 ALA B C 1
ATOM 3108 O O . ALA B 1 131 ? 6.574 -19.906 -12.82 1 98.75 131 ALA B O 1
ATOM 3109 N N . VAL B 1 132 ? 8.773 -20.25 -12.805 1 98.88 132 VAL B N 1
ATOM 3110 C CA . VAL B 1 132 ? 8.695 -21.547 -13.445 1 98.88 132 VAL B CA 1
ATOM 3111 C C . VAL B 1 132 ? 9.492 -22.578 -12.648 1 98.88 132 VAL B C 1
ATOM 3113 O O . VAL B 1 132 ? 10.648 -22.328 -12.297 1 98.88 132 VAL B O 1
ATOM 3116 N N . GLY B 1 133 ? 8.875 -23.672 -12.383 1 98.81 133 GLY B N 1
ATOM 3117 C CA . GLY B 1 133 ? 9.414 -24.656 -11.461 1 98.81 133 GLY B CA 1
ATOM 3118 C C . GLY B 1 133 ? 10.617 -25.391 -12.016 1 98.81 133 GLY B C 1
ATOM 3119 O O . GLY B 1 133 ? 10.641 -25.766 -13.195 1 98.81 133 GLY B O 1
ATOM 3120 N N . VAL B 1 134 ? 11.609 -25.641 -11.109 1 98.75 134 VAL B N 1
ATOM 3121 C CA . VAL B 1 134 ? 12.789 -26.422 -11.461 1 98.75 134 VAL B CA 1
ATOM 3122 C C . VAL B 1 134 ? 13.047 -27.469 -10.383 1 98.75 134 VAL B C 1
ATOM 3124 O O . VAL B 1 134 ? 14.195 -27.75 -10.047 1 98.75 134 VAL B O 1
ATOM 3127 N N . ASP B 1 135 ? 11.969 -27.984 -9.789 1 98.25 135 ASP B N 1
ATOM 3128 C CA . ASP B 1 135 ? 12.086 -29.031 -8.789 1 98.25 135 ASP B CA 1
ATOM 3129 C C . ASP B 1 135 ? 12.805 -30.25 -9.359 1 98.25 135 ASP B C 1
ATOM 3131 O O . ASP B 1 135 ? 12.82 -30.469 -10.57 1 98.25 135 ASP B O 1
ATOM 3135 N N . GLU B 1 136 ? 13.359 -31.031 -8.453 1 96.56 136 GLU B N 1
ATOM 3136 C CA . GLU B 1 136 ? 14 -32.281 -8.867 1 96.56 136 GLU B CA 1
ATOM 3137 C C . GLU B 1 136 ? 13.031 -33.156 -9.672 1 96.56 136 GLU B C 1
ATOM 3139 O O . GLU B 1 136 ? 11.867 -33.281 -9.312 1 96.56 136 GLU B O 1
ATOM 3144 N N . GLY B 1 137 ? 13.523 -33.656 -10.781 1 95.69 137 GLY B N 1
ATOM 3145 C CA . GLY B 1 137 ? 12.703 -34.531 -11.594 1 95.69 137 GLY B CA 1
ATOM 3146 C C . GLY B 1 137 ? 12.039 -33.812 -12.758 1 95.69 137 GLY B C 1
ATOM 3147 O O . GLY B 1 137 ? 11.484 -34.469 -13.656 1 95.69 137 GLY B O 1
ATOM 3148 N N . THR B 1 138 ? 12.086 -32.5 -12.797 1 98.06 138 THR B N 1
ATOM 3149 C CA . THR B 1 138 ? 11.523 -31.75 -13.906 1 98.06 138 THR B CA 1
ATOM 3150 C C . THR B 1 138 ? 12.242 -32.094 -15.211 1 98.06 138 THR B C 1
ATOM 3152 O O . THR B 1 138 ? 13.477 -32.094 -15.258 1 98.06 138 THR B O 1
ATOM 3155 N N . ARG B 1 139 ? 11.477 -32.375 -16.234 1 98 139 ARG B N 1
ATOM 3156 C CA . ARG B 1 139 ? 12.055 -32.75 -17.531 1 98 139 ARG B CA 1
ATOM 3157 C C . ARG B 1 139 ? 12.289 -31.516 -18.406 1 98 139 ARG B C 1
ATOM 3159 O O . ARG B 1 139 ? 11.539 -30.547 -18.328 1 98 139 ARG B O 1
ATOM 3166 N N . ALA B 1 140 ? 13.25 -31.625 -19.234 1 98.06 140 ALA B N 1
ATOM 3167 C CA . ALA B 1 140 ? 13.711 -30.484 -20.016 1 98.06 140 ALA B CA 1
ATOM 3168 C C . ALA B 1 140 ? 12.672 -30.078 -21.047 1 98.06 140 ALA B C 1
ATOM 3170 O O . ALA B 1 140 ? 12.43 -28.875 -21.266 1 98.06 140 ALA B O 1
ATOM 3171 N N . GLU B 1 141 ? 12.102 -31.047 -21.672 1 97.62 141 GLU B N 1
ATOM 3172 C CA . GLU B 1 141 ? 11.219 -30.734 -22.781 1 97.62 141 GLU B CA 1
ATOM 3173 C C . GLU B 1 141 ? 9.984 -29.953 -22.312 1 97.62 141 GLU B C 1
ATOM 3175 O O . GLU B 1 141 ? 9.727 -28.844 -22.781 1 97.62 141 GLU B O 1
ATOM 3180 N N . PRO B 1 142 ? 9.219 -30.484 -21.328 1 98.31 142 PRO B N 1
ATOM 3181 C CA . PRO B 1 142 ? 8.078 -29.703 -20.859 1 98.31 142 PRO B CA 1
ATOM 3182 C C . PRO B 1 142 ? 8.5 -28.359 -20.25 1 98.31 142 PRO B C 1
ATOM 3184 O O . PRO B 1 142 ? 7.781 -27.359 -20.375 1 98.31 142 PRO B O 1
ATOM 3187 N N . TRP B 1 143 ? 9.656 -28.328 -19.609 1 98.62 143 TRP B N 1
ATOM 3188 C CA . TRP B 1 143 ? 10.141 -27.078 -19.031 1 98.62 143 TRP B CA 1
ATOM 3189 C C . TRP B 1 143 ? 10.367 -26.031 -20.109 1 98.62 143 TRP B C 1
ATOM 3191 O O . TRP B 1 143 ? 9.961 -24.875 -19.969 1 98.62 143 TRP B O 1
ATOM 3201 N N . THR B 1 144 ? 10.953 -26.453 -21.172 1 98.25 144 THR B N 1
ATOM 3202 C CA . THR B 1 144 ? 11.227 -25.562 -22.297 1 98.25 144 THR B CA 1
ATOM 3203 C C . THR B 1 144 ? 9.922 -25.047 -22.906 1 98.25 144 THR B C 1
ATOM 3205 O O . THR B 1 144 ? 9.812 -23.875 -23.266 1 98.25 144 THR B O 1
ATOM 3208 N N . THR B 1 145 ? 9.008 -25.922 -23 1 98.19 145 THR B N 1
ATOM 3209 C CA . THR B 1 145 ? 7.711 -25.562 -23.562 1 98.19 145 THR B CA 1
ATOM 3210 C C . THR B 1 145 ? 7.02 -24.5 -22.719 1 98.19 145 THR B C 1
ATOM 3212 O O . THR B 1 145 ? 6.543 -23.5 -23.234 1 98.19 145 THR B O 1
ATOM 3215 N N . VAL B 1 146 ? 6.969 -24.672 -21.406 1 98.75 146 VAL B N 1
ATOM 3216 C CA . VAL B 1 146 ? 6.328 -23.75 -20.484 1 98.75 146 VAL B CA 1
ATOM 3217 C C . VAL B 1 146 ? 7.062 -22.406 -20.484 1 98.75 146 VAL B C 1
ATOM 3219 O O . VAL B 1 146 ? 6.434 -21.344 -20.531 1 98.75 146 VAL B O 1
ATOM 3222 N N . THR B 1 147 ? 8.352 -22.438 -20.484 1 98.62 147 THR B N 1
ATOM 3223 C CA . THR B 1 147 ? 9.172 -21.234 -20.484 1 98.62 147 THR B CA 1
ATOM 3224 C C . THR B 1 147 ? 8.977 -20.438 -21.781 1 98.62 147 THR B C 1
ATOM 3226 O O . THR B 1 147 ? 8.844 -19.219 -21.75 1 98.62 147 THR B O 1
ATOM 3229 N N . ARG B 1 148 ? 8.945 -21.172 -22.891 1 98.38 148 ARG B N 1
ATOM 3230 C CA . ARG B 1 148 ? 8.719 -20.516 -24.172 1 98.38 148 ARG B CA 1
ATOM 3231 C C . ARG B 1 148 ? 7.371 -19.797 -24.203 1 98.38 148 ARG B C 1
ATOM 3233 O O . ARG B 1 148 ? 7.27 -18.672 -24.688 1 98.38 148 ARG B O 1
ATOM 3240 N N . LEU B 1 149 ? 6.383 -20.484 -23.703 1 98.5 149 LEU B N 1
ATOM 3241 C CA . LEU B 1 149 ? 5.07 -19.859 -23.641 1 98.5 149 LEU B CA 1
ATOM 3242 C C . LEU B 1 149 ? 5.125 -18.562 -22.844 1 98.5 149 LEU B C 1
ATOM 3244 O O . LEU B 1 149 ? 4.625 -17.531 -23.297 1 98.5 149 LEU B O 1
ATOM 3248 N N . ALA B 1 150 ? 5.73 -18.562 -21.625 1 98.62 150 ALA B N 1
ATOM 3249 C CA . ALA B 1 150 ? 5.84 -17.375 -20.766 1 98.62 150 ALA B CA 1
ATOM 3250 C C . ALA B 1 150 ? 6.547 -16.234 -21.5 1 98.62 150 ALA B C 1
ATOM 3252 O O . ALA B 1 150 ? 6.074 -15.102 -21.484 1 98.62 150 ALA B O 1
ATOM 3253 N N . LEU B 1 151 ? 7.605 -16.594 -22.172 1 98.56 151 LEU B N 1
ATOM 3254 C CA . LEU B 1 151 ? 8.398 -15.594 -22.891 1 98.56 151 LEU B CA 1
ATOM 3255 C C . LEU B 1 151 ? 7.613 -15.023 -24.062 1 98.56 151 LEU B C 1
ATOM 3257 O O . LEU B 1 151 ? 7.629 -13.812 -24.297 1 98.56 151 LEU B O 1
ATOM 3261 N N . ASP B 1 152 ? 6.957 -15.891 -24.781 1 98.31 152 ASP B N 1
ATOM 3262 C CA . ASP B 1 152 ? 6.184 -15.453 -25.938 1 98.31 152 ASP B CA 1
ATOM 3263 C C . ASP B 1 152 ? 5.035 -14.539 -25.516 1 98.31 152 ASP B C 1
ATOM 3265 O O . ASP B 1 152 ? 4.582 -13.703 -26.297 1 98.31 152 ASP B O 1
ATOM 3269 N N . CYS B 1 153 ? 4.562 -14.68 -24.312 1 98 153 CYS B N 1
ATOM 3270 C CA . CYS B 1 153 ? 3.506 -13.828 -23.781 1 98 153 CYS B CA 1
ATOM 3271 C C . CYS B 1 153 ? 4.078 -12.516 -23.25 1 98 153 CYS B C 1
ATOM 3273 O O . CYS B 1 153 ? 3.334 -11.648 -22.797 1 98 153 CYS B O 1
ATOM 3275 N N . GLY B 1 154 ? 5.352 -12.375 -23.234 1 97.75 154 GLY B N 1
ATOM 3276 C CA . GLY B 1 154 ? 6 -11.117 -22.906 1 97.75 154 GLY B CA 1
ATOM 3277 C C . GLY B 1 154 ? 6.578 -11.094 -21.5 1 97.75 154 GLY B C 1
ATOM 3278 O O . GLY B 1 154 ? 7.102 -10.07 -21.062 1 97.75 154 GLY B O 1
ATOM 3279 N N . ALA B 1 155 ? 6.559 -12.188 -20.812 1 98.06 155 ALA B N 1
ATOM 3280 C CA . ALA B 1 155 ? 7.027 -12.242 -19.438 1 98.06 155 ALA B CA 1
ATOM 3281 C C . ALA B 1 155 ? 8.531 -12.492 -19.375 1 98.06 155 ALA B C 1
ATOM 3283 O O . ALA B 1 155 ? 9.164 -12.781 -20.391 1 98.06 155 ALA B O 1
ATOM 3284 N N . VAL B 1 156 ? 9.055 -12.234 -18.234 1 97.69 156 VAL B N 1
ATOM 3285 C CA . VAL B 1 156 ? 10.398 -12.672 -17.875 1 97.69 156 VAL B CA 1
ATOM 3286 C C . VAL B 1 156 ? 10.312 -13.836 -16.875 1 97.69 156 VAL B C 1
ATOM 3288 O O . VAL B 1 156 ? 9.461 -13.836 -15.992 1 97.69 156 VAL B O 1
ATOM 3291 N N . VAL B 1 157 ? 11.242 -14.852 -17.078 1 98.5 157 VAL B N 1
ATOM 3292 C CA . VAL B 1 157 ? 11.055 -16.094 -16.328 1 98.5 157 VAL B CA 1
ATOM 3293 C C . VAL B 1 157 ? 12.055 -16.172 -15.18 1 98.5 157 VAL B C 1
ATOM 3295 O O . VAL B 1 157 ? 13.25 -15.898 -15.367 1 98.5 157 VAL B O 1
ATOM 3298 N N . VAL B 1 158 ? 11.578 -16.5 -13.984 1 98.5 158 VAL B N 1
ATOM 3299 C CA . VAL B 1 158 ? 12.406 -16.781 -12.812 1 98.5 158 VAL B CA 1
ATOM 3300 C C . VAL B 1 158 ? 12.312 -18.266 -12.453 1 98.5 158 VAL B C 1
ATOM 3302 O O . VAL B 1 158 ? 11.234 -18.75 -12.078 1 98.5 158 VAL B O 1
ATOM 3305 N N . PRO B 1 159 ? 13.414 -19.016 -12.602 1 98.62 159 PRO B N 1
ATOM 3306 C CA . PRO B 1 159 ? 13.375 -20.406 -12.141 1 98.62 159 PRO B CA 1
ATOM 3307 C C . PRO B 1 159 ? 13.305 -20.516 -10.617 1 98.62 159 PRO B C 1
ATOM 3309 O O . PRO B 1 159 ? 14.039 -19.812 -9.914 1 98.62 159 PRO B O 1
ATOM 3312 N N . VAL B 1 160 ? 12.445 -21.375 -10.125 1 98.62 160 VAL B N 1
ATOM 3313 C CA . VAL B 1 160 ? 12.25 -21.484 -8.68 1 98.62 160 VAL B CA 1
ATOM 3314 C C . VAL B 1 160 ? 11.859 -22.906 -8.312 1 98.62 160 VAL B C 1
ATOM 3316 O O . VAL B 1 160 ? 11.258 -23.625 -9.125 1 98.62 160 VAL B O 1
ATOM 3319 N N . VAL B 1 161 ? 12.219 -23.328 -7.105 1 98.5 161 VAL B N 1
ATOM 3320 C CA . VAL B 1 161 ? 11.656 -24.562 -6.555 1 98.5 161 VAL B CA 1
ATOM 3321 C C . VAL B 1 161 ? 10.375 -24.234 -5.781 1 98.5 161 VAL B C 1
ATOM 3323 O O . VAL B 1 161 ? 10.242 -23.141 -5.219 1 98.5 161 VAL B O 1
ATOM 3326 N N . ALA B 1 162 ? 9.484 -25.188 -5.734 1 98.5 162 ALA B N 1
ATOM 3327 C CA . ALA B 1 162 ? 8.125 -24.984 -5.242 1 98.5 162 ALA B CA 1
ATOM 3328 C C . ALA B 1 162 ? 8.141 -24.438 -3.814 1 98.5 162 ALA B C 1
ATOM 3330 O O . ALA B 1 162 ? 7.477 -23.453 -3.512 1 98.5 162 ALA B O 1
ATOM 3331 N N . ASP B 1 163 ? 8.914 -25.031 -2.941 1 98.06 163 ASP B N 1
ATOM 3332 C CA . ASP B 1 163 ? 8.953 -24.641 -1.536 1 98.06 163 ASP B CA 1
ATOM 3333 C C . ASP B 1 163 ? 9.5 -23.234 -1.377 1 98.06 163 ASP B C 1
ATOM 3335 O O . ASP B 1 163 ? 8.984 -22.453 -0.576 1 98.06 163 ASP B O 1
ATOM 3339 N N . GLU B 1 164 ? 10.523 -22.906 -2.135 1 98.44 164 GLU B N 1
ATOM 3340 C CA . GLU B 1 164 ? 11.117 -21.578 -2.088 1 98.44 164 GLU B CA 1
ATOM 3341 C C . GLU B 1 164 ? 10.156 -20.516 -2.635 1 98.44 164 GLU B C 1
ATOM 3343 O O . GLU B 1 164 ? 10.062 -19.422 -2.094 1 98.44 164 GLU B O 1
ATOM 3348 N N . HIS B 1 165 ? 9.508 -20.922 -3.711 1 98.69 165 HIS B N 1
ATOM 3349 C CA . HIS B 1 165 ? 8.469 -20.047 -4.254 1 98.69 165 HIS B CA 1
ATOM 3350 C C . HIS B 1 165 ? 7.43 -19.703 -3.193 1 98.69 165 HIS B C 1
ATOM 3352 O O . HIS B 1 165 ? 7.133 -18.531 -2.971 1 98.69 165 HIS B O 1
ATOM 3358 N N . ASP B 1 166 ? 6.922 -20.703 -2.525 1 98.75 166 ASP B N 1
ATOM 3359 C CA . ASP B 1 166 ? 5.828 -20.516 -1.581 1 98.75 166 ASP B CA 1
ATOM 3360 C C . ASP B 1 166 ? 6.277 -19.688 -0.38 1 98.75 166 ASP B C 1
ATOM 3362 O O . ASP B 1 166 ? 5.52 -18.859 0.132 1 98.75 166 ASP B O 1
ATOM 3366 N N . ARG B 1 167 ? 7.5 -19.875 0.074 1 98.69 167 ARG B N 1
ATOM 3367 C CA . ARG B 1 167 ? 8.039 -19.047 1.148 1 98.69 167 ARG B CA 1
ATOM 3368 C C . ARG B 1 167 ? 8.195 -17.609 0.698 1 98.69 167 ARG B C 1
ATOM 3370 O O . ARG B 1 167 ? 7.91 -16.672 1.459 1 98.69 167 ARG B O 1
ATOM 3377 N N . ALA B 1 168 ? 8.656 -17.422 -0.527 1 98.62 168 ALA B N 1
ATOM 3378 C CA . ALA B 1 168 ? 8.859 -16.078 -1.06 1 98.62 168 ALA B CA 1
ATOM 3379 C C . ALA B 1 168 ? 7.535 -15.328 -1.186 1 98.62 168 ALA B C 1
ATOM 3381 O O . ALA B 1 168 ? 7.414 -14.188 -0.737 1 98.62 168 ALA B O 1
ATOM 3382 N N . VAL B 1 169 ? 6.543 -15.977 -1.732 1 98.44 169 VAL B N 1
ATOM 3383 C CA . VAL B 1 169 ? 5.293 -15.266 -2.01 1 98.44 169 VAL B CA 1
ATOM 3384 C C . VAL B 1 169 ? 4.527 -15.047 -0.71 1 98.44 169 VAL B C 1
ATOM 3386 O O . VAL B 1 169 ? 3.727 -14.109 -0.608 1 98.44 169 VAL B O 1
ATOM 3389 N N . ALA B 1 170 ? 4.75 -15.859 0.354 1 98.81 170 ALA B N 1
ATOM 3390 C CA . ALA B 1 170 ? 4.176 -15.57 1.664 1 98.81 170 ALA B CA 1
ATOM 3391 C C . ALA B 1 170 ? 4.562 -14.172 2.131 1 98.81 170 ALA B C 1
ATOM 3393 O O . ALA B 1 170 ? 3.748 -13.461 2.729 1 98.81 170 ALA B O 1
ATOM 3394 N N . ARG B 1 171 ? 5.773 -13.789 1.803 1 98.69 171 ARG B N 1
ATOM 3395 C CA . ARG B 1 171 ? 6.328 -12.516 2.25 1 98.69 171 ARG B CA 1
ATOM 3396 C C . ARG B 1 171 ? 5.863 -11.375 1.354 1 98.69 171 ARG B C 1
ATOM 3398 O O . ARG B 1 171 ? 5.477 -10.312 1.846 1 98.69 171 ARG B O 1
ATOM 3405 N N . ILE B 1 172 ? 5.789 -11.562 0.036 1 98.25 172 ILE B N 1
ATOM 3406 C CA . ILE B 1 172 ? 5.691 -10.422 -0.865 1 98.25 172 ILE B CA 1
ATOM 3407 C C . ILE B 1 172 ? 4.316 -10.406 -1.531 1 98.25 172 ILE B C 1
ATOM 3409 O O . ILE B 1 172 ? 3.971 -9.453 -2.232 1 98.25 172 ILE B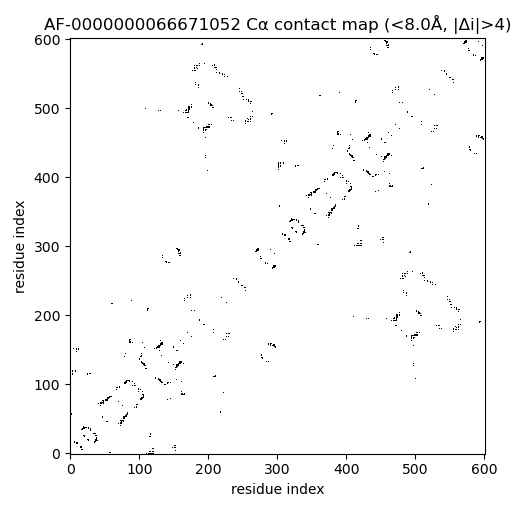 O 1
ATOM 3413 N N . SER B 1 173 ? 3.494 -11.352 -1.299 1 97.5 173 SER B N 1
ATOM 3414 C CA . SER B 1 173 ? 2.16 -11.383 -1.891 1 97.5 173 SER B CA 1
ATOM 3415 C C . SER B 1 173 ? 1.092 -11.633 -0.831 1 97.5 173 SER B C 1
ATOM 3417 O O . SER B 1 173 ? 0.156 -10.836 -0.692 1 97.5 173 SER B O 1
ATOM 3419 N N . HIS B 1 174 ? 1.234 -12.695 0.017 1 98.19 174 HIS B N 1
ATOM 3420 C CA . HIS B 1 174 ? 0.206 -13.031 0.995 1 98.19 174 HIS B CA 1
ATOM 3421 C C . HIS B 1 174 ? 0.175 -12.023 2.135 1 98.19 174 HIS B C 1
ATOM 3423 O O . HIS B 1 174 ? -0.889 -11.5 2.482 1 98.19 174 HIS B O 1
ATOM 3429 N N . LEU B 1 175 ? 1.336 -11.703 2.703 1 98.81 175 LEU B N 1
ATOM 3430 C CA . LEU B 1 175 ? 1.418 -10.773 3.818 1 98.81 175 LEU B CA 1
ATOM 3431 C C . LEU B 1 175 ? 0.876 -9.398 3.422 1 98.81 175 LEU B C 1
ATOM 3433 O O . LEU B 1 175 ? 0.188 -8.75 4.211 1 98.81 175 LEU B O 1
ATOM 3437 N N . PRO B 1 176 ? 1.193 -8.922 2.176 1 98.44 176 PRO B N 1
ATOM 3438 C CA . PRO B 1 176 ? 0.595 -7.66 1.74 1 98.44 176 PRO B CA 1
ATOM 3439 C C . PRO B 1 176 ? -0.928 -7.66 1.857 1 98.44 176 PRO B C 1
ATOM 3441 O O . PRO B 1 176 ? -1.517 -6.656 2.273 1 98.44 176 PRO B O 1
ATOM 3444 N N . HIS B 1 177 ? -1.604 -8.75 1.518 1 98.06 177 HIS B N 1
ATOM 3445 C CA . HIS B 1 177 ? -3.055 -8.836 1.65 1 98.06 177 HIS B CA 1
ATOM 3446 C C . HIS B 1 177 ? -3.479 -8.758 3.113 1 98.06 177 HIS B C 1
ATOM 3448 O O . HIS B 1 177 ? -4.406 -8.016 3.457 1 98.06 177 HIS B O 1
ATOM 3454 N N . VAL B 1 178 ? -2.791 -9.461 3.961 1 98.88 178 VAL B N 1
ATOM 3455 C CA . VAL B 1 178 ? -3.129 -9.516 5.379 1 98.88 178 VAL B CA 1
ATOM 3456 C C . VAL B 1 178 ? -3.008 -8.125 5.992 1 98.88 178 VAL B C 1
ATOM 3458 O O . VAL B 1 178 ? -3.926 -7.656 6.676 1 98.88 178 VAL B O 1
ATOM 3461 N N . LEU B 1 179 ? -1.919 -7.449 5.734 1 98.88 179 LEU B N 1
ATOM 3462 C CA . LEU B 1 179 ? -1.69 -6.129 6.316 1 98.88 179 LEU B CA 1
ATOM 3463 C C . LEU B 1 179 ? -2.637 -5.098 5.711 1 98.88 179 LEU B C 1
ATOM 3465 O O . LEU B 1 179 ? -3.082 -4.176 6.402 1 98.88 179 LEU B O 1
ATOM 3469 N N . ALA B 1 180 ? -2.932 -5.234 4.406 1 98.69 180 ALA B N 1
ATOM 3470 C CA . ALA B 1 180 ? -3.881 -4.328 3.766 1 98.69 180 ALA B CA 1
ATOM 3471 C C . ALA B 1 180 ? -5.262 -4.434 4.41 1 98.69 180 ALA B C 1
ATOM 3473 O O . ALA B 1 180 ? -5.926 -3.42 4.637 1 98.69 180 ALA B O 1
ATOM 3474 N N . GLU B 1 181 ? -5.703 -5.668 4.66 1 98.81 181 GLU B N 1
ATOM 3475 C CA . GLU B 1 181 ? -6.992 -5.887 5.305 1 98.81 181 GLU B CA 1
ATOM 3476 C C . GLU B 1 181 ? -7.039 -5.238 6.684 1 98.81 181 GLU B C 1
ATOM 3478 O O . GLU B 1 181 ? -8.016 -4.57 7.031 1 98.81 181 GLU B O 1
ATOM 3483 N N . ALA B 1 182 ? -5.992 -5.453 7.469 1 98.88 182 ALA B N 1
ATOM 3484 C CA . ALA B 1 182 ? -5.93 -4.879 8.812 1 98.88 182 ALA B CA 1
ATOM 3485 C C . ALA B 1 182 ? -5.938 -3.354 8.75 1 98.88 182 ALA B C 1
ATOM 3487 O O . ALA B 1 182 ? -6.602 -2.701 9.562 1 98.88 182 ALA B O 1
ATOM 3488 N N . LEU B 1 183 ? -5.211 -2.775 7.816 1 98.88 183 LEU B N 1
ATOM 3489 C CA . LEU B 1 183 ? -5.152 -1.327 7.656 1 98.88 183 LEU B CA 1
ATOM 3490 C C . LEU B 1 183 ? -6.523 -0.764 7.293 1 98.88 183 LEU B C 1
ATOM 3492 O O . LEU B 1 183 ? -6.934 0.272 7.824 1 98.88 183 LEU B O 1
ATOM 3496 N N . ALA B 1 184 ? -7.199 -1.457 6.348 1 98.81 184 ALA B N 1
ATOM 3497 C CA . ALA B 1 184 ? -8.539 -1.021 5.957 1 98.81 184 ALA B CA 1
ATOM 3498 C C . ALA B 1 184 ? -9.477 -0.985 7.16 1 98.81 184 ALA B C 1
ATOM 3500 O O . ALA B 1 184 ? -10.203 -0.011 7.355 1 98.81 184 ALA B O 1
ATOM 3501 N N . VAL B 1 185 ? -9.43 -2 8 1 98.88 185 VAL B N 1
ATOM 3502 C CA . VAL B 1 185 ? -10.273 -2.078 9.188 1 98.88 185 VAL B CA 1
ATOM 3503 C C . VAL B 1 185 ? -9.938 -0.934 10.141 1 98.88 185 VAL B C 1
ATOM 3505 O O . VAL B 1 185 ? -10.836 -0.263 10.656 1 98.88 185 VAL B O 1
ATOM 3508 N N . ALA B 1 186 ? -8.664 -0.686 10.367 1 98.69 186 ALA B N 1
ATOM 3509 C CA . ALA B 1 186 ? -8.227 0.383 11.258 1 98.69 186 ALA B CA 1
ATOM 3510 C C . ALA B 1 186 ? -8.711 1.743 10.766 1 98.69 186 ALA B C 1
ATOM 3512 O O . ALA B 1 186 ? -9.188 2.562 11.555 1 98.69 186 ALA B O 1
ATOM 3513 N N . GLY B 1 187 ? -8.539 2 9.445 1 98.5 187 GLY B N 1
ATOM 3514 C CA . GLY B 1 187 ? -8.984 3.264 8.883 1 98.5 187 GLY B CA 1
ATOM 3515 C C . GLY B 1 187 ? -10.484 3.482 9.008 1 98.5 187 GLY B C 1
ATOM 3516 O O . GLY B 1 187 ? -10.922 4.559 9.414 1 98.5 187 GLY B O 1
ATOM 3517 N N . ALA B 1 188 ? -11.234 2.449 8.68 1 98.12 188 ALA B N 1
ATOM 3518 C CA . ALA B 1 188 ? -12.695 2.545 8.703 1 98.12 188 ALA B CA 1
ATOM 3519 C C . ALA B 1 188 ? -13.195 2.803 10.125 1 98.12 188 ALA B C 1
ATOM 3521 O O . ALA B 1 188 ? -14.211 3.475 10.312 1 98.12 188 ALA B O 1
ATOM 3522 N N . ALA B 1 189 ? -12.492 2.344 11.141 1 98.06 189 ALA B N 1
ATOM 3523 C CA . ALA B 1 189 ? -12.875 2.531 12.539 1 98.06 189 ALA B CA 1
ATOM 3524 C C . ALA B 1 189 ? -12.82 4.008 12.93 1 98.06 189 ALA B C 1
ATOM 3526 O O . ALA B 1 189 ? -13.398 4.41 13.938 1 98.06 189 ALA B O 1
ATOM 3527 N N . GLY B 1 190 ? -12.125 4.832 12.148 1 97.5 190 GLY B N 1
ATOM 3528 C CA . GLY B 1 190 ? -12.047 6.262 12.414 1 97.5 190 GLY B CA 1
ATOM 3529 C C . GLY B 1 190 ? -13.242 7.035 11.883 1 97.5 190 GLY B C 1
ATOM 3530 O O . GLY B 1 190 ? -13.336 8.25 12.078 1 97.5 190 GLY B O 1
ATOM 3531 N N . GLY B 1 191 ? -14.133 6.32 11.188 1 96.81 191 GLY B N 1
ATOM 3532 C CA . GLY B 1 191 ? -15.352 6.941 10.703 1 96.81 191 GLY B CA 1
ATOM 3533 C C . GLY B 1 191 ? -15.148 7.762 9.445 1 96.81 191 GLY B C 1
ATOM 3534 O O . GLY B 1 191 ? -14.117 7.648 8.781 1 96.81 191 GLY B O 1
ATOM 3535 N N . ASP B 1 192 ? -16.172 8.586 9.156 1 96.44 192 ASP B N 1
ATOM 3536 C CA . ASP B 1 192 ? -16.219 9.352 7.91 1 96.44 192 ASP B CA 1
ATOM 3537 C C . ASP B 1 192 ? -15.109 10.406 7.871 1 96.44 192 ASP B C 1
ATOM 3539 O O . ASP B 1 192 ? -14.562 10.703 6.805 1 96.44 192 ASP B O 1
ATOM 3543 N N . LEU B 1 193 ? -14.781 10.906 9 1 97.12 193 LEU B N 1
ATOM 3544 C CA . LEU B 1 193 ? -13.727 11.914 9.047 1 97.12 193 LEU B CA 1
ATOM 3545 C C . LEU B 1 193 ? -12.391 11.32 8.602 1 97.12 193 LEU B C 1
ATOM 3547 O O . LEU B 1 193 ? -11.719 11.875 7.727 1 97.12 193 LEU B O 1
ATOM 3551 N N . ALA B 1 194 ? -12.062 10.164 9.227 1 97.44 194 ALA B N 1
ATOM 3552 C CA . ALA B 1 194 ? -10.805 9.516 8.859 1 97.44 194 ALA B CA 1
ATOM 3553 C C . ALA B 1 194 ? -10.789 9.141 7.383 1 97.44 194 ALA B C 1
ATOM 3555 O O . ALA B 1 194 ? -9.82 9.422 6.676 1 97.44 194 ALA B O 1
ATOM 3556 N N . LEU B 1 195 ? -11.867 8.547 6.93 1 96.94 195 LEU B N 1
ATOM 3557 C CA . LEU B 1 195 ? -11.945 8.125 5.535 1 96.94 195 LEU B CA 1
ATOM 3558 C C . LEU B 1 195 ? -11.906 9.32 4.598 1 96.94 195 LEU B C 1
ATOM 3560 O O . LEU B 1 195 ? -11.336 9.25 3.51 1 96.94 195 LEU B O 1
ATOM 3564 N N . GLY B 1 196 ? -12.484 10.445 5.039 1 95.38 196 GLY B N 1
ATOM 3565 C CA . GLY B 1 196 ? -12.477 11.672 4.254 1 95.38 196 GLY B CA 1
ATOM 3566 C C . GLY B 1 196 ? -11.102 12.312 4.172 1 95.38 196 GLY B C 1
ATOM 3567 O O . GLY B 1 196 ? -10.797 13.016 3.205 1 95.38 196 GLY B O 1
ATOM 3568 N N . LEU B 1 197 ? -10.273 12.086 5.172 1 96.56 197 LEU B N 1
ATOM 3569 C CA . LEU B 1 197 ? -8.938 12.68 5.219 1 96.56 197 LEU B CA 1
ATOM 3570 C C . LEU B 1 197 ? -7.914 11.773 4.547 1 96.56 197 LEU B C 1
ATOM 3572 O O . LEU B 1 197 ? -6.789 12.195 4.273 1 96.56 197 LEU B O 1
ATOM 3576 N N . ALA B 1 198 ? -8.32 10.516 4.32 1 95.5 198 ALA B N 1
ATOM 3577 C CA . ALA B 1 198 ? -7.387 9.531 3.775 1 95.5 198 ALA B CA 1
ATOM 3578 C C . ALA B 1 198 ? -6.824 9.992 2.434 1 95.5 198 ALA B C 1
ATOM 3580 O O . ALA B 1 198 ? -7.543 10.578 1.62 1 95.5 198 ALA B O 1
ATOM 3581 N N . ALA B 1 199 ? -5.562 9.742 2.186 1 92.81 199 ALA B N 1
ATOM 3582 C CA . ALA B 1 199 ? -4.84 10.148 0.984 1 92.81 199 ALA B CA 1
ATOM 3583 C C . ALA B 1 199 ? -4.043 8.977 0.403 1 92.81 199 ALA B C 1
ATOM 3585 O O . ALA B 1 199 ? -4.516 7.84 0.395 1 92.81 199 ALA B O 1
ATOM 3586 N N . GLY B 1 200 ? -2.939 9.234 -0.24 1 90.69 200 GLY B N 1
ATOM 3587 C CA . GLY B 1 200 ? -2.219 8.281 -1.071 1 90.69 200 GLY B CA 1
ATOM 3588 C C . GLY B 1 200 ? -1.687 7.094 -0.294 1 90.69 200 GLY B C 1
ATOM 3589 O O . GLY B 1 200 ? -1.722 5.961 -0.781 1 90.69 200 GLY B O 1
ATOM 3590 N N . SER B 1 201 ? -1.151 7.32 0.95 1 92.06 201 SER B N 1
ATOM 3591 C CA . SER B 1 201 ? -0.564 6.227 1.722 1 92.06 201 SER B CA 1
ATOM 3592 C C . SER B 1 201 ? -1.619 5.199 2.115 1 92.06 201 SER B C 1
ATOM 3594 O O . SER B 1 201 ? -1.369 3.994 2.061 1 92.06 201 SER B O 1
ATOM 3596 N N . PHE B 1 202 ? -2.803 5.668 2.469 1 97.19 202 PHE B N 1
ATOM 3597 C CA . PHE B 1 202 ? -3.898 4.773 2.832 1 97.19 202 PHE B CA 1
ATOM 3598 C C . PHE B 1 202 ? -4.445 4.062 1.601 1 97.19 202 PHE B C 1
ATOM 3600 O O . PHE B 1 202 ? -4.664 2.848 1.625 1 97.19 202 PHE B O 1
ATOM 3607 N N . ARG B 1 203 ? -4.656 4.828 0.536 1 95.44 203 ARG B N 1
ATOM 3608 C CA . ARG B 1 203 ? -5.164 4.27 -0.711 1 95.44 203 ARG B CA 1
ATOM 3609 C C . ARG B 1 203 ? -4.27 3.139 -1.209 1 95.44 203 ARG B C 1
ATOM 3611 O O . ARG B 1 203 ? -4.746 2.033 -1.474 1 95.44 203 ARG B O 1
ATOM 3618 N N . ASP B 1 204 ? -2.99 3.375 -1.274 1 94.5 204 ASP B N 1
ATOM 3619 C CA . ASP B 1 204 ? -2.049 2.385 -1.782 1 94.5 204 ASP B CA 1
ATOM 3620 C C . ASP B 1 204 ? -1.933 1.196 -0.83 1 94.5 204 ASP B C 1
ATOM 3622 O O . ASP B 1 204 ? -1.916 0.043 -1.266 1 94.5 204 ASP B O 1
ATOM 3626 N N . GLY B 1 205 ? -1.915 1.471 0.465 1 96.88 205 GLY B N 1
ATOM 3627 C CA . GLY B 1 205 ? -1.736 0.437 1.472 1 96.88 205 GLY B CA 1
ATOM 3628 C C . GLY B 1 205 ? -2.932 -0.488 1.596 1 96.88 205 GLY B C 1
ATOM 3629 O O . GLY B 1 205 ? -2.816 -1.592 2.133 1 96.88 205 GLY B O 1
ATOM 3630 N N . THR B 1 206 ? -4.102 -0.028 1.067 1 97.88 206 THR B N 1
ATOM 3631 C CA . THR B 1 206 ? -5.309 -0.831 1.238 1 97.88 206 THR B CA 1
ATOM 3632 C C . THR B 1 206 ? -5.84 -1.303 -0.112 1 97.88 206 THR B C 1
ATOM 3634 O O . THR B 1 206 ? -6.906 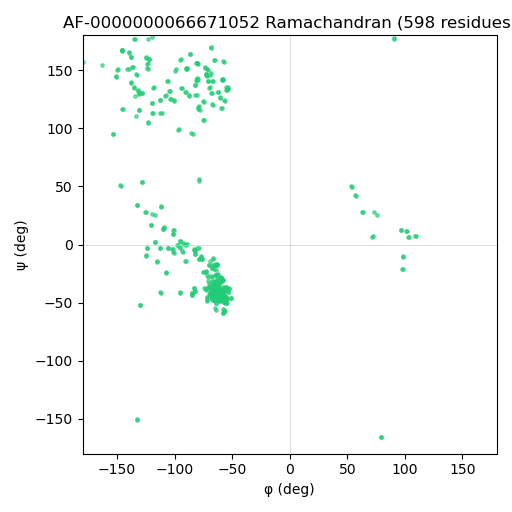-1.913 -0.185 1 97.88 206 THR B O 1
ATOM 3637 N N . ARG B 1 207 ? -5.164 -0.988 -1.21 1 95.62 207 ARG B N 1
ATOM 3638 C CA . ARG B 1 207 ? -5.672 -1.265 -2.551 1 95.62 207 ARG B CA 1
ATOM 3639 C C . ARG B 1 207 ? -6.117 -2.717 -2.678 1 95.62 207 ARG B C 1
ATOM 3641 O O . ARG B 1 207 ? -7.223 -2.992 -3.15 1 95.62 207 ARG B O 1
ATOM 3648 N N . VAL B 1 208 ? -5.316 -3.65 -2.217 1 95.44 208 VAL B N 1
ATOM 3649 C CA . VAL B 1 208 ? -5.59 -5.062 -2.461 1 95.44 208 VAL B CA 1
ATOM 3650 C C . VAL B 1 208 ? -6.672 -5.555 -1.506 1 95.44 208 VAL B C 1
ATOM 3652 O O . VAL B 1 208 ? -7.211 -6.652 -1.68 1 95.44 208 VAL B O 1
ATOM 3655 N N . ALA B 1 209 ? -7.027 -4.773 -0.466 1 97.56 209 ALA B N 1
ATOM 3656 C CA . ALA B 1 209 ? -8.172 -5.105 0.383 1 97.56 209 ALA B CA 1
ATOM 3657 C C . ALA B 1 209 ? -9.477 -4.996 -0.393 1 97.56 209 ALA B C 1
ATOM 3659 O O . ALA B 1 209 ? -10.523 -5.461 0.071 1 97.56 209 ALA B O 1
ATOM 3660 N N . GLY B 1 210 ? -9.445 -4.406 -1.563 1 95.88 210 GLY B N 1
ATOM 3661 C CA . GLY B 1 210 ? -10.602 -4.359 -2.449 1 95.88 210 GLY B CA 1
ATOM 3662 C C . GLY B 1 210 ? -10.859 -5.668 -3.168 1 95.88 210 GLY B C 1
ATOM 3663 O O . GLY B 1 210 ? -11.914 -5.859 -3.77 1 95.88 210 GLY B O 1
ATOM 3664 N N . THR B 1 211 ? -9.93 -6.629 -3.146 1 93.62 211 THR B N 1
ATOM 3665 C CA . THR B 1 211 ? -10.07 -7.934 -3.789 1 93.62 211 THR B CA 1
ATOM 3666 C C . THR B 1 211 ? -11.156 -8.758 -3.109 1 93.62 211 THR B C 1
ATOM 3668 O O . THR B 1 211 ? -11.273 -8.75 -1.881 1 93.62 211 THR B O 1
ATOM 3671 N N . ALA B 1 212 ? -11.922 -9.477 -3.922 1 94 212 ALA B N 1
ATOM 3672 C CA . ALA B 1 212 ? -12.969 -10.328 -3.363 1 94 212 ALA B CA 1
ATOM 3673 C C . ALA B 1 212 ? -12.406 -11.273 -2.309 1 94 212 ALA B C 1
ATOM 3675 O O . ALA B 1 212 ? -11.398 -11.945 -2.541 1 94 212 ALA B O 1
ATOM 3676 N N . PRO B 1 213 ? -13.117 -11.367 -1.139 1 96.69 213 PRO B N 1
ATOM 3677 C CA . PRO B 1 213 ? -12.602 -12.164 -0.021 1 96.69 213 PRO B CA 1
ATOM 3678 C C . PRO B 1 213 ? -12.32 -13.609 -0.406 1 96.69 213 PRO B C 1
ATOM 3680 O O . PRO B 1 213 ? -11.281 -14.164 -0.02 1 96.69 213 PRO B O 1
ATOM 3683 N N . ASP B 1 214 ? -13.125 -14.227 -1.2 1 94 214 ASP B N 1
ATOM 3684 C CA . ASP B 1 214 ? -12.938 -15.617 -1.605 1 94 214 ASP B CA 1
ATOM 3685 C C . ASP B 1 214 ? -11.633 -15.789 -2.385 1 94 214 ASP B C 1
ATOM 3687 O O . ASP B 1 214 ? -10.953 -16.812 -2.24 1 94 214 ASP B O 1
ATOM 3691 N N . LEU B 1 215 ? -11.359 -14.852 -3.229 1 91.62 215 LEU B N 1
ATOM 3692 C CA . LEU B 1 215 ? -10.125 -14.922 -4.008 1 91.62 215 LEU B CA 1
ATOM 3693 C C . LEU B 1 215 ? -8.906 -14.797 -3.102 1 91.62 215 LEU B C 1
ATOM 3695 O O . LEU B 1 215 ? -7.93 -15.539 -3.256 1 91.62 215 LEU B O 1
ATOM 3699 N N . VAL B 1 216 ? -8.953 -13.852 -2.119 1 95.56 216 VAL B N 1
ATOM 3700 C CA . VAL B 1 216 ? -7.84 -13.672 -1.198 1 95.56 216 VAL B CA 1
ATOM 3701 C C . VAL B 1 216 ? -7.609 -14.953 -0.403 1 95.56 216 VAL B C 1
ATOM 3703 O O . VAL B 1 216 ? -6.469 -15.391 -0.244 1 95.56 216 VAL B O 1
ATOM 3706 N N . ARG B 1 217 ? -8.688 -15.508 0.069 1 96.62 217 ARG B N 1
ATOM 3707 C CA . ARG B 1 217 ? -8.57 -16.75 0.818 1 96.62 217 ARG B CA 1
ATOM 3708 C C . ARG B 1 217 ? -7.992 -17.859 -0.051 1 96.62 217 ARG B C 1
ATOM 3710 O O . ARG B 1 217 ? -7.129 -18.625 0.396 1 96.62 217 ARG B O 1
ATOM 3717 N N . ALA B 1 218 ? -8.43 -17.953 -1.288 1 92.94 218 ALA B N 1
ATOM 3718 C CA . ALA B 1 218 ? -7.961 -18.984 -2.219 1 92.94 218 ALA B CA 1
ATOM 3719 C C . ALA B 1 218 ? -6.473 -18.812 -2.514 1 92.94 218 ALA B C 1
ATOM 3721 O O . ALA B 1 218 ? -5.789 -19.781 -2.852 1 92.94 218 ALA B O 1
ATOM 3722 N N . ILE B 1 219 ? -6 -17.625 -2.383 1 92.56 219 ILE B N 1
ATOM 3723 C CA . ILE B 1 219 ? -4.605 -17.312 -2.654 1 92.56 219 ILE B CA 1
ATOM 3724 C C . ILE B 1 219 ? -3.756 -17.609 -1.42 1 92.56 219 ILE B C 1
ATOM 3726 O O . ILE B 1 219 ? -2.707 -18.25 -1.52 1 92.56 219 ILE B O 1
ATOM 3730 N N . CYS B 1 220 ? -4.215 -17.281 -0.211 1 97.31 220 CYS B N 1
ATOM 3731 C CA . CYS B 1 220 ? -3.385 -17.234 0.989 1 97.31 220 CYS B CA 1
ATOM 3732 C C . CYS B 1 220 ? -3.488 -18.547 1.763 1 97.31 220 CYS B C 1
ATOM 3734 O O . CYS B 1 220 ? -2.479 -19.078 2.229 1 97.31 220 CYS B O 1
ATOM 3736 N N . GLU B 1 221 ? -4.633 -19.109 1.88 1 98.12 221 GLU B N 1
ATOM 3737 C CA . GLU B 1 221 ? -4.891 -20.203 2.824 1 98.12 221 GLU B CA 1
ATOM 3738 C C . GLU B 1 221 ? -4.156 -21.469 2.41 1 98.12 221 GLU B C 1
ATOM 3740 O O . GLU B 1 221 ? -3.641 -22.203 3.26 1 98.12 221 GLU B O 1
ATOM 3745 N N . PRO B 1 222 ? -4.059 -21.766 1.101 1 97.44 222 PRO B N 1
ATOM 3746 C CA . PRO B 1 222 ? -3.305 -22.953 0.729 1 97.44 222 PRO B CA 1
ATOM 3747 C C . PRO B 1 222 ? -1.828 -22.875 1.107 1 97.44 222 PRO B C 1
ATOM 3749 O O . PRO B 1 222 ? -1.115 -23.875 1.081 1 97.44 222 PRO B O 1
ATOM 3752 N N . ASN B 1 223 ? -1.323 -21.703 1.396 1 98 223 ASN B N 1
ATOM 3753 C CA . ASN B 1 223 ? 0.056 -21.469 1.809 1 98 223 ASN B CA 1
ATOM 3754 C C . ASN B 1 223 ? 0.137 -21.031 3.268 1 98 223 ASN B C 1
ATOM 3756 O O . ASN B 1 223 ? 1.013 -20.25 3.639 1 98 223 ASN B O 1
ATOM 3760 N N . SER B 1 224 ? -0.772 -21.516 4.102 1 98.12 224 SER B N 1
ATOM 3761 C CA . SER B 1 224 ? -0.941 -21.062 5.477 1 98.12 224 SER B CA 1
ATOM 3762 C C . SER B 1 224 ? 0.319 -21.312 6.301 1 98.12 224 SER B C 1
ATOM 3764 O O . SER B 1 224 ? 0.654 -20.516 7.184 1 98.12 224 SER B O 1
ATOM 3766 N N . GLY B 1 225 ? 1.063 -22.438 6.078 1 98.06 225 GLY B N 1
ATOM 3767 C CA . GLY B 1 225 ? 2.279 -22.703 6.828 1 98.06 225 GLY B CA 1
ATOM 3768 C C . GLY B 1 225 ? 3.309 -21.594 6.707 1 98.06 225 GLY B C 1
ATOM 3769 O O . GLY B 1 225 ? 3.764 -21.047 7.711 1 98.06 225 GLY B O 1
ATOM 3770 N N . ALA B 1 226 ? 3.676 -21.281 5.461 1 98.5 226 ALA B N 1
ATOM 3771 C CA . ALA B 1 226 ? 4.648 -20.219 5.211 1 98.5 226 ALA B CA 1
ATOM 3772 C C . ALA B 1 226 ? 4.109 -18.859 5.66 1 98.5 226 ALA B C 1
ATOM 3774 O O . ALA B 1 226 ? 4.852 -18.047 6.207 1 98.5 226 ALA B O 1
ATOM 3775 N N . LEU B 1 227 ? 2.818 -18.609 5.453 1 98.75 227 LEU B N 1
ATOM 3776 C CA . LEU B 1 227 ? 2.211 -17.344 5.828 1 98.75 227 LEU B CA 1
ATOM 3777 C C . LEU B 1 227 ? 2.23 -17.156 7.34 1 98.75 227 LEU B C 1
ATOM 3779 O O . LEU B 1 227 ? 2.48 -16.047 7.828 1 98.75 227 LEU B O 1
ATOM 3783 N N . LEU B 1 228 ? 1.976 -18.234 8.078 1 98.81 228 LEU B N 1
ATOM 3784 C CA . LEU B 1 228 ? 1.996 -18.172 9.531 1 98.81 228 LEU B CA 1
ATOM 3785 C C . LEU B 1 228 ? 3.383 -17.781 10.039 1 98.81 228 LEU B C 1
ATOM 3787 O O . LEU B 1 228 ? 3.512 -16.984 10.969 1 98.81 228 LEU B O 1
ATOM 3791 N N . GLU B 1 229 ? 4.387 -18.344 9.445 1 98.62 229 GLU B N 1
ATOM 3792 C CA . GLU B 1 229 ? 5.754 -18.016 9.836 1 98.62 229 GLU B CA 1
ATOM 3793 C C . GLU B 1 229 ? 6.047 -16.531 9.648 1 98.62 229 GLU B C 1
ATOM 3795 O O . GLU B 1 229 ? 6.555 -15.875 10.562 1 98.62 229 GLU B O 1
ATOM 3800 N N . VAL B 1 230 ? 5.695 -16 8.523 1 98.75 230 VAL B N 1
ATOM 3801 C CA . VAL B 1 230 ? 6.012 -14.609 8.227 1 98.75 230 VAL B CA 1
ATOM 3802 C C . VAL B 1 230 ? 5.125 -13.688 9.055 1 98.75 230 VAL B C 1
ATOM 3804 O O . VAL B 1 230 ? 5.562 -12.625 9.492 1 98.75 230 VAL B O 1
ATOM 3807 N N . LEU B 1 231 ? 3.846 -14.039 9.266 1 98.81 231 LEU B N 1
ATOM 3808 C CA . LEU B 1 231 ? 2.945 -13.25 10.102 1 98.81 231 LEU B CA 1
ATOM 3809 C C . LEU B 1 231 ? 3.471 -13.164 11.531 1 98.81 231 LEU B C 1
ATOM 3811 O O . LEU B 1 231 ? 3.434 -12.094 12.141 1 98.81 231 LEU B O 1
ATOM 3815 N N . GLU B 1 232 ? 3.975 -14.266 12.055 1 98.75 232 GLU B N 1
ATOM 3816 C CA . GLU B 1 232 ? 4.539 -14.273 13.406 1 98.75 232 GLU B CA 1
ATOM 3817 C C . GLU B 1 232 ? 5.773 -13.383 13.492 1 98.75 232 GLU B C 1
ATOM 3819 O O . GLU B 1 232 ? 5.941 -12.633 14.461 1 98.75 232 GLU B O 1
ATOM 3824 N N . GLU B 1 233 ? 6.652 -13.469 12.477 1 98.69 233 GLU B N 1
ATOM 3825 C CA . GLU B 1 233 ? 7.797 -12.562 12.398 1 98.69 233 GLU B CA 1
ATOM 3826 C C . GLU B 1 233 ? 7.348 -11.102 12.406 1 98.69 233 GLU B C 1
ATOM 3828 O O . GLU B 1 233 ? 7.941 -10.273 13.094 1 98.69 233 GLU B O 1
ATOM 3833 N N . THR B 1 234 ? 6.34 -10.805 11.656 1 98.81 234 THR B N 1
ATOM 3834 C CA . THR B 1 234 ? 5.844 -9.445 11.5 1 98.81 234 THR B CA 1
ATOM 3835 C C . THR B 1 234 ? 5.223 -8.945 12.805 1 98.81 234 THR B C 1
ATOM 3837 O O . THR B 1 234 ? 5.441 -7.797 13.203 1 98.81 234 THR B O 1
ATOM 3840 N N . LEU B 1 235 ? 4.441 -9.82 13.484 1 98.88 235 LEU B N 1
ATOM 3841 C CA . LEU B 1 235 ? 3.844 -9.477 14.773 1 98.88 235 LEU B CA 1
ATOM 3842 C C . LEU B 1 235 ? 4.922 -9.172 15.805 1 98.88 235 LEU B C 1
ATOM 3844 O O . LEU B 1 235 ? 4.773 -8.25 16.609 1 98.88 235 LEU B O 1
ATOM 3848 N N . THR B 1 236 ? 5.973 -9.938 15.773 1 98.81 236 THR B N 1
ATOM 3849 C CA . THR B 1 236 ? 7.094 -9.688 16.672 1 98.81 236 THR B CA 1
ATOM 3850 C C . THR B 1 236 ? 7.719 -8.32 16.391 1 98.81 236 THR B C 1
ATOM 3852 O O . THR B 1 236 ? 7.98 -7.555 17.328 1 98.81 236 THR B O 1
ATOM 3855 N N . LEU B 1 237 ? 7.945 -8.023 15.141 1 98.81 237 LEU B N 1
ATOM 3856 C CA . LEU B 1 237 ? 8.531 -6.75 14.727 1 98.81 237 LEU B CA 1
ATOM 3857 C C . LEU B 1 237 ? 7.641 -5.582 15.133 1 98.81 237 LEU B C 1
ATOM 3859 O O . LEU B 1 237 ? 8.125 -4.59 15.688 1 98.81 237 LEU B O 1
ATOM 3863 N N . LEU B 1 238 ? 6.344 -5.664 14.859 1 98.88 238 LEU B N 1
ATOM 3864 C CA . LEU B 1 238 ? 5.395 -4.609 15.195 1 98.88 238 LEU B CA 1
ATOM 3865 C C . LEU B 1 238 ? 5.254 -4.469 16.703 1 98.88 238 LEU B C 1
ATOM 3867 O O . LEU B 1 238 ? 5.074 -3.361 17.219 1 98.88 238 LEU B O 1
ATOM 3871 N N . GLY B 1 239 ? 5.277 -5.621 17.406 1 98.81 239 GLY B N 1
ATOM 3872 C CA . GLY B 1 239 ? 5.266 -5.582 18.859 1 98.81 239 GLY B CA 1
ATOM 3873 C C . GLY B 1 239 ? 6.449 -4.832 19.453 1 98.81 239 GLY B C 1
ATOM 3874 O O . GLY B 1 239 ? 6.293 -4.047 20.391 1 98.81 239 GLY B O 1
ATOM 3875 N N . ALA B 1 240 ? 7.609 -5.074 18.922 1 98.75 240 ALA B N 1
ATOM 3876 C CA . ALA B 1 240 ? 8.805 -4.359 19.359 1 98.75 240 ALA B CA 1
ATOM 3877 C C . ALA B 1 240 ? 8.68 -2.863 19.078 1 98.75 240 ALA B C 1
ATOM 3879 O O . ALA B 1 240 ? 9.078 -2.039 19.906 1 98.75 240 ALA B O 1
ATOM 3880 N N . ALA B 1 241 ? 8.188 -2.512 17.922 1 98.75 241 ALA B N 1
ATOM 3881 C CA . ALA B 1 241 ? 7.973 -1.108 17.578 1 98.75 241 ALA B CA 1
ATOM 3882 C C . ALA B 1 241 ? 7.008 -0.448 18.562 1 98.75 241 ALA B C 1
ATOM 3884 O O . ALA B 1 241 ? 7.242 0.675 19.016 1 98.75 241 ALA B O 1
ATOM 3885 N N . ARG B 1 242 ? 5.879 -1.162 18.859 1 98.75 242 ARG B N 1
ATOM 3886 C CA . ARG B 1 242 ? 4.918 -0.682 19.844 1 98.75 242 ARG B CA 1
ATOM 3887 C C . ARG B 1 242 ? 5.594 -0.401 21.188 1 98.75 242 ARG B C 1
ATOM 3889 O O . ARG B 1 242 ? 5.387 0.657 21.781 1 98.75 242 ARG B O 1
ATOM 3896 N N . ASP B 1 243 ? 6.402 -1.308 21.625 1 98.69 243 ASP B N 1
ATOM 3897 C CA . ASP B 1 243 ? 7.051 -1.194 22.922 1 98.69 243 ASP B CA 1
ATOM 3898 C C . ASP B 1 243 ? 8.047 -0.033 22.953 1 98.69 243 ASP B C 1
ATOM 3900 O O . ASP B 1 243 ? 8.117 0.711 23.922 1 98.69 243 ASP B O 1
ATOM 3904 N N . THR B 1 244 ? 8.789 0.144 21.891 1 98.56 244 THR B N 1
ATOM 3905 C CA . THR B 1 244 ? 9.75 1.24 21.812 1 98.56 244 THR B CA 1
ATOM 3906 C C . THR B 1 244 ? 9.031 2.582 21.719 1 98.56 244 THR B C 1
ATOM 3908 O O . THR B 1 244 ? 9.461 3.564 22.328 1 98.56 244 THR B O 1
ATOM 3911 N N . LEU B 1 245 ? 7.973 2.604 20.938 1 98.69 245 LEU B N 1
ATOM 3912 C CA . LEU B 1 245 ? 7.18 3.826 20.859 1 98.69 245 LEU B CA 1
ATOM 3913 C C . LEU B 1 245 ? 6.625 4.211 22.219 1 98.69 245 LEU B C 1
ATOM 3915 O O . LEU B 1 245 ? 6.668 5.383 22.609 1 98.69 245 LEU B O 1
ATOM 3919 N N . ARG B 1 246 ? 6.16 3.256 22.969 1 98.12 246 ARG B N 1
ATOM 3920 C CA . ARG B 1 246 ? 5.586 3.479 24.297 1 98.12 246 ARG B CA 1
ATOM 3921 C C . ARG B 1 246 ? 6.652 3.949 25.281 1 98.12 246 ARG B C 1
ATOM 3923 O O . ARG B 1 246 ? 6.445 4.922 26.016 1 98.12 246 ARG B O 1
ATOM 3930 N N . ALA B 1 247 ? 7.781 3.35 25.281 1 98.25 247 ALA B N 1
ATOM 3931 C CA . ALA B 1 247 ? 8.812 3.594 26.281 1 98.25 247 ALA B CA 1
ATOM 3932 C C . ALA B 1 247 ? 9.641 4.828 25.922 1 98.25 247 ALA B C 1
ATOM 3934 O O . ALA B 1 247 ? 10.008 5.609 26.812 1 98.25 247 ALA B O 1
ATOM 3935 N N . ASP B 1 248 ? 9.922 5.031 24.625 1 97.81 248 ASP B N 1
ATOM 3936 C CA . ASP B 1 248 ? 10.93 6.012 24.234 1 97.81 248 ASP B CA 1
ATOM 3937 C C . ASP B 1 248 ? 10.344 7.039 23.266 1 97.81 248 ASP B C 1
ATOM 3939 O O . ASP B 1 248 ? 11.055 7.922 22.781 1 97.81 248 ASP B O 1
ATOM 3943 N N . ASN B 1 249 ? 9.109 6.863 22.891 1 97.81 249 ASN B N 1
ATOM 3944 C CA . ASN B 1 249 ? 8.477 7.723 21.891 1 97.81 249 ASN B CA 1
ATOM 3945 C C . ASN B 1 249 ? 9.258 7.727 20.578 1 97.81 249 ASN B C 1
ATOM 3947 O O . ASN B 1 249 ? 9.5 8.789 20 1 97.81 249 ASN B O 1
ATOM 3951 N N . SER B 1 250 ? 9.688 6.496 20.203 1 98.19 250 SER B N 1
ATOM 3952 C CA . SER B 1 250 ? 10.531 6.449 19.016 1 98.19 250 SER B CA 1
ATOM 3953 C C . SER B 1 250 ? 10.156 5.281 18.125 1 98.19 250 SER B C 1
ATOM 3955 O O . SER B 1 250 ? 9.844 4.191 18.609 1 98.19 250 SER B O 1
ATOM 3957 N N . LEU B 1 251 ? 10.156 5.531 16.797 1 98.56 251 LEU B N 1
ATOM 3958 C CA . LEU B 1 251 ? 9.984 4.5 15.781 1 98.56 251 LEU B CA 1
ATOM 3959 C C . LEU B 1 251 ? 11.281 4.27 15.016 1 98.56 251 LEU B C 1
ATOM 3961 O O . LEU B 1 251 ? 11.289 3.609 13.977 1 98.56 251 LEU B O 1
ATOM 3965 N N . ALA B 1 252 ? 12.398 4.785 15.508 1 98.31 252 ALA B N 1
ATOM 3966 C CA . ALA B 1 252 ? 13.648 4.887 14.766 1 98.31 252 ALA B CA 1
ATOM 3967 C C . ALA B 1 252 ? 14.078 3.525 14.219 1 98.31 252 ALA B C 1
ATOM 3969 O O . ALA B 1 252 ? 14.398 3.396 13.039 1 98.31 252 ALA B O 1
ATOM 3970 N N . GLU B 1 253 ? 14.039 2.492 15.023 1 98.38 253 GLU B N 1
ATOM 3971 C CA . GLU B 1 253 ? 14.523 1.178 14.609 1 98.38 253 GLU B CA 1
ATOM 3972 C C . GLU B 1 253 ? 13.688 0.618 13.461 1 98.38 253 GLU B C 1
ATOM 3974 O O . GLU B 1 253 ? 14.234 0.153 12.461 1 98.38 253 GLU B O 1
ATOM 3979 N N . LEU B 1 254 ? 12.414 0.681 13.602 1 98.75 254 LEU B N 1
ATOM 3980 C CA . LEU B 1 254 ? 11.531 0.146 12.57 1 98.75 254 LEU B CA 1
ATOM 3981 C C . LEU B 1 254 ? 11.672 0.942 11.273 1 98.75 254 LEU B C 1
ATOM 3983 O O . LEU B 1 254 ? 11.797 0.361 10.195 1 98.75 254 LEU B O 1
ATOM 3987 N N . VAL B 1 255 ? 11.641 2.248 11.383 1 98.62 255 VAL B N 1
ATOM 3988 C CA . VAL B 1 255 ? 11.617 3.115 10.211 1 98.62 255 VAL B CA 1
ATOM 3989 C C . VAL B 1 255 ? 12.938 3.008 9.461 1 98.62 255 VAL B C 1
ATOM 3991 O O . VAL B 1 255 ? 12.961 2.996 8.227 1 98.62 255 VAL B O 1
ATOM 3994 N N . GLU B 1 256 ? 14.047 2.912 10.148 1 98.69 256 GLU B N 1
ATOM 3995 C CA . GLU B 1 256 ? 15.352 2.744 9.508 1 98.69 256 GLU B CA 1
ATOM 3996 C C . GLU B 1 256 ? 15.461 1.388 8.82 1 98.69 256 GLU B C 1
ATOM 3998 O O . GLU B 1 256 ? 15.891 1.304 7.668 1 98.69 256 GLU B O 1
ATOM 4003 N N . ALA B 1 257 ? 15.047 0.338 9.508 1 98.75 257 ALA B N 1
ATOM 4004 C CA . ALA B 1 257 ? 15.07 -1.003 8.93 1 98.75 257 ALA B CA 1
ATOM 4005 C C . ALA B 1 257 ? 14.164 -1.093 7.703 1 98.75 257 ALA B C 1
ATOM 4007 O O . ALA B 1 257 ? 14.547 -1.674 6.684 1 98.75 257 ALA B O 1
ATOM 4008 N N . GLY B 1 258 ? 12.953 -0.539 7.855 1 98.75 258 GLY B N 1
ATOM 4009 C CA . GLY B 1 258 ? 12.016 -0.549 6.742 1 98.75 258 GLY B CA 1
ATOM 4010 C C . GLY B 1 258 ? 12.523 0.215 5.531 1 98.75 258 GLY B C 1
ATOM 4011 O O . GLY B 1 258 ? 12.391 -0.252 4.398 1 98.75 258 GLY B O 1
ATOM 4012 N N . HIS B 1 259 ? 13.094 1.391 5.785 1 98.44 259 HIS B N 1
ATOM 4013 C CA . HIS B 1 259 ? 13.641 2.195 4.699 1 98.44 259 HIS B CA 1
ATOM 4014 C C . HIS B 1 259 ? 14.781 1.468 3.994 1 98.44 259 HIS B C 1
ATOM 4016 O O . HIS B 1 259 ? 14.828 1.435 2.764 1 98.44 259 HIS B O 1
ATOM 4022 N N . ASP B 1 260 ? 15.672 0.871 4.758 1 98.44 260 ASP B N 1
ATOM 4023 C CA . ASP B 1 260 ? 16.766 0.093 4.184 1 98.44 260 ASP B CA 1
ATOM 4024 C C . ASP B 1 260 ? 16.234 -1.062 3.338 1 98.44 260 ASP B C 1
ATOM 4026 O O . ASP B 1 260 ? 16.734 -1.323 2.244 1 98.44 260 ASP B O 1
ATOM 4030 N N . ALA B 1 261 ? 15.273 -1.746 3.846 1 98.62 261 ALA B N 1
ATOM 4031 C CA . ALA B 1 261 ? 14.656 -2.867 3.139 1 98.62 261 ALA B CA 1
ATOM 4032 C C . ALA B 1 261 ? 14.016 -2.406 1.833 1 98.62 261 ALA B C 1
ATOM 4034 O O . ALA B 1 261 ? 14.148 -3.072 0.803 1 98.62 261 ALA B O 1
ATOM 4035 N N . ARG B 1 262 ? 13.336 -1.242 1.86 1 98.12 262 ARG B N 1
ATOM 4036 C CA . ARG B 1 262 ? 12.719 -0.698 0.653 1 98.12 262 ARG B CA 1
ATOM 4037 C C . ARG B 1 262 ? 13.781 -0.298 -0.367 1 98.12 262 ARG B C 1
ATOM 4039 O O . ARG B 1 262 ? 13.602 -0.493 -1.57 1 98.12 262 ARG B O 1
ATOM 4046 N N . GLN B 1 263 ? 14.883 0.262 0.091 1 97.12 263 GLN B N 1
ATOM 4047 C CA . GLN B 1 263 ? 15.984 0.605 -0.802 1 97.12 263 GLN B CA 1
ATOM 4048 C C . GLN B 1 263 ? 16.562 -0.641 -1.467 1 97.12 263 GLN B C 1
ATOM 4050 O O . GLN B 1 263 ? 16.922 -0.614 -2.648 1 97.12 263 GLN B O 1
ATOM 4055 N N . ARG B 1 264 ? 16.625 -1.719 -0.723 1 96.75 264 ARG B N 1
ATOM 4056 C CA . ARG B 1 264 ? 17.078 -2.979 -1.295 1 96.75 264 ARG B CA 1
ATOM 4057 C C . ARG B 1 264 ? 16.156 -3.451 -2.408 1 96.75 264 ARG B C 1
ATOM 4059 O O . ARG B 1 264 ? 16.609 -3.92 -3.451 1 96.75 264 ARG B O 1
ATOM 4066 N N . TYR B 1 265 ? 14.906 -3.322 -2.221 1 97.5 265 TYR B N 1
ATOM 4067 C CA . TYR B 1 265 ? 13.922 -3.664 -3.24 1 97.5 265 TYR B CA 1
ATOM 4068 C C . TYR B 1 265 ? 14.109 -2.801 -4.484 1 97.5 265 TYR B C 1
ATOM 4070 O O . TYR B 1 265 ? 14.102 -3.311 -5.605 1 97.5 265 TYR B O 1
ATOM 4078 N N . GLU B 1 266 ? 14.312 -1.508 -4.266 1 94.81 266 GLU B N 1
ATOM 4079 C CA . GLU B 1 266 ? 14.422 -0.562 -5.375 1 94.81 266 GLU B CA 1
ATOM 4080 C C . GLU B 1 266 ? 15.703 -0.798 -6.176 1 94.81 266 GLU B C 1
ATOM 4082 O O . GLU B 1 266 ? 15.734 -0.558 -7.383 1 94.81 266 GLU B O 1
ATOM 4087 N N . THR B 1 267 ? 16.641 -1.299 -5.539 1 92.12 267 THR B N 1
ATOM 4088 C CA . THR B 1 267 ? 17.938 -1.399 -6.199 1 92.12 267 THR B CA 1
ATOM 4089 C C . THR B 1 267 ? 18.219 -2.84 -6.609 1 92.12 267 THR B C 1
ATOM 4091 O O . THR B 1 267 ? 19.281 -3.135 -7.16 1 92.12 267 THR B O 1
ATOM 4094 N N . ALA B 1 268 ? 17.266 -3.691 -6.219 1 88.56 268 ALA B N 1
ATOM 4095 C CA . ALA B 1 268 ? 17.438 -5.082 -6.633 1 88.56 268 ALA B CA 1
ATOM 4096 C C . ALA B 1 268 ? 17.562 -5.191 -8.148 1 88.56 268 ALA B C 1
ATOM 4098 O O . ALA B 1 268 ? 16.75 -4.617 -8.883 1 88.56 268 ALA B O 1
ATOM 4099 N N . GLN B 1 269 ? 18.641 -5.777 -8.625 1 83.81 269 GLN B N 1
ATOM 4100 C CA . GLN B 1 269 ? 18.891 -5.902 -10.062 1 83.81 269 GLN B CA 1
ATOM 4101 C C . GLN B 1 269 ? 18.703 -7.344 -10.523 1 83.81 269 GLN B C 1
ATOM 4103 O O . GLN B 1 269 ? 19.188 -8.273 -9.867 1 83.81 269 GLN B O 1
ATOM 4108 N N . ARG B 1 270 ? 17.922 -7.465 -11.547 1 87.31 270 ARG B N 1
ATOM 4109 C CA . ARG B 1 270 ? 17.859 -8.734 -12.258 1 87.31 270 ARG B CA 1
ATOM 4110 C C . ARG B 1 270 ? 19.016 -8.891 -13.234 1 87.31 270 ARG B C 1
ATOM 4112 O O . ARG B 1 270 ? 19.562 -7.891 -13.703 1 87.31 270 ARG B O 1
ATOM 4119 N N . TRP B 1 271 ? 19.484 -10.117 -13.273 1 94.31 271 TRP B N 1
ATOM 4120 C CA . TRP B 1 271 ? 20.484 -10.414 -14.297 1 94.31 271 TRP B CA 1
ATOM 4121 C C . TRP B 1 271 ? 20.031 -11.586 -15.164 1 94.31 271 TRP B C 1
ATOM 4123 O O . TRP B 1 271 ? 19.266 -12.445 -14.711 1 94.31 271 TRP B O 1
ATOM 4133 N N . GLU B 1 272 ? 20.562 -11.625 -16.375 1 96.69 272 GLU B N 1
ATOM 4134 C CA . GLU B 1 272 ? 20.094 -12.617 -17.328 1 96.69 272 GLU B CA 1
ATOM 4135 C C . GLU B 1 272 ? 20.859 -13.922 -17.203 1 96.69 272 GLU B C 1
ATOM 4137 O O . GLU B 1 272 ? 22.094 -13.922 -17.156 1 96.69 272 GLU B O 1
ATOM 4142 N N . ILE B 1 273 ? 20.141 -14.977 -17.078 1 96.88 273 ILE B N 1
ATOM 4143 C CA . ILE B 1 273 ? 20.719 -16.312 -17.156 1 96.88 273 ILE B CA 1
ATOM 4144 C C . ILE B 1 273 ? 20.984 -16.688 -18.609 1 96.88 273 ILE B C 1
ATOM 4146 O O . ILE B 1 273 ? 20.047 -16.844 -19.406 1 96.88 273 ILE B O 1
ATOM 4150 N N . THR B 1 274 ? 22.219 -16.891 -19.016 1 94.62 274 THR B N 1
ATOM 4151 C CA . THR B 1 274 ? 22.531 -17.125 -20.422 1 94.62 274 THR B CA 1
ATOM 4152 C C . THR B 1 274 ? 23.297 -18.422 -20.609 1 94.62 274 THR B C 1
ATOM 4154 O O . THR B 1 274 ? 23.422 -18.938 -21.719 1 94.62 274 THR B O 1
ATOM 4157 N N . ASP B 1 275 ? 23.75 -19.047 -19.609 1 92.62 275 ASP B N 1
ATOM 4158 C CA . ASP B 1 275 ? 24.734 -20.109 -19.766 1 92.62 275 ASP B CA 1
ATOM 4159 C C . ASP B 1 275 ? 24.203 -21.438 -19.219 1 92.62 275 ASP B C 1
ATOM 4161 O O . ASP B 1 275 ? 24.984 -22.344 -18.906 1 92.62 275 ASP B O 1
ATOM 4165 N N . ILE B 1 276 ? 22.938 -21.562 -19.016 1 95.38 276 ILE B N 1
ATOM 4166 C CA . ILE B 1 276 ? 22.344 -22.797 -18.516 1 95.38 276 ILE B CA 1
ATOM 4167 C C . ILE B 1 276 ? 21.344 -23.328 -19.531 1 95.38 276 ILE B C 1
ATOM 4169 O O . ILE B 1 276 ? 20.375 -22.656 -19.891 1 95.38 276 ILE B O 1
ATOM 4173 N N . HIS B 1 277 ? 21.562 -24.516 -19.984 1 94.44 277 HIS B N 1
ATOM 4174 C CA . HIS B 1 277 ? 20.703 -25.125 -20.984 1 94.44 277 HIS B CA 1
ATOM 4175 C C . HIS B 1 277 ? 19.938 -26.312 -20.406 1 94.44 277 HIS B C 1
ATOM 4177 O O . HIS B 1 277 ? 20.547 -27.266 -19.906 1 94.44 277 HIS B O 1
ATOM 4183 N N . PRO B 1 278 ? 18.641 -26.281 -20.5 1 95.12 278 PRO B N 1
ATOM 4184 C CA . PRO B 1 278 ? 17.859 -27.391 -20 1 95.12 278 PRO B CA 1
ATOM 4185 C C . PRO B 1 278 ? 18.297 -28.734 -20.578 1 95.12 278 PRO B C 1
ATOM 4187 O O . PRO B 1 278 ? 18.516 -28.844 -21.797 1 95.12 278 PRO B O 1
ATOM 4190 N N . GLY B 1 279 ? 18.406 -29.703 -19.781 1 94.56 279 GLY B N 1
ATOM 4191 C CA . GLY B 1 279 ? 18.828 -31.016 -20.219 1 94.56 279 GLY B CA 1
ATOM 4192 C C . GLY B 1 279 ? 20.312 -31.281 -19.984 1 94.56 279 GLY B C 1
ATOM 4193 O O . GLY B 1 279 ? 20.75 -32.438 -19.984 1 94.56 279 GLY B O 1
ATOM 4194 N N . ASP B 1 280 ? 21.047 -30.203 -19.844 1 94.38 280 ASP B N 1
ATOM 4195 C CA . ASP B 1 280 ? 22.453 -30.359 -19.516 1 94.38 280 ASP B CA 1
ATOM 4196 C C . ASP B 1 280 ? 22.625 -30.906 -18.094 1 94.38 280 ASP B C 1
ATOM 4198 O O . ASP B 1 280 ? 21.656 -30.984 -17.328 1 94.38 280 ASP B O 1
ATOM 4202 N N . HIS B 1 281 ? 23.859 -31.266 -17.844 1 94.88 281 HIS B N 1
ATOM 4203 C CA . HIS B 1 281 ? 24.172 -31.781 -16.516 1 94.88 281 HIS B CA 1
ATOM 4204 C C . HIS B 1 281 ? 23.875 -30.75 -15.438 1 94.88 281 HIS B C 1
ATOM 4206 O O . HIS B 1 281 ? 24.281 -29.594 -15.547 1 94.88 281 HIS B O 1
ATOM 4212 N N . ASN B 1 282 ? 23.141 -31.062 -14.469 1 96.5 282 ASN B N 1
ATOM 4213 C CA . ASN B 1 282 ? 22.828 -30.281 -13.273 1 96.5 282 ASN B CA 1
ATOM 4214 C C . ASN B 1 282 ? 22.078 -29 -13.609 1 96.5 282 ASN B C 1
ATOM 4216 O O . ASN B 1 282 ? 22.188 -28 -12.891 1 96.5 282 ASN B O 1
ATOM 4220 N N . TRP B 1 283 ? 21.328 -29.031 -14.727 1 97.5 283 TRP B N 1
ATOM 4221 C CA . TRP B 1 283 ? 20.688 -27.781 -15.156 1 97.5 283 TRP B CA 1
ATOM 4222 C C . TRP B 1 283 ? 19.656 -27.328 -14.133 1 97.5 283 TRP B C 1
ATOM 4224 O O . TRP B 1 283 ? 19.484 -26.125 -13.906 1 97.5 283 TRP B O 1
ATOM 4234 N N . LEU B 1 284 ? 19.016 -28.25 -13.453 1 98.31 284 LEU B N 1
ATOM 4235 C CA . LEU B 1 284 ? 18.016 -27.891 -12.461 1 98.31 284 LEU B CA 1
ATOM 4236 C C . LEU B 1 284 ? 18.656 -27.172 -11.273 1 98.31 284 LEU B C 1
ATOM 4238 O O . LEU B 1 284 ? 18.172 -26.125 -10.852 1 98.31 284 LEU B O 1
ATOM 4242 N N . ALA B 1 285 ? 19.688 -27.688 -10.766 1 98.19 285 ALA B N 1
ATOM 4243 C CA . ALA B 1 285 ? 20.391 -27.094 -9.633 1 98.19 285 ALA B CA 1
ATOM 4244 C C . ALA B 1 285 ? 20.953 -25.719 -9.992 1 98.19 285 ALA B C 1
ATOM 4246 O O . ALA B 1 285 ? 20.922 -24.797 -9.18 1 98.19 285 ALA B O 1
ATOM 4247 N N . LYS B 1 286 ? 21.5 -25.672 -11.18 1 98.25 286 LYS B N 1
ATOM 4248 C CA . LYS B 1 286 ? 22.078 -24.406 -11.633 1 98.25 286 LYS B CA 1
ATOM 4249 C C . LYS B 1 286 ? 21 -23.328 -11.789 1 98.25 286 LYS B C 1
ATOM 4251 O O . LYS B 1 286 ? 21.219 -22.188 -11.406 1 98.25 286 LYS B O 1
ATOM 4256 N N . LEU B 1 287 ? 19.891 -23.688 -12.352 1 98.38 287 LEU B N 1
ATOM 4257 C CA . LEU B 1 287 ? 18.797 -22.734 -12.516 1 98.38 287 LEU B CA 1
ATOM 4258 C C . LEU B 1 287 ? 18.234 -22.312 -11.156 1 98.38 287 LEU B C 1
ATOM 4260 O O . LEU B 1 287 ? 17.906 -21.141 -10.953 1 98.38 287 LEU B O 1
ATOM 4264 N N . ARG B 1 288 ? 18.094 -23.266 -10.227 1 98.5 288 ARG B N 1
ATOM 4265 C CA . ARG B 1 288 ? 17.641 -22.938 -8.883 1 98.5 288 ARG B CA 1
ATOM 4266 C C . ARG B 1 288 ? 18.547 -21.906 -8.234 1 98.5 288 ARG B C 1
ATOM 4268 O O . ARG B 1 288 ? 18.062 -20.891 -7.711 1 98.5 288 ARG B O 1
ATOM 4275 N N . ASP B 1 289 ? 19.812 -22.172 -8.297 1 98.12 289 ASP B N 1
ATOM 4276 C CA . ASP B 1 289 ? 20.797 -21.266 -7.695 1 98.12 289 ASP B CA 1
ATOM 4277 C C . ASP B 1 289 ? 20.703 -19.875 -8.32 1 98.12 289 ASP B C 1
ATOM 4279 O O . ASP B 1 289 ? 20.734 -18.859 -7.617 1 98.12 289 ASP B O 1
ATOM 4283 N N . ALA B 1 290 ? 20.609 -19.844 -9.656 1 97.88 290 ALA B N 1
ATOM 4284 C CA . ALA B 1 290 ? 20.5 -18.562 -10.367 1 97.88 290 ALA B CA 1
ATOM 4285 C C . ALA B 1 290 ? 19.234 -17.812 -9.969 1 97.88 290 ALA B C 1
ATOM 4287 O O . ALA B 1 290 ? 19.281 -16.609 -9.711 1 97.88 290 ALA B O 1
ATOM 4288 N N . GLY B 1 291 ? 18.125 -18.5 -9.898 1 97.5 291 GLY B N 1
ATOM 4289 C CA . GLY B 1 291 ? 16.875 -17.891 -9.492 1 97.5 291 GLY B CA 1
ATOM 4290 C C . GLY B 1 291 ? 16.922 -17.312 -8.086 1 97.5 291 GLY B C 1
ATOM 4291 O O . GLY B 1 291 ? 16.422 -16.203 -7.844 1 97.5 291 GLY B O 1
ATOM 4292 N N . GLN B 1 292 ? 17.562 -18 -7.164 1 97.12 292 GLN B N 1
ATOM 4293 C CA . GLN B 1 292 ? 17.703 -17.562 -5.781 1 97.12 292 GLN B CA 1
ATOM 4294 C C . GLN B 1 292 ? 18.5 -16.25 -5.703 1 97.12 292 GLN B C 1
ATOM 4296 O O . GLN B 1 292 ? 18.281 -15.453 -4.789 1 97.12 292 GLN B O 1
ATOM 4301 N N . ARG B 1 293 ? 19.312 -16.094 -6.703 1 96 293 ARG B N 1
ATOM 4302 C CA . ARG B 1 293 ? 20.203 -14.938 -6.684 1 96 293 ARG B CA 1
ATOM 4303 C C . ARG B 1 293 ? 19.688 -13.82 -7.586 1 96 293 ARG B C 1
ATOM 4305 O O . ARG B 1 293 ? 20.406 -12.867 -7.879 1 96 293 ARG B O 1
ATOM 4312 N N . GLY B 1 294 ? 18.469 -13.961 -8.094 1 95.12 294 GLY B N 1
ATOM 4313 C CA . GLY B 1 294 ? 17.844 -12.883 -8.852 1 95.12 294 GLY B CA 1
ATOM 4314 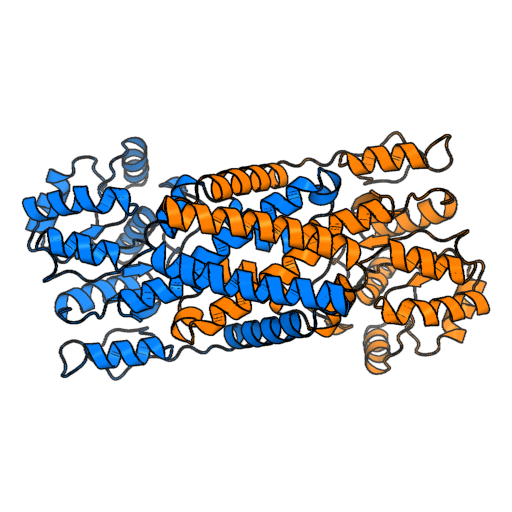C C . GLY B 1 294 ? 18 -13.047 -10.352 1 95.12 294 GLY B C 1
ATOM 4315 O O . GLY B 1 294 ? 17.672 -12.133 -11.117 1 95.12 294 GLY B O 1
ATOM 4316 N N . GLY B 1 295 ? 18.422 -14.219 -10.789 1 97.19 295 GLY B N 1
ATOM 4317 C CA . GLY B 1 295 ? 18.531 -14.492 -12.211 1 97.19 295 GLY B CA 1
ATOM 4318 C C . GLY B 1 295 ? 17.188 -14.672 -12.891 1 97.19 295 GLY B C 1
ATOM 4319 O O . GLY B 1 295 ? 16.266 -15.219 -12.305 1 97.19 295 GLY B O 1
ATOM 4320 N N . VAL B 1 296 ? 17.188 -14.219 -14.172 1 97.94 296 VAL B N 1
ATOM 4321 C CA . VAL B 1 296 ? 15.961 -14.344 -14.961 1 97.94 296 VAL B CA 1
ATOM 4322 C C . VAL B 1 296 ? 16.312 -14.828 -16.375 1 97.94 296 VAL B C 1
ATOM 4324 O O . VAL B 1 296 ? 17.438 -14.672 -16.828 1 97.94 296 VAL B O 1
ATOM 4327 N N . ILE B 1 297 ? 15.406 -15.461 -16.953 1 98.12 297 ILE B N 1
ATOM 4328 C CA . ILE B 1 297 ? 15.508 -15.867 -18.344 1 98.12 297 ILE B CA 1
ATOM 4329 C C . ILE B 1 297 ? 14.648 -14.945 -19.219 1 98.12 297 ILE B C 1
ATOM 4331 O O . ILE B 1 297 ? 13.453 -14.773 -18.969 1 98.12 297 ILE B O 1
ATOM 4335 N N . THR B 1 298 ? 15.25 -14.32 -20.266 1 97.12 298 THR B N 1
ATOM 4336 C CA . THR B 1 298 ? 14.531 -13.398 -21.141 1 97.12 298 THR B CA 1
ATOM 4337 C C . THR B 1 298 ? 14.445 -13.945 -22.547 1 97.12 298 THR B C 1
ATOM 4339 O O . THR B 1 298 ? 13.695 -13.43 -23.375 1 97.12 298 THR B O 1
ATOM 4342 N N . ARG B 1 299 ? 15.281 -14.969 -22.781 1 95 299 ARG B N 1
ATOM 4343 C CA . ARG B 1 299 ? 15.266 -15.656 -24.078 1 95 299 ARG B CA 1
ATOM 4344 C C . ARG B 1 299 ? 15.695 -17.109 -23.922 1 95 299 ARG B C 1
ATOM 4346 O O . ARG B 1 299 ? 16.422 -17.453 -23 1 95 299 ARG B O 1
ATOM 4353 N N . LEU B 1 300 ? 15.031 -17.953 -24.766 1 90.69 300 LEU B N 1
ATOM 4354 C CA . LEU B 1 300 ? 15.5 -19.344 -24.859 1 90.69 300 LEU B CA 1
ATOM 4355 C C . LEU B 1 300 ? 16.344 -19.531 -26.125 1 90.69 300 LEU B C 1
ATOM 4357 O O . LEU B 1 300 ? 16.031 -18.984 -27.172 1 90.69 300 LEU B O 1
ATOM 4361 N N . ASN B 1 301 ? 17.594 -20 -26 1 72.88 301 ASN B N 1
ATOM 4362 C CA . ASN B 1 301 ? 18.438 -20.297 -27.141 1 72.88 301 ASN B CA 1
ATOM 4363 C C . ASN B 1 301 ? 18.062 -21.625 -27.797 1 72.88 301 ASN B C 1
ATOM 4365 O O . ASN B 1 301 ? 17.547 -22.531 -27.125 1 72.88 301 ASN B O 1
#

Organism: Nocardia brasiliensis (strain ATCC 700358 / HUJEG-1) (NCBI:txid1133849)

Radius of gyration: 28.09 Å; Cα contacts (8 Å, |Δi|>4): 1162; chains: 2; bounding box: 50×85×59 Å

Foldseek 3Di:
DVVLLLQLLLVVLPDPDEEEDCDPVQQVVCVVVPGHYDPDLLVVLLVCQVVLHEAEAEDFLVCLLVSLLSCLVRRLPHQYEYQYLAQVSNCVSNVVSVNNQRYKYKHWPFDDLDDGNVPHDLLRAAATEMEIELDPNHAQVSSVVVCVSSLSSHHWYFYAHRVRSLLVCLQVPLVLLVQLLVLVVVQCVVPPVSVVPDDDVNCVSNVNVSHDPVVSCSNHVVSVPSNVVVVVVVCVVVVVQVVCCVPPVDNVVVVVVVVVVVVCVVPPDEDEDDPAHGPDPCSSVVSHVCSVNRYIHNDDD/DVVLLLQLLLVVLPDPDEEEDCDPVQQVVCVVVPGHYDPDLLVVLLVCQVVLHEAEAEDFLVCLLVSLLSCLVRRLPHQYEYQYLAQVSNCVSNVVSVNNQRYKYKHWPFDDLDDGNVPHDLLRAAATEMEIELDPNHAQPSSVVVCVSSLSSHHWYFYAHRVRSLLVCLQVPLVLLVQLLVLVVVQCVVPPVSVVPDDDVNCVSNVNVSHDPVVSCSNHVVSVPSNVVVVVVVCVVVVVQVVCCVPPVDNVVVVVVVVVVVVCVVPPDEDEDDPAHGPDPCSSVVSHVCSVNRYIHNDDD